Protein AF-A0AAD9Z4R8-F1 (afdb_monomer)

Foldseek 3Di:
DPPWEEEEQDQELQLLVLVVLCVVVVHHYEYEEACQGLNLVPRPDHPHFHDHLQDLVSVVRRLVVGLEYEYPDLPHDLVSVVVSVVVCVVVVHRRHYFQHSQLSVQQQFFVSLVVLCVVLVFFAFDKDWQADLDPVSVVVVCVPQNAFKKKAFRHDDDLCQRIDTRHDSVCSVVNSVSNPPGGIMMGHDDPFPFKKKKKKWFQAQDPDLVVLVVGIDIAWIWTFDHDSSHTFKIWPHHPPDDPVLRVVNRVSVSSSCNSGGGGFMKMWMWGQHPVRDIHTHHMGSGDDPNQPLCVPFFQAGSSNSRVCRSVSHDDDPRRRPGNFIKMKGFQAAAPFQCLSVVLQVVCVVLVWAWAASSPPGHDGGDRGTMTMFTDNDSVRSCVSCLVSVVSSCVRNVHDPPDPPPPVVDPPQAQEEEEEQDPVCVVLQPLLVVLCVLLVHHYDYYYDHCPPHVPVLLVCLQCCVVSNHQEYEYEYEDVQCSQQSSLQNNQRHAYEYAQEQDPPDRSPVNQCNQCVHDPRRHYNYDDYSPSNVSNLVSLVSVVVPDVSSVVVSVVVVVVVVVVVVVVVVVVVVVVVD

pLDDT: mean 91.55, std 10.11, range [28.44, 98.81]

Secondary structure (DSSP, 8-state):
---PEEEEE--SHHHHHHHHHHHTTT-EEEEEE-TT-TTGGG--S---EES-TT-HHHHHHHHTT-SEEEESSS-S-HHHHHHHHHHHHHTT---EESS-HHHHHHHHSHHHHHHHHHHTT--B--EEEESS-SHHHHHHHHHHH-SSEEEEESSS-BTTBTEEEE-SGGGHHHHHHHTTTS-EEEEE----SEEEEEEEEE-S--SSGGGHHHHEEEPPPEEEEEETTEEEEEEESPSS--HHHHHHHHHHHHHHHHTS-S-EEEEEEEEE-TTS-EEEEEEESS--GGGTTHHHHBSS-HHHHHHHHHTT----TTTT-BSSEEEEEEEE--SSTTTHHHHHHHHHHTT-EEEE----S--TT-EEEEEEEEESSHHHHHHHHHHHHHHHHHHTT----------------SEEEEESSGGGGGGGHHHHHHHHHHT--EEEEE--TTT-HHHHHHHHHHTGGGT--EEEEEE-SS--HHHHHHHH-TTS-EEEEE---SSGGGHHHHHHHHSPPTT--EEE--TT-HHHHHHHHHHHHTTT-HHHHHHHHHHHHHHHHHHHHHHHHHHHHTT-

Organism: NCBI:txid209136

Sequence (576 aa):
MDPRTIGILGGGQLGRMLLEAANNRNINVAILDKKASPAKQINGTNPGVDGSFADAQAIRKLASQCDVLTVEIEHVDTHVLEELENESLSQGKNLEIQPSWQAIRTIQDKYLQKMLLLEGGIDVAQSMAVPTASEKELRVVESNLKYPFMLKARTGAYDGRGNYAVKSEKDVQPALDALKNRPLYAEVWVNFTMELAVMVIKTKDEADTSSWASSTISYPTVETVHEDSICKLVYAPARGISNETNQRAQQLARKAIASFKGKGIFGVEMFLLEDNSILVNEIAPRPHNSGHYTIESCRLSQYDTHLSAILDRPIPAKATELLTSAIMLNILGGEDPKSFLRLANAADTAGAKVHLYGKGDATKGRKMGHLTVLGNTMEEAEQDIEPLIRLADEIRGKQSTRGIRAPKRKTQPFVGVVTGSISDQPNLEACYKIFNDFGIPFEKGIKSAHRTPDAMAEYAKTSGHRGIKVIIAAAGGAAHLPGMVAAFSKSVPVIGLPIKPTIGDGWDSLVSMTNMPRGCPVLTVGVNNAVNAALGAARILAGWDEGVKAKLEGYVDNAAAESLENDRKLQQENQT

InterPro domains:
  IPR000031 PurE domain [PF00731] (415-559)
  IPR000031 PurE domain [SM01001] (413-563)
  IPR000031 PurE domain [TIGR01162] (415-570)
  IPR003135 ATP-grasp fold, ATP-dependent carboxylate-amine ligase-type [PF02222] (119-303)
  IPR005875 Phosphoribosylaminoimidazole carboxylase, ATPase subunit [MF_01928] (5-378)
  IPR005875 Phosphoribosylaminoimidazole carboxylase, ATPase subunit [TIGR01161] (5-383)
  IPR011054 Rudiment single hybrid motif [SSF51246] (324-392)
  IPR011761 ATP-grasp fold [PS50975] (114-311)
  IPR013815 ATP-grasp fold, subdomain 1 [G3DSA:3.30.1490.20] (119-188)
  IPR016185 Pre-ATP-grasp domain superfamily [SSF52440] (4-105)
  IPR016301 Phosphoribosylaminoimidazole carboxylase, fungi/plant [PIRSF001340] (1-573)
  IPR033747 Class I PurE [MF_01929] (415-567)
  IPR040686 Phosphoribosylaminoimidazole carboxylase, C-terminal domain [PF17769] (326-383)
  IPR054350 PurT/PurK-like, preATP-grasp domain [PF22660] (5-106)

Mean predicted aligned error: 12.66 Å

Solvent-accessible surface area (backbone atoms only — not comparable to full-atom values): 29763 Å² total; per-residue (Å²): 115,63,91,57,25,35,22,30,38,31,19,47,58,61,29,23,51,36,45,55,46,29,56,79,59,59,40,48,53,30,30,28,22,54,76,80,26,36,22,40,75,75,38,90,85,41,57,58,31,73,38,50,48,73,36,64,68,45,47,52,58,38,55,77,69,29,36,34,38,33,49,50,53,73,85,51,55,41,65,55,46,49,51,50,45,56,50,23,60,77,69,75,44,76,55,44,58,32,41,21,44,65,34,46,52,37,46,39,28,54,56,56,34,50,52,55,34,47,76,69,74,38,58,51,68,62,64,46,82,32,92,54,88,45,71,69,48,52,49,54,46,41,76,74,55,36,73,43,25,37,40,31,36,27,53,91,54,56,66,47,46,51,54,38,79,30,65,48,82,86,32,50,64,60,41,41,67,76,49,57,98,48,61,34,28,35,29,40,60,77,79,52,77,44,38,34,36,31,43,30,37,26,54,48,76,68,99,52,58,89,58,22,75,83,31,37,48,61,37,68,41,21,29,45,42,65,54,89,53,30,78,39,37,29,33,37,61,41,75,97,63,54,72,66,53,43,51,50,52,45,50,52,43,36,47,56,52,42,76,41,54,43,20,20,26,28,26,31,36,30,34,31,33,86,87,67,51,68,29,45,72,52,64,40,80,19,81,43,81,86,40,55,47,23,65,81,27,21,77,41,23,54,42,47,49,23,55,24,20,62,65,72,43,89,76,60,96,63,30,44,44,70,77,43,21,33,36,29,38,54,34,43,17,12,83,50,41,63,49,40,53,59,52,48,54,51,36,49,75,70,70,30,52,68,45,74,38,68,72,74,73,36,49,69,72,38,79,45,30,37,34,35,29,69,18,92,39,60,68,53,21,51,63,68,41,47,66,55,52,52,50,51,39,50,49,62,71,41,72,90,73,72,62,79,71,64,68,85,66,73,71,65,24,38,32,39,39,34,19,56,44,79,86,56,51,76,63,39,51,60,23,52,48,50,30,59,76,56,67,51,44,60,46,82,48,75,36,19,61,84,85,36,42,65,68,29,41,53,50,24,55,45,31,55,83,57,55,23,62,31,32,40,24,36,29,44,55,87,26,51,39,33,51,53,37,18,63,36,17,86,88,30,53,27,34,21,35,14,28,61,34,99,65,69,77,12,52,60,9,42,52,53,34,64,69,54,62,92,90,20,70,41,54,57,46,57,65,63,35,25,53,58,48,37,52,50,47,45,57,62,49,32,77,80,31,66,69,44,31,54,50,51,52,51,51,54,54,49,54,53,52,51,53,54,50,52,51,51,51,52,56,54,58,76,73,109

Nearest PDB structures (foldseek):
  3k5h-assembly1_A  TM=9.817E-01  e=5.343E-59  Aspergillus clavatus
  3k5i-assembly1_B  TM=9.855E-01  e=6.666E-55  Aspergillus clavatus
  3k5i-assembly2_D  TM=9.837E-01  e=1.593E-52  Aspergillus clavatus
  4e4t-assembly1_A  TM=8.636E-01  e=1.214E-36  Burkholderia ambifaria MC40-6
  4izo-assembly1_A  TM=8.907E-01  e=5.066E-33  Burkholderia thailandensis E264

Structure (mmCIF, N/CA/C/O backbone):
data_AF-A0AAD9Z4R8-F1
#
_entry.id   AF-A0AAD9Z4R8-F1
#
loop_
_atom_site.group_PDB
_atom_site.id
_atom_site.type_symbol
_atom_site.label_atom_id
_atom_site.label_alt_id
_atom_site.label_comp_id
_atom_site.label_asym_id
_atom_site.label_entity_id
_atom_site.label_seq_id
_atom_site.pdbx_PDB_ins_code
_atom_site.Cartn_x
_atom_site.Cartn_y
_atom_site.Cartn_z
_atom_site.occupancy
_atom_site.B_iso_or_equiv
_atom_site.auth_seq_id
_atom_site.auth_comp_id
_atom_site.auth_asym_id
_atom_site.auth_atom_id
_atom_site.pdbx_PDB_model_num
ATOM 1 N N . MET A 1 1 ? 0.539 -28.075 -13.699 1.00 64.31 1 MET A N 1
ATOM 2 C CA . MET A 1 1 ? 1.568 -27.024 -13.538 1.00 64.31 1 MET A CA 1
ATOM 3 C C . MET A 1 1 ? 1.411 -26.056 -14.697 1.00 64.31 1 MET A C 1
ATOM 5 O O . MET A 1 1 ? 1.036 -26.522 -15.767 1.00 64.31 1 MET A O 1
ATOM 9 N N . ASP A 1 2 ? 1.593 -24.747 -14.488 1.00 76.31 2 ASP A N 1
ATOM 10 C CA . ASP A 1 2 ? 1.684 -23.826 -15.636 1.00 76.31 2 ASP A CA 1
ATOM 11 C C . ASP A 1 2 ? 2.921 -24.233 -16.438 1.00 76.31 2 ASP A C 1
ATOM 13 O O . ASP A 1 2 ? 3.973 -24.396 -15.818 1.00 76.31 2 ASP A O 1
ATOM 17 N N . PRO A 1 3 ? 2.832 -24.447 -17.756 1.00 86.19 3 PRO A N 1
ATOM 18 C CA . PRO A 1 3 ? 4.020 -24.748 -18.543 1.00 86.19 3 PRO A CA 1
ATOM 19 C C . PRO A 1 3 ? 4.915 -23.515 -18.721 1.00 86.19 3 PRO A C 1
ATOM 21 O O . PRO A 1 3 ? 6.086 -23.676 -19.053 1.00 86.19 3 PRO A O 1
ATOM 24 N N . ARG A 1 4 ? 4.379 -22.304 -18.501 1.00 92.38 4 ARG A N 1
ATOM 25 C CA . ARG A 1 4 ? 5.110 -21.056 -18.719 1.00 92.38 4 ARG A CA 1
ATOM 26 C C . ARG A 1 4 ? 6.141 -20.790 -17.630 1.00 92.38 4 ARG A C 1
ATOM 28 O O . ARG A 1 4 ? 5.909 -21.044 -16.446 1.00 92.38 4 ARG A O 1
ATOM 35 N N . THR A 1 5 ? 7.251 -20.196 -18.043 1.00 95.38 5 THR A N 1
ATOM 36 C CA . THR A 1 5 ? 8.290 -19.654 -17.171 1.00 95.38 5 THR A CA 1
ATOM 37 C C . THR A 1 5 ? 8.182 -18.135 -17.122 1.00 95.38 5 THR A C 1
ATOM 39 O O . THR A 1 5 ? 8.086 -17.478 -18.157 1.00 95.38 5 THR A O 1
ATOM 42 N N . ILE A 1 6 ? 8.220 -17.567 -15.917 1.00 97.25 6 ILE A N 1
ATOM 43 C CA . ILE A 1 6 ? 8.223 -16.117 -15.702 1.00 97.25 6 ILE A CA 1
ATOM 44 C C . ILE A 1 6 ? 9.665 -15.629 -15.571 1.00 97.25 6 ILE A C 1
ATOM 46 O O . ILE A 1 6 ? 10.415 -16.126 -14.736 1.00 97.25 6 ILE A O 1
ATOM 50 N N . GLY A 1 7 ? 10.057 -14.631 -16.352 1.00 97.56 7 GLY A N 1
ATOM 51 C CA . GLY A 1 7 ? 11.294 -13.884 -16.160 1.00 97.56 7 GLY A CA 1
ATOM 52 C C . GLY A 1 7 ? 11.043 -12.650 -15.296 1.00 97.56 7 GLY A C 1
ATOM 53 O O . GLY A 1 7 ? 10.147 -11.868 -15.596 1.00 97.56 7 GLY A O 1
ATOM 54 N N . ILE A 1 8 ? 11.832 -12.441 -14.242 1.00 97.81 8 ILE A N 1
ATOM 55 C CA . ILE A 1 8 ? 11.756 -11.241 -13.397 1.00 97.81 8 ILE A CA 1
ATOM 56 C C . ILE A 1 8 ? 13.020 -10.398 -13.586 1.00 97.81 8 ILE A C 1
ATOM 58 O O . ILE A 1 8 ? 14.137 -10.859 -13.328 1.00 97.81 8 ILE A O 1
ATOM 62 N N . LEU A 1 9 ? 12.838 -9.142 -13.996 1.00 97.44 9 LEU A N 1
ATOM 63 C CA . LEU A 1 9 ? 13.890 -8.127 -14.013 1.00 97.44 9 LEU A CA 1
ATOM 64 C C . LEU A 1 9 ? 14.025 -7.489 -12.626 1.00 97.44 9 LEU A C 1
ATOM 66 O O . LEU A 1 9 ? 13.205 -6.656 -12.239 1.00 97.44 9 LEU A O 1
ATOM 70 N N . GLY A 1 10 ? 15.071 -7.886 -11.900 1.00 95.69 10 GLY A N 1
ATOM 71 C CA . GLY A 1 10 ? 15.324 -7.501 -10.514 1.00 95.69 10 GLY A CA 1
ATOM 72 C C . GLY A 1 10 ? 15.048 -8.640 -9.528 1.00 95.69 10 GLY A C 1
ATOM 73 O O . GLY A 1 10 ? 14.040 -9.339 -9.584 1.00 95.69 10 GLY A O 1
ATOM 74 N N . GLY A 1 11 ? 15.984 -8.842 -8.611 1.00 95.56 11 GLY A N 1
ATOM 75 C CA . GLY A 1 11 ? 16.001 -9.906 -7.610 1.00 95.56 11 GLY A CA 1
ATOM 76 C C . GLY A 1 11 ? 15.932 -9.367 -6.185 1.00 95.56 11 GLY A C 1
ATOM 77 O O . GLY A 1 11 ? 16.401 -10.031 -5.258 1.00 95.56 11 GLY A O 1
ATOM 78 N N . GLY A 1 12 ? 15.398 -8.155 -6.005 1.00 96.06 12 GLY A N 1
ATOM 79 C CA . GLY A 1 12 ? 15.173 -7.529 -4.708 1.00 96.06 12 GLY A CA 1
ATOM 80 C C . GLY A 1 12 ? 14.099 -8.226 -3.867 1.00 96.06 12 GLY A C 1
ATOM 81 O O . GLY A 1 12 ? 13.694 -9.362 -4.119 1.00 96.06 12 GLY A O 1
ATOM 82 N N . GLN A 1 13 ? 13.642 -7.549 -2.812 1.00 97.06 13 GLN A N 1
ATOM 83 C CA . GLN A 1 13 ? 12.647 -8.123 -1.902 1.00 97.06 13 GLN A CA 1
ATOM 84 C C . GLN A 1 13 ? 11.289 -8.363 -2.566 1.00 97.06 13 GLN A C 1
ATOM 86 O O . GLN A 1 13 ? 10.595 -9.300 -2.184 1.00 97.06 13 GLN A O 1
ATOM 91 N N . LEU A 1 14 ? 10.904 -7.545 -3.552 1.00 98.19 14 LEU A N 1
ATOM 92 C CA . LEU A 1 14 ? 9.606 -7.699 -4.206 1.00 98.19 14 LEU A CA 1
ATOM 93 C C . LEU A 1 14 ? 9.637 -8.921 -5.126 1.00 98.19 14 LEU A C 1
ATOM 95 O O . LEU A 1 14 ? 8.694 -9.703 -5.140 1.00 98.19 14 LEU A O 1
ATOM 99 N N . GLY A 1 15 ? 10.762 -9.141 -5.810 1.00 97.62 15 GLY A N 1
ATOM 100 C CA . GLY A 1 15 ? 11.000 -10.324 -6.637 1.00 97.62 15 GLY A CA 1
ATOM 101 C C . GLY A 1 15 ? 11.085 -11.590 -5.792 1.00 97.62 15 GLY A C 1
ATOM 102 O O . GLY A 1 15 ? 10.595 -12.637 -6.204 1.00 97.62 15 GLY A O 1
ATOM 103 N N . ARG A 1 16 ? 11.635 -11.487 -4.574 1.00 98.00 16 ARG A N 1
ATOM 104 C CA . ARG A 1 16 ? 11.642 -12.579 -3.596 1.00 98.00 16 ARG A CA 1
ATOM 105 C C . ARG A 1 16 ? 10.222 -12.974 -3.196 1.00 98.00 16 ARG A C 1
ATOM 107 O O . ARG A 1 16 ? 9.873 -14.136 -3.336 1.00 98.00 16 ARG A O 1
ATOM 114 N N . MET A 1 17 ? 9.398 -12.025 -2.756 1.00 98.56 17 MET A N 1
ATOM 115 C CA . MET A 1 17 ? 8.013 -12.318 -2.362 1.00 98.56 17 MET A CA 1
ATOM 116 C C . MET A 1 17 ? 7.149 -12.763 -3.555 1.00 98.56 17 MET A C 1
ATOM 118 O O . MET A 1 17 ? 6.266 -13.608 -3.412 1.00 98.56 17 MET A O 1
ATOM 122 N N . LEU A 1 18 ? 7.443 -12.268 -4.764 1.00 98.38 18 LEU A N 1
ATOM 123 C CA . LEU A 1 18 ? 6.823 -12.768 -5.990 1.00 98.38 18 LEU A CA 1
ATOM 124 C C . LEU A 1 18 ? 7.183 -14.237 -6.255 1.00 98.38 18 LEU A C 1
ATOM 126 O O . LEU A 1 18 ? 6.310 -15.033 -6.602 1.00 98.38 18 LEU A O 1
ATOM 130 N N . LEU A 1 19 ? 8.447 -14.607 -6.046 1.00 97.56 19 LEU A N 1
ATOM 131 C CA . LEU A 1 19 ? 8.907 -15.988 -6.138 1.00 97.56 19 LEU A CA 1
ATOM 132 C C . LEU A 1 19 ? 8.311 -16.878 -5.036 1.00 97.56 19 LEU A C 1
ATOM 134 O O . LEU A 1 19 ? 7.956 -18.016 -5.318 1.00 97.56 19 LEU A O 1
ATOM 138 N N . GLU A 1 20 ? 8.135 -16.381 -3.810 1.00 97.69 20 GLU A N 1
ATOM 139 C CA . GLU A 1 20 ? 7.449 -17.117 -2.733 1.00 97.69 20 GLU A CA 1
ATOM 140 C C . GLU A 1 20 ? 6.015 -17.492 -3.154 1.00 97.69 20 GLU A C 1
ATOM 142 O O . GLU A 1 20 ? 5.623 -18.659 -3.071 1.00 97.69 20 GLU A O 1
ATOM 147 N N . ALA A 1 21 ? 5.262 -16.542 -3.721 1.00 97.50 21 ALA A N 1
ATOM 148 C CA . ALA A 1 21 ? 3.927 -16.805 -4.263 1.00 97.50 21 ALA A CA 1
ATOM 149 C C . ALA A 1 21 ? 3.947 -17.756 -5.481 1.00 97.50 21 ALA A C 1
ATOM 151 O O . ALA A 1 21 ? 3.045 -18.584 -5.647 1.00 97.50 21 ALA A O 1
ATOM 152 N N . ALA A 1 22 ? 4.976 -17.677 -6.331 1.00 96.56 22 ALA A N 1
ATOM 153 C CA . ALA A 1 22 ? 5.139 -18.561 -7.486 1.00 96.56 22 ALA A CA 1
ATOM 154 C C . ALA A 1 22 ? 5.451 -20.007 -7.065 1.00 96.56 22 ALA A C 1
ATOM 156 O O . ALA A 1 22 ? 4.852 -20.949 -7.596 1.00 96.56 22 ALA A O 1
ATOM 157 N N . ASN A 1 23 ? 6.317 -20.180 -6.063 1.00 95.38 23 ASN A N 1
ATOM 158 C CA . ASN A 1 23 ? 6.700 -21.472 -5.496 1.00 95.38 23 ASN A CA 1
ATOM 159 C C . ASN A 1 23 ? 5.491 -22.204 -4.903 1.00 95.38 23 ASN A C 1
ATOM 161 O O . ASN A 1 23 ? 5.312 -23.390 -5.172 1.00 95.38 23 ASN A O 1
ATOM 165 N N . ASN A 1 24 ? 4.589 -21.492 -4.215 1.00 93.69 24 ASN A N 1
ATOM 166 C CA . ASN A 1 24 ? 3.330 -22.060 -3.709 1.00 93.69 24 ASN A CA 1
ATOM 167 C C . ASN A 1 24 ? 2.449 -22.681 -4.811 1.00 93.69 24 ASN A C 1
ATOM 169 O O . ASN A 1 24 ? 1.553 -23.476 -4.525 1.00 93.69 24 ASN A O 1
ATOM 173 N N . ARG A 1 25 ? 2.681 -22.320 -6.080 1.00 92.06 25 ARG A N 1
ATOM 174 C CA . ARG A 1 25 ? 1.924 -22.795 -7.247 1.00 92.06 25 ARG A CA 1
ATOM 175 C C . ARG A 1 25 ? 2.754 -23.619 -8.230 1.00 92.06 25 ARG A C 1
ATOM 177 O O . ARG A 1 25 ? 2.227 -23.963 -9.291 1.00 92.06 25 ARG A O 1
ATOM 184 N N . ASN A 1 26 ? 4.005 -23.943 -7.893 1.00 93.38 26 ASN A N 1
ATOM 185 C CA . ASN A 1 26 ? 4.958 -24.607 -8.787 1.00 93.38 26 ASN A CA 1
ATOM 186 C C . ASN A 1 26 ? 5.053 -23.909 -10.158 1.00 93.38 26 ASN A C 1
ATOM 188 O O . ASN A 1 26 ? 4.961 -24.556 -11.202 1.00 93.38 26 ASN A O 1
ATOM 192 N N . ILE A 1 27 ? 5.145 -22.576 -10.155 1.00 94.25 27 ILE A N 1
ATOM 193 C CA . ILE A 1 27 ? 5.384 -21.778 -11.363 1.00 94.25 27 ILE A CA 1
ATOM 194 C C . ILE A 1 27 ? 6.892 -21.576 -11.504 1.00 94.25 27 ILE A C 1
ATOM 196 O O . ILE A 1 27 ? 7.549 -21.148 -10.556 1.00 94.25 27 ILE A O 1
ATOM 200 N N . ASN A 1 28 ? 7.435 -21.869 -12.685 1.00 95.19 28 ASN A N 1
ATOM 201 C CA . ASN A 1 28 ? 8.855 -21.679 -12.957 1.00 95.19 28 ASN A CA 1
ATOM 202 C C . ASN A 1 28 ? 9.181 -20.190 -13.071 1.00 95.19 28 ASN A C 1
ATOM 204 O O . ASN A 1 28 ? 8.489 -19.444 -13.764 1.00 95.19 28 ASN A O 1
ATOM 208 N N . VAL A 1 29 ? 10.263 -19.768 -12.419 1.00 96.62 29 VAL A N 1
ATOM 209 C CA . VAL A 1 29 ? 10.707 -18.374 -12.413 1.00 96.62 29 VAL A CA 1
ATOM 210 C C . VAL A 1 29 ? 12.204 -18.310 -12.680 1.00 96.62 29 VAL A C 1
ATOM 212 O O . VAL A 1 29 ? 12.978 -18.978 -12.000 1.00 96.62 29 VAL A O 1
ATOM 215 N N . ALA A 1 30 ? 12.609 -17.470 -13.626 1.00 97.06 30 ALA A N 1
ATOM 216 C CA . ALA A 1 30 ? 13.991 -17.089 -13.885 1.00 97.06 30 ALA A CA 1
ATOM 217 C C . ALA A 1 30 ? 14.203 -15.626 -13.463 1.00 97.06 30 ALA A C 1
ATOM 219 O O . ALA A 1 30 ? 13.357 -14.772 -13.715 1.00 97.06 30 ALA A O 1
ATOM 220 N N . ILE A 1 31 ? 15.328 -15.310 -12.818 1.00 97.38 31 ILE A N 1
ATOM 221 C CA . ILE A 1 31 ? 15.590 -13.967 -12.267 1.00 97.38 31 ILE A CA 1
ATOM 222 C C . ILE A 1 31 ? 16.849 -13.369 -12.895 1.00 97.38 31 ILE A C 1
ATOM 224 O O . ILE A 1 31 ? 17.890 -14.029 -12.938 1.00 97.38 31 ILE A O 1
ATOM 228 N N . LEU A 1 32 ? 16.784 -12.102 -13.313 1.00 97.44 32 LEU A N 1
ATOM 229 C CA . LEU A 1 32 ? 17.958 -11.300 -13.666 1.00 97.44 32 LEU A CA 1
ATOM 230 C C . LEU A 1 32 ? 18.333 -10.358 -12.519 1.00 97.44 32 LEU A C 1
ATOM 232 O O . LEU A 1 32 ? 17.680 -9.339 -12.301 1.00 97.44 32 LEU A O 1
ATOM 236 N N . ASP A 1 33 ? 19.406 -10.700 -11.810 1.00 96.00 33 ASP A N 1
ATOM 237 C CA . ASP A 1 33 ? 20.083 -9.852 -10.819 1.00 96.00 33 ASP A CA 1
ATOM 238 C C . ASP A 1 33 ? 21.436 -10.497 -10.460 1.00 96.00 33 ASP A C 1
ATOM 240 O O . ASP A 1 33 ? 21.795 -11.566 -10.956 1.00 96.00 33 ASP A O 1
ATOM 244 N N . LYS A 1 34 ? 22.179 -9.889 -9.540 1.00 93.19 34 LYS A N 1
ATOM 245 C CA . LYS A 1 34 ? 23.369 -10.437 -8.894 1.00 93.19 34 LYS A CA 1
ATOM 246 C C . LYS A 1 34 ? 23.078 -11.802 -8.266 1.00 93.19 34 LYS A C 1
ATOM 248 O O . LYS A 1 34 ? 22.017 -12.028 -7.679 1.00 93.19 34 LYS A O 1
ATOM 253 N N . LYS A 1 35 ? 24.091 -12.671 -8.286 1.00 89.12 35 LYS A N 1
ATOM 254 C CA . LYS A 1 35 ? 24.034 -14.059 -7.799 1.00 89.12 35 LYS A CA 1
ATOM 255 C C . LYS A 1 35 ? 23.453 -14.224 -6.390 1.00 89.12 35 LYS A C 1
ATOM 257 O O . LYS A 1 35 ? 22.670 -15.132 -6.155 1.00 89.12 35 LYS A O 1
ATOM 262 N N . ALA A 1 36 ? 23.813 -13.339 -5.460 1.00 89.31 36 ALA A N 1
ATOM 263 C CA . ALA A 1 36 ? 23.385 -13.395 -4.056 1.00 89.31 36 ALA A CA 1
ATOM 264 C C . ALA A 1 36 ? 22.176 -12.489 -3.730 1.00 89.31 36 ALA A C 1
ATOM 266 O O . ALA A 1 36 ? 21.972 -12.120 -2.572 1.00 89.31 36 ALA A O 1
ATOM 267 N N . SER A 1 37 ? 21.403 -12.076 -4.738 1.00 94.88 37 SER A N 1
ATOM 268 C CA . SER A 1 37 ? 20.216 -11.230 -4.556 1.00 94.88 37 SER A CA 1
ATOM 269 C C . SER A 1 37 ? 19.110 -11.937 -3.745 1.00 94.88 37 SER A C 1
ATOM 271 O O . SER A 1 37 ? 18.999 -13.164 -3.813 1.00 94.88 37 SER A O 1
ATOM 273 N N . PRO A 1 38 ? 18.284 -11.189 -2.981 1.00 96.50 38 PRO A N 1
ATOM 274 C CA . PRO A 1 38 ? 17.216 -11.737 -2.138 1.00 96.50 38 PRO A CA 1
ATOM 275 C C . PRO A 1 38 ? 16.344 -12.822 -2.774 1.00 96.50 38 PRO A C 1
ATOM 277 O O . PRO A 1 38 ? 16.053 -13.822 -2.121 1.00 96.50 38 PRO A O 1
ATOM 280 N N . ALA A 1 39 ? 15.928 -12.629 -4.026 1.00 96.69 39 ALA A N 1
ATOM 281 C CA . ALA A 1 39 ? 15.060 -13.562 -4.731 1.00 96.69 39 ALA A CA 1
ATOM 282 C C . ALA A 1 39 ? 15.804 -14.845 -5.138 1.00 96.69 39 ALA A C 1
ATOM 284 O O . ALA A 1 39 ? 15.291 -15.945 -4.951 1.00 96.69 39 ALA A O 1
ATOM 285 N N . LYS A 1 40 ? 17.052 -14.739 -5.616 1.00 96.00 40 LYS A N 1
ATOM 286 C CA . LYS A 1 40 ? 17.850 -15.916 -6.003 1.00 96.00 40 LYS A CA 1
ATOM 287 C C . LYS A 1 40 ? 18.204 -16.820 -4.825 1.00 96.00 40 LYS A C 1
ATOM 289 O O . LYS A 1 40 ? 18.353 -18.020 -5.018 1.00 96.00 40 LYS A O 1
ATOM 294 N N . GLN A 1 41 ? 18.281 -16.277 -3.608 1.00 95.50 41 GLN A N 1
ATOM 295 C CA . GLN A 1 41 ? 18.548 -17.061 -2.392 1.00 95.50 41 GLN A CA 1
ATOM 296 C C . GLN A 1 41 ? 17.504 -18.154 -2.127 1.00 95.50 41 GLN A C 1
ATOM 298 O O . GLN A 1 41 ? 17.819 -19.133 -1.457 1.00 95.50 41 GLN A O 1
ATOM 303 N N . ILE A 1 42 ? 16.278 -17.990 -2.635 1.00 94.88 42 ILE A N 1
ATOM 304 C CA . ILE A 1 42 ? 15.177 -18.947 -2.461 1.00 94.88 42 ILE A CA 1
ATOM 305 C C . ILE A 1 42 ? 14.760 -19.614 -3.785 1.00 94.88 42 ILE A C 1
ATOM 307 O O . ILE A 1 42 ? 13.752 -20.318 -3.828 1.00 94.88 42 ILE A O 1
ATOM 311 N N . ASN A 1 43 ? 15.515 -19.398 -4.871 1.00 93.69 43 ASN A N 1
ATOM 312 C CA . ASN A 1 43 ? 15.255 -20.009 -6.174 1.00 93.69 43 ASN A CA 1
ATOM 313 C C . ASN A 1 43 ? 16.157 -21.231 -6.386 1.00 93.69 43 ASN A C 1
ATOM 315 O O . ASN A 1 43 ? 17.274 -21.117 -6.892 1.00 93.69 43 ASN A O 1
ATOM 319 N N . GLY A 1 44 ? 15.673 -22.405 -5.979 1.00 83.81 44 GLY A N 1
ATOM 320 C CA . GLY A 1 44 ? 16.414 -23.662 -6.114 1.00 83.81 44 GLY A CA 1
ATOM 321 C C . GLY A 1 44 ? 16.297 -24.344 -7.482 1.00 83.81 44 GLY A C 1
ATOM 322 O O . GLY A 1 44 ? 17.041 -25.286 -7.738 1.00 83.81 44 GLY A O 1
ATOM 323 N N . THR A 1 45 ? 15.373 -23.914 -8.349 1.00 77.25 45 THR A N 1
ATOM 324 C CA . THR A 1 45 ? 15.019 -24.642 -9.582 1.00 77.25 45 THR A CA 1
ATOM 325 C C . THR A 1 45 ? 15.602 -24.004 -10.839 1.00 77.25 45 THR A C 1
ATOM 327 O O . THR A 1 45 ? 16.152 -24.716 -11.677 1.00 77.25 45 THR A O 1
ATOM 330 N N . ASN A 1 46 ? 15.526 -22.676 -10.974 1.00 81.81 46 ASN A N 1
ATOM 331 C CA . ASN A 1 46 ? 16.067 -21.943 -12.118 1.00 81.81 46 ASN A CA 1
ATOM 332 C C . ASN A 1 46 ? 16.562 -20.548 -11.687 1.00 81.81 46 ASN A C 1
ATOM 334 O O . ASN A 1 46 ? 15.805 -19.581 -11.730 1.00 81.81 46 ASN A O 1
ATOM 338 N N . PRO A 1 47 ? 17.843 -20.384 -11.308 1.00 78.12 47 PRO A N 1
ATOM 339 C CA . PRO A 1 47 ? 18.343 -19.113 -10.779 1.00 78.12 47 PRO A CA 1
ATOM 340 C C . PRO A 1 47 ? 18.382 -17.974 -11.818 1.00 78.12 47 PRO A C 1
ATOM 342 O O . PRO A 1 47 ? 18.670 -16.831 -11.453 1.00 78.12 47 PRO A O 1
ATOM 345 N N . GLY A 1 48 ? 18.112 -18.256 -13.099 1.00 92.06 48 GLY A N 1
ATOM 346 C CA . GLY A 1 48 ? 18.104 -17.279 -14.185 1.00 92.06 48 GLY A CA 1
ATOM 347 C C . GLY A 1 48 ? 19.496 -16.773 -14.566 1.00 92.06 48 GLY A C 1
ATOM 348 O O . GLY A 1 48 ? 20.437 -17.545 -14.750 1.00 92.06 48 GLY A O 1
ATOM 349 N N . VAL A 1 49 ? 19.636 -15.455 -14.711 1.00 96.12 49 VAL A N 1
ATOM 350 C CA . VAL A 1 49 ? 20.819 -14.803 -15.290 1.00 96.12 49 VAL A CA 1
ATOM 351 C C . VAL A 1 49 ? 21.510 -13.929 -14.255 1.00 96.12 49 VAL A C 1
ATOM 353 O O . VAL A 1 49 ? 20.881 -13.083 -13.624 1.00 96.12 49 VAL A O 1
ATOM 356 N N . ASP A 1 50 ? 22.808 -14.134 -14.047 1.00 96.12 50 ASP A N 1
ATOM 357 C CA . ASP A 1 50 ? 23.625 -13.223 -13.244 1.00 96.12 50 ASP A CA 1
ATOM 358 C C . ASP A 1 50 ? 23.989 -11.994 -14.080 1.00 96.12 50 ASP A C 1
ATOM 360 O O . ASP A 1 50 ? 24.639 -12.122 -15.117 1.00 96.12 50 ASP A O 1
ATOM 364 N N . GLY A 1 51 ? 23.560 -10.808 -13.649 1.00 93.94 51 GLY A N 1
ATOM 365 C CA . GLY A 1 51 ? 23.792 -9.577 -14.400 1.00 93.94 51 GLY A CA 1
ATOM 366 C C . GLY A 1 51 ? 23.040 -8.375 -13.844 1.00 93.94 51 GLY A C 1
ATOM 367 O O . GLY A 1 51 ? 22.450 -8.429 -12.765 1.00 93.94 51 GLY A O 1
ATOM 368 N N . SER A 1 52 ? 23.088 -7.277 -14.594 1.00 91.31 52 SER A N 1
ATOM 369 C CA . SER A 1 52 ? 22.321 -6.064 -14.316 1.00 91.31 52 SER A CA 1
ATOM 370 C C . SER A 1 52 ? 21.067 -6.035 -15.185 1.00 91.31 52 SER A C 1
ATOM 372 O O . SER A 1 52 ? 21.138 -6.316 -16.375 1.00 91.31 52 SER A O 1
ATOM 374 N N . PHE A 1 53 ? 19.936 -5.608 -14.630 1.00 87.62 53 PHE A N 1
ATOM 375 C CA . PHE A 1 53 ? 18.717 -5.301 -15.395 1.00 87.62 53 PHE A CA 1
ATOM 376 C C . PHE A 1 53 ? 18.811 -3.978 -16.189 1.00 87.62 53 PHE A C 1
ATOM 378 O O . PHE A 1 53 ? 17.829 -3.544 -16.785 1.00 87.62 53 PHE A O 1
ATOM 385 N N . ALA A 1 54 ? 19.991 -3.348 -16.207 1.00 85.75 54 ALA A N 1
ATOM 386 C CA . ALA A 1 54 ? 20.363 -2.274 -17.130 1.00 85.75 54 ALA A CA 1
ATOM 387 C C . ALA A 1 54 ? 21.311 -2.750 -18.254 1.00 85.75 54 ALA A C 1
ATOM 389 O O . ALA A 1 54 ? 21.767 -1.938 -19.049 1.00 85.75 54 ALA A O 1
ATOM 390 N N . ASP A 1 55 ? 21.660 -4.042 -18.299 1.00 91.56 55 ASP A N 1
ATOM 391 C CA . ASP A 1 55 ? 22.486 -4.628 -19.359 1.00 91.56 55 ASP A CA 1
ATOM 392 C C . ASP A 1 55 ? 21.599 -5.325 -20.398 1.00 91.56 55 ASP A C 1
ATOM 394 O O . ASP A 1 55 ? 20.977 -6.356 -20.122 1.00 91.56 55 ASP A O 1
ATOM 398 N N . ALA A 1 56 ? 21.582 -4.778 -21.614 1.00 93.75 56 ALA A N 1
ATOM 399 C CA . ALA A 1 56 ? 20.804 -5.289 -22.735 1.00 93.75 56 ALA A CA 1
ATOM 400 C C . ALA A 1 56 ? 21.060 -6.776 -23.029 1.00 93.75 56 ALA A C 1
ATOM 402 O O . ALA A 1 56 ? 20.119 -7.524 -23.302 1.00 93.75 56 ALA A O 1
ATOM 403 N N . GLN A 1 57 ? 22.313 -7.241 -22.946 1.00 95.00 57 GLN A N 1
ATOM 404 C CA . GLN A 1 57 ? 22.639 -8.642 -23.228 1.00 95.00 57 GLN A CA 1
ATOM 405 C C . GLN A 1 57 ? 22.080 -9.570 -22.149 1.00 95.00 57 GLN A C 1
ATOM 407 O O . GLN A 1 57 ? 21.565 -10.649 -22.455 1.00 95.00 57 GLN A O 1
ATOM 412 N N . ALA A 1 58 ? 22.138 -9.143 -20.889 1.00 95.69 58 ALA A N 1
ATOM 413 C CA . ALA A 1 58 ? 21.605 -9.907 -19.773 1.00 95.69 58 ALA A CA 1
ATOM 414 C C . ALA A 1 58 ? 20.069 -9.997 -19.824 1.00 95.69 58 ALA A C 1
ATOM 416 O O . ALA A 1 58 ? 19.519 -11.080 -19.608 1.00 95.69 58 ALA A O 1
ATOM 417 N N . ILE A 1 59 ? 19.385 -8.902 -20.188 1.00 96.06 59 ILE A N 1
ATOM 418 C CA . ILE A 1 59 ? 17.927 -8.879 -20.406 1.00 96.06 59 ILE A CA 1
ATOM 419 C C . ILE A 1 59 ? 17.547 -9.847 -21.532 1.00 96.06 59 ILE A C 1
ATOM 421 O O . ILE A 1 59 ? 16.685 -10.703 -21.339 1.00 96.06 59 ILE A O 1
ATOM 425 N N . ARG A 1 60 ? 18.235 -9.786 -22.681 1.00 95.62 60 ARG A N 1
ATOM 426 C CA . ARG A 1 60 ? 18.001 -10.691 -23.822 1.00 95.62 60 ARG A CA 1
ATOM 427 C C . ARG A 1 60 ? 18.230 -12.159 -23.456 1.00 95.62 60 ARG A C 1
ATOM 429 O O . ARG A 1 60 ? 17.454 -13.029 -23.851 1.00 95.62 60 ARG A O 1
ATOM 436 N N . LYS A 1 61 ? 19.255 -12.446 -22.648 1.00 95.69 61 LYS A N 1
ATOM 437 C CA . LYS A 1 61 ? 19.511 -13.798 -22.137 1.00 95.69 61 LYS A CA 1
ATOM 438 C C . LYS A 1 61 ? 18.375 -14.290 -21.239 1.00 95.69 61 LYS A C 1
ATOM 440 O O . LYS A 1 61 ? 17.960 -15.434 -21.399 1.00 95.69 61 LYS A O 1
ATOM 445 N N . LEU A 1 62 ? 17.851 -13.454 -20.341 1.00 96.56 62 LEU A N 1
ATOM 446 C CA . LEU A 1 62 ? 16.699 -13.822 -19.511 1.00 96.56 62 LEU A CA 1
ATOM 447 C C . LEU A 1 62 ? 15.447 -14.050 -20.370 1.00 96.56 62 LEU A C 1
ATOM 449 O O . LEU A 1 62 ? 14.763 -15.054 -20.196 1.00 96.56 62 LEU A O 1
ATOM 453 N N . ALA A 1 63 ? 15.182 -13.156 -21.324 1.00 95.50 63 ALA A N 1
ATOM 454 C CA . ALA A 1 63 ? 14.041 -13.250 -22.232 1.00 95.50 63 ALA A CA 1
ATOM 455 C C . ALA A 1 63 ? 14.030 -14.569 -23.025 1.00 95.50 63 ALA A C 1
ATOM 457 O O . ALA A 1 63 ? 12.976 -15.146 -23.249 1.00 95.50 63 ALA A O 1
ATOM 458 N N . SER A 1 64 ? 15.203 -15.113 -23.373 1.00 93.44 64 SER A N 1
ATOM 459 C CA . SER A 1 64 ? 15.306 -16.423 -24.038 1.00 93.44 64 SER A CA 1
ATOM 460 C C . SER A 1 64 ? 14.903 -17.630 -23.172 1.00 93.44 64 SER A C 1
ATOM 462 O O . SER A 1 64 ? 14.792 -18.736 -23.694 1.00 93.44 64 SER A O 1
ATOM 464 N N . GLN A 1 65 ? 14.712 -17.436 -21.862 1.00 93.00 65 GLN A N 1
ATOM 465 C CA . GLN A 1 65 ? 14.419 -18.484 -20.875 1.00 93.00 65 GLN A CA 1
ATOM 466 C C . GLN A 1 65 ? 12.997 -18.398 -20.303 1.00 93.00 65 GLN A C 1
ATOM 468 O O . GLN A 1 65 ? 12.677 -19.144 -19.378 1.00 93.00 65 GLN A O 1
ATOM 473 N N . CYS A 1 66 ? 12.164 -17.472 -20.784 1.00 94.75 66 CYS A N 1
ATOM 474 C CA . CYS A 1 66 ? 10.832 -17.239 -20.238 1.00 94.75 66 CYS A CA 1
ATOM 475 C C . CYS A 1 66 ? 9.791 -16.960 -21.324 1.00 94.75 66 CYS A C 1
ATOM 477 O O . CYS A 1 66 ? 10.125 -16.611 -22.452 1.00 94.75 66 CYS A O 1
ATOM 479 N N . ASP A 1 67 ? 8.527 -17.127 -20.949 1.00 95.25 67 ASP A N 1
ATOM 480 C CA . ASP A 1 67 ? 7.357 -16.863 -21.788 1.00 95.25 67 ASP A CA 1
ATOM 481 C C . ASP A 1 67 ? 6.693 -15.533 -21.407 1.00 95.25 67 ASP A C 1
ATOM 483 O O . ASP A 1 67 ? 6.071 -14.880 -22.236 1.00 95.25 67 ASP A O 1
ATOM 487 N N . VAL A 1 68 ? 6.835 -15.118 -20.143 1.00 97.06 68 VAL A N 1
ATOM 488 C CA . VAL A 1 68 ? 6.317 -13.846 -19.625 1.00 97.06 68 VAL A CA 1
ATOM 489 C C . VAL A 1 68 ? 7.427 -13.134 -18.867 1.00 97.06 68 VAL A C 1
ATOM 491 O O . VAL A 1 68 ? 7.955 -13.674 -17.897 1.00 97.06 68 VAL A O 1
ATOM 494 N N . LEU A 1 69 ? 7.765 -11.917 -19.270 1.00 97.69 69 LEU A N 1
ATOM 495 C CA . LEU A 1 69 ? 8.727 -11.056 -18.597 1.00 97.69 69 LEU A CA 1
ATOM 496 C C . LEU A 1 69 ? 7.989 -10.001 -17.763 1.00 97.69 69 LEU A C 1
ATOM 498 O O . LEU A 1 69 ? 7.115 -9.304 -18.271 1.00 97.69 69 LEU A O 1
ATOM 502 N N . THR A 1 70 ? 8.360 -9.862 -16.494 1.00 98.19 70 THR A N 1
ATOM 503 C CA . THR A 1 70 ? 7.843 -8.838 -15.573 1.00 98.19 70 THR A CA 1
ATOM 504 C C . THR A 1 70 ? 8.982 -8.106 -14.864 1.00 98.19 70 THR A C 1
ATOM 506 O O . THR A 1 70 ? 10.150 -8.507 -14.931 1.00 98.19 70 THR A O 1
ATOM 509 N N . VAL A 1 71 ? 8.654 -7.009 -14.184 1.00 97.12 71 VAL A N 1
ATOM 510 C CA . VAL A 1 71 ? 9.612 -6.133 -13.507 1.00 97.12 71 VAL A CA 1
ATOM 511 C C . VAL A 1 71 ? 9.395 -6.095 -11.997 1.00 97.12 71 VAL A C 1
ATOM 513 O O . VAL A 1 71 ? 8.287 -5.943 -11.490 1.00 97.12 71 VAL A O 1
ATOM 516 N N . GLU A 1 72 ? 10.497 -6.194 -11.260 1.00 95.00 72 GLU A N 1
ATOM 517 C CA . GLU A 1 72 ? 10.559 -5.981 -9.810 1.00 95.00 72 GLU A CA 1
ATOM 518 C C . GLU A 1 72 ? 10.840 -4.520 -9.459 1.00 95.00 72 GLU A C 1
ATOM 520 O O . GLU A 1 72 ? 10.491 -4.048 -8.379 1.00 95.00 72 GLU A O 1
ATOM 525 N N . ILE A 1 73 ? 11.472 -3.805 -10.388 1.00 90.12 73 ILE A N 1
ATOM 526 C CA . ILE A 1 73 ? 11.971 -2.447 -10.231 1.00 90.12 73 ILE A CA 1
ATOM 527 C C . ILE A 1 73 ? 11.560 -1.600 -11.431 1.00 90.12 73 ILE A C 1
ATOM 529 O O . ILE A 1 73 ? 11.469 -2.081 -12.555 1.00 90.12 73 ILE A O 1
ATOM 533 N N . GLU A 1 74 ? 11.341 -0.308 -11.199 1.00 86.38 74 GLU A N 1
ATOM 534 C CA . GLU A 1 74 ? 11.003 0.621 -12.277 1.00 86.38 74 GLU A CA 1
ATOM 535 C C . GLU A 1 74 ? 12.176 0.875 -13.215 1.00 86.38 74 GLU A C 1
ATOM 537 O O . GLU A 1 74 ? 11.944 1.085 -14.389 1.00 86.38 74 GLU A O 1
ATOM 542 N N . HIS A 1 75 ? 13.424 0.866 -12.746 1.00 85.44 75 HIS A N 1
ATOM 543 C CA . HIS A 1 75 ? 14.589 1.334 -13.508 1.00 85.44 75 HIS A CA 1
ATOM 544 C C . HIS A 1 75 ? 15.222 0.242 -14.386 1.00 85.44 75 HIS A C 1
ATOM 546 O O . HIS A 1 75 ? 16.363 -0.161 -14.163 1.00 85.44 75 HIS A O 1
ATOM 552 N N . VAL A 1 76 ? 14.470 -0.227 -15.378 1.00 90.19 76 VAL A N 1
ATOM 553 C CA . VAL A 1 76 ? 14.919 -1.177 -16.409 1.00 90.19 76 VAL A CA 1
ATOM 554 C C . VAL A 1 76 ? 15.087 -0.486 -17.765 1.00 90.19 76 VAL A C 1
ATOM 556 O O . VAL A 1 76 ? 14.458 0.541 -18.025 1.00 90.19 76 VAL A O 1
ATOM 559 N N . ASP A 1 77 ? 15.906 -1.043 -18.653 1.00 91.69 77 ASP A N 1
ATOM 560 C CA . ASP A 1 77 ? 16.038 -0.510 -20.013 1.00 91.69 77 ASP A CA 1
ATOM 561 C C . ASP A 1 77 ? 14.814 -0.879 -20.868 1.00 91.69 77 ASP A C 1
ATOM 563 O O . ASP A 1 77 ? 14.692 -1.993 -21.375 1.00 91.69 77 ASP A O 1
ATOM 567 N N . THR A 1 78 ? 13.890 0.070 -21.031 1.00 94.69 78 THR A N 1
ATOM 568 C CA . THR A 1 78 ? 12.649 -0.147 -21.791 1.00 94.69 78 THR A CA 1
ATOM 569 C C . THR A 1 78 ? 12.847 -0.160 -23.302 1.00 94.69 78 THR A C 1
ATOM 571 O O . THR A 1 78 ? 11.911 -0.529 -24.006 1.00 94.69 78 THR A O 1
ATOM 574 N N . HIS A 1 79 ? 14.006 0.251 -23.823 1.00 95.69 79 HIS A N 1
ATOM 575 C CA . HIS A 1 79 ? 14.284 0.191 -25.264 1.00 95.69 79 HIS A CA 1
ATOM 576 C C . HIS A 1 79 ? 14.583 -1.254 -25.660 1.00 95.69 79 HIS A C 1
ATOM 578 O O . HIS A 1 79 ? 14.030 -1.762 -26.629 1.00 95.69 79 HIS A O 1
ATOM 584 N N . VAL A 1 80 ? 15.333 -1.968 -24.818 1.00 96.06 80 VAL A N 1
ATOM 585 C CA . VAL A 1 80 ? 15.570 -3.408 -24.988 1.00 96.06 80 VAL A CA 1
ATOM 586 C C . VAL A 1 80 ? 14.267 -4.207 -24.890 1.00 96.06 80 VAL A C 1
ATOM 588 O O . VAL A 1 80 ? 14.089 -5.181 -25.616 1.00 96.06 80 VAL A O 1
ATOM 591 N N . LEU A 1 81 ? 13.336 -3.800 -24.018 1.00 96.19 81 LEU A N 1
ATOM 592 C CA . LEU A 1 81 ? 12.015 -4.437 -23.922 1.00 96.19 81 LEU A CA 1
ATOM 593 C C . LEU A 1 81 ? 11.182 -4.243 -25.194 1.00 96.19 81 LEU A C 1
ATOM 595 O O . LEU A 1 81 ? 10.567 -5.193 -25.669 1.00 96.19 81 LEU A O 1
ATOM 599 N N . GLU A 1 82 ? 11.196 -3.036 -25.760 1.00 96.31 82 GLU A N 1
ATOM 600 C CA . GLU A 1 82 ? 10.539 -2.736 -27.036 1.00 96.31 82 GLU A CA 1
ATOM 601 C C . GLU A 1 82 ? 11.130 -3.571 -28.184 1.00 96.31 82 GLU A C 1
ATOM 603 O O . GLU A 1 82 ? 10.389 -4.172 -28.962 1.00 96.31 82 GLU A O 1
ATOM 608 N N . GLU A 1 83 ? 12.459 -3.666 -28.269 1.00 95.81 83 GLU A N 1
ATOM 609 C CA . GLU A 1 83 ? 13.142 -4.508 -29.259 1.00 95.81 83 GLU A CA 1
ATOM 610 C C . GLU A 1 83 ? 12.754 -5.987 -29.113 1.00 95.81 83 GLU A C 1
ATOM 612 O O . GLU A 1 83 ? 12.418 -6.633 -30.103 1.00 95.81 83 GLU A O 1
ATOM 617 N N . LEU A 1 84 ? 12.750 -6.515 -27.885 1.00 95.25 84 LEU A N 1
ATOM 618 C CA . LEU A 1 84 ? 12.404 -7.909 -27.597 1.00 95.25 84 LEU A CA 1
ATOM 619 C C . LEU A 1 84 ? 10.964 -8.262 -27.976 1.00 95.25 84 LEU A C 1
ATOM 621 O O . LEU A 1 84 ? 10.732 -9.331 -28.542 1.00 95.25 84 LEU A O 1
ATOM 625 N N . GLU A 1 85 ? 10.005 -7.385 -27.677 1.00 93.06 85 GLU A N 1
ATOM 626 C CA . GLU A 1 85 ? 8.602 -7.592 -28.046 1.00 93.06 85 GLU A CA 1
ATOM 627 C C . GLU A 1 85 ? 8.442 -7.628 -29.576 1.00 93.06 85 GLU A C 1
ATOM 629 O O . GLU A 1 85 ? 7.870 -8.575 -30.122 1.00 93.06 85 GLU A O 1
ATOM 634 N N . ASN A 1 86 ? 9.037 -6.661 -30.283 1.00 92.31 86 ASN A N 1
ATOM 635 C CA . ASN A 1 86 ? 9.008 -6.597 -31.747 1.00 92.31 86 ASN A CA 1
ATOM 636 C C . ASN A 1 86 ? 9.688 -7.814 -32.404 1.00 92.31 86 ASN A C 1
ATOM 638 O O . ASN A 1 86 ? 9.155 -8.405 -33.348 1.00 92.31 86 ASN A O 1
ATOM 642 N N . GLU A 1 87 ? 10.853 -8.222 -31.895 1.00 92.38 87 GLU A N 1
ATOM 643 C CA . GLU A 1 87 ? 11.575 -9.407 -32.361 1.00 92.38 87 GLU A CA 1
ATOM 644 C C . GLU A 1 87 ? 10.756 -10.684 -32.135 1.00 92.38 87 GLU A C 1
ATOM 646 O O . GLU A 1 87 ? 10.644 -11.503 -33.050 1.00 92.38 87 GLU A O 1
ATOM 651 N N . SER A 1 88 ? 10.145 -10.845 -30.956 1.00 89.75 88 SER A N 1
ATOM 652 C CA . SER A 1 88 ? 9.298 -11.998 -30.637 1.00 89.75 88 SER A CA 1
ATOM 653 C C . SER A 1 88 ? 8.139 -12.127 -31.624 1.00 89.75 88 SER A C 1
ATOM 655 O O . SER A 1 88 ? 7.944 -13.205 -32.192 1.00 89.75 88 SER A O 1
ATOM 657 N N . LEU A 1 89 ? 7.435 -11.021 -31.893 1.00 86.44 89 LEU A N 1
ATOM 658 C CA . LEU A 1 89 ? 6.339 -10.967 -32.864 1.00 86.44 89 LEU A CA 1
ATOM 659 C C . LEU A 1 89 ? 6.807 -11.365 -34.271 1.00 86.44 89 LEU A C 1
ATOM 661 O O . LEU A 1 89 ? 6.155 -12.168 -34.936 1.00 86.44 89 LEU A O 1
ATOM 665 N N . SER A 1 90 ? 7.967 -10.864 -34.709 1.00 86.12 90 SER A N 1
ATOM 666 C CA . SER A 1 90 ? 8.529 -11.188 -36.029 1.00 86.12 90 SER A CA 1
ATOM 667 C C . SER A 1 90 ? 8.962 -12.655 -36.173 1.00 86.12 90 SER A C 1
ATOM 669 O O . SER A 1 90 ? 8.896 -13.218 -37.264 1.00 86.12 90 SER A O 1
ATOM 671 N N . GLN A 1 91 ? 9.384 -13.287 -35.074 1.00 87.50 91 GLN A N 1
ATOM 672 C CA . GLN A 1 91 ? 9.864 -14.673 -35.037 1.00 87.50 91 GLN A CA 1
ATOM 673 C C . GLN A 1 91 ? 8.747 -15.691 -34.757 1.00 87.50 91 GLN A C 1
ATOM 675 O O . GLN A 1 91 ? 9.033 -16.883 -34.646 1.00 87.50 91 GLN A O 1
ATOM 680 N N . GLY A 1 92 ? 7.495 -15.245 -34.599 1.00 80.25 92 GLY A N 1
ATOM 681 C CA . GLY A 1 92 ? 6.381 -16.108 -34.197 1.00 80.25 92 GLY A CA 1
ATOM 682 C C . GLY A 1 92 ? 6.538 -16.694 -32.788 1.00 80.25 92 GLY A C 1
ATOM 683 O O . GLY A 1 92 ? 5.921 -17.711 -32.474 1.00 80.25 92 GLY A O 1
ATOM 684 N N . LYS A 1 93 ? 7.380 -16.084 -31.944 1.00 80.88 93 LYS A N 1
ATOM 685 C CA . LYS A 1 93 ? 7.492 -16.411 -30.518 1.00 80.88 93 LYS A CA 1
ATOM 686 C C . LYS A 1 93 ? 6.432 -15.636 -29.741 1.00 80.88 93 LYS A C 1
ATOM 688 O O . LYS A 1 93 ? 6.062 -14.527 -30.122 1.00 80.88 93 LYS A O 1
ATOM 693 N N . ASN A 1 94 ? 5.993 -16.194 -28.617 1.00 85.19 94 ASN A N 1
ATOM 694 C CA . ASN A 1 94 ? 4.991 -15.575 -27.753 1.00 85.19 94 ASN A CA 1
ATOM 695 C C . ASN A 1 94 ? 5.595 -15.126 -26.412 1.00 85.19 94 ASN A C 1
ATOM 697 O O . ASN A 1 94 ? 5.134 -15.564 -25.362 1.00 85.19 94 ASN A O 1
ATOM 701 N N . LEU A 1 95 ? 6.659 -14.314 -26.450 1.00 94.56 95 LEU A N 1
ATOM 702 C CA . LEU A 1 95 ? 7.150 -13.621 -25.258 1.00 94.56 95 LEU A CA 1
ATOM 703 C C . LEU A 1 95 ? 6.210 -12.454 -24.944 1.00 94.56 95 LEU A C 1
ATOM 705 O O . LEU A 1 95 ? 6.099 -11.518 -25.733 1.00 94.56 95 LEU A O 1
ATOM 709 N N . GLU A 1 96 ? 5.573 -12.487 -23.780 1.00 95.38 96 GLU A N 1
ATOM 710 C CA . GLU A 1 96 ? 4.779 -11.370 -23.267 1.00 95.38 96 GLU A CA 1
ATOM 711 C C . GLU A 1 96 ? 5.609 -10.508 -22.311 1.00 95.38 96 GLU A C 1
ATOM 713 O O . GLU A 1 96 ? 6.337 -11.033 -21.471 1.00 95.38 96 GLU A O 1
ATOM 718 N N . ILE A 1 97 ? 5.461 -9.184 -22.378 1.00 97.00 97 ILE A N 1
ATOM 719 C CA . ILE A 1 97 ? 6.062 -8.252 -21.414 1.00 97.00 97 ILE A CA 1
ATOM 720 C C . ILE A 1 97 ? 4.933 -7.600 -20.614 1.00 97.00 97 ILE A C 1
ATOM 722 O O . ILE A 1 97 ? 4.103 -6.882 -21.172 1.00 97.00 97 ILE A O 1
ATOM 726 N N . GLN A 1 98 ? 4.869 -7.889 -19.313 1.00 97.69 98 GLN A N 1
ATOM 727 C CA . GLN A 1 98 ? 3.776 -7.469 -18.436 1.00 97.69 98 GLN A CA 1
ATOM 728 C C . GLN A 1 98 ? 4.304 -6.820 -17.141 1.00 97.69 98 GLN A C 1
ATOM 730 O O . GLN A 1 98 ? 5.010 -7.487 -16.387 1.00 97.69 98 GLN A O 1
ATOM 735 N N . PRO A 1 99 ? 3.934 -5.563 -16.824 1.00 97.62 99 PRO A N 1
ATOM 736 C CA . PRO A 1 99 ? 3.155 -4.654 -17.667 1.00 97.62 99 PRO A CA 1
ATOM 737 C C . PRO A 1 99 ? 3.928 -4.238 -18.927 1.00 97.62 99 PRO A C 1
ATOM 739 O O . PRO A 1 99 ? 5.122 -4.501 -19.048 1.00 97.62 99 PRO A O 1
ATOM 742 N N . SER A 1 100 ? 3.239 -3.584 -19.867 1.00 97.19 100 SER A N 1
ATOM 743 C CA . SER A 1 100 ? 3.825 -3.221 -21.162 1.00 97.19 100 SER A CA 1
ATOM 744 C C . SER A 1 100 ? 5.059 -2.326 -21.003 1.00 97.19 100 SER A C 1
ATOM 746 O O . SER A 1 100 ? 5.131 -1.494 -20.088 1.00 97.19 100 SER A O 1
ATOM 748 N N . TRP A 1 101 ? 6.019 -2.433 -21.923 1.00 96.62 101 TRP A N 1
ATOM 749 C CA . TRP A 1 101 ? 7.208 -1.578 -21.896 1.00 96.62 101 TRP A CA 1
ATOM 750 C C . TRP A 1 101 ? 6.852 -0.091 -22.023 1.00 96.62 101 TRP A C 1
ATOM 752 O O . TRP A 1 101 ? 7.547 0.744 -21.443 1.00 96.62 101 TRP A O 1
ATOM 762 N N . GLN A 1 102 ? 5.753 0.251 -22.711 1.00 96.62 102 GLN A N 1
ATOM 763 C CA . GLN A 1 102 ? 5.230 1.615 -22.810 1.00 96.62 102 GLN A CA 1
ATOM 764 C C . GLN A 1 102 ? 4.814 2.127 -21.430 1.00 96.62 102 GLN A C 1
ATOM 766 O O . GLN A 1 102 ? 5.204 3.225 -21.040 1.00 96.62 102 GLN A O 1
ATOM 771 N N . ALA A 1 103 ? 4.059 1.322 -20.673 1.00 96.56 103 ALA A N 1
ATOM 772 C CA . ALA A 1 103 ? 3.638 1.691 -19.326 1.00 96.56 103 ALA A CA 1
ATOM 773 C C . ALA A 1 103 ? 4.843 1.893 -18.405 1.00 96.56 103 ALA A C 1
ATOM 775 O O . ALA A 1 103 ? 4.919 2.909 -17.716 1.00 96.56 103 ALA A O 1
ATOM 776 N N . ILE A 1 104 ? 5.815 0.974 -18.443 1.00 96.81 104 ILE A N 1
ATOM 777 C CA . ILE A 1 104 ? 7.049 1.093 -17.659 1.00 96.81 104 ILE A CA 1
ATOM 778 C C . ILE A 1 104 ? 7.796 2.379 -18.044 1.00 96.81 104 ILE A C 1
ATOM 780 O O . ILE A 1 104 ? 8.140 3.163 -17.164 1.00 96.81 104 ILE A O 1
ATOM 784 N N . ARG A 1 105 ? 7.988 2.645 -19.344 1.00 96.25 105 ARG A N 1
ATOM 785 C CA . ARG A 1 105 ? 8.698 3.832 -19.857 1.00 96.25 105 ARG A CA 1
ATOM 786 C C . ARG A 1 105 ? 8.030 5.135 -19.426 1.00 96.25 105 ARG A C 1
ATOM 788 O O . ARG A 1 105 ? 8.718 6.059 -19.002 1.00 96.25 105 ARG A O 1
ATOM 795 N N . THR A 1 106 ? 6.703 5.212 -19.503 1.00 96.75 106 THR A N 1
ATOM 796 C CA . THR A 1 106 ? 5.966 6.405 -19.073 1.00 96.75 106 THR A CA 1
ATOM 797 C C . THR A 1 106 ? 6.033 6.598 -17.561 1.00 96.75 106 THR A C 1
ATOM 799 O O . THR A 1 106 ? 6.224 7.721 -17.109 1.00 96.75 106 THR A O 1
ATOM 802 N N . ILE A 1 107 ? 5.906 5.528 -16.770 1.00 96.12 107 ILE A N 1
ATOM 803 C CA . ILE A 1 107 ? 5.906 5.612 -15.301 1.00 96.12 107 ILE A CA 1
ATOM 804 C C . ILE A 1 107 ? 7.307 5.908 -14.736 1.00 96.12 107 ILE A C 1
ATOM 806 O O . ILE A 1 107 ? 7.435 6.599 -13.724 1.00 96.12 107 ILE A O 1
ATOM 810 N N . GLN A 1 108 ? 8.367 5.451 -15.413 1.00 94.19 108 GLN A N 1
ATOM 811 C CA . GLN A 1 108 ? 9.759 5.783 -15.083 1.00 94.19 108 GLN A CA 1
ATOM 812 C C . GLN A 1 108 ? 10.028 7.293 -15.063 1.00 94.19 108 GLN A C 1
ATOM 814 O O . GLN A 1 108 ? 10.870 7.742 -14.280 1.00 94.19 108 GLN A O 1
ATOM 819 N N . ASP A 1 109 ? 9.345 8.058 -15.921 1.00 95.69 109 ASP A N 1
ATOM 820 C CA . ASP A 1 109 ? 9.407 9.516 -15.950 1.00 95.69 109 ASP A CA 1
ATOM 821 C C . ASP A 1 109 ? 8.208 10.111 -15.203 1.00 95.69 109 ASP A C 1
ATOM 823 O O . ASP A 1 109 ? 7.101 10.238 -15.728 1.00 95.69 109 ASP A O 1
ATOM 827 N N . LYS A 1 110 ? 8.442 10.526 -13.958 1.00 94.81 110 LYS A N 1
ATOM 828 C CA . LYS A 1 110 ? 7.400 10.999 -13.038 1.00 94.81 110 LYS A CA 1
ATOM 829 C C . LYS A 1 110 ? 6.652 12.236 -13.549 1.00 94.81 110 LYS A C 1
ATOM 831 O O . LYS A 1 110 ? 5.502 12.441 -13.160 1.00 94.81 110 LYS A O 1
ATOM 836 N N . TYR A 1 111 ? 7.255 13.032 -14.439 1.00 95.94 111 TYR A N 1
ATOM 837 C CA . TYR A 1 111 ? 6.564 14.149 -15.081 1.00 95.94 111 TYR A CA 1
ATOM 838 C C . TYR A 1 111 ? 5.667 13.674 -16.230 1.00 95.94 111 TYR A C 1
ATOM 840 O O . TYR A 1 111 ? 4.499 14.055 -16.272 1.00 95.94 111 TYR A O 1
ATOM 848 N N . LEU A 1 112 ? 6.158 12.795 -17.115 1.00 96.12 112 LEU A N 1
ATOM 849 C CA . LEU A 1 112 ? 5.333 12.230 -18.197 1.00 96.12 112 LEU A CA 1
ATOM 850 C C . LEU A 1 112 ? 4.161 11.411 -17.654 1.00 96.12 112 LEU A C 1
ATOM 852 O O . LEU A 1 112 ? 3.049 11.528 -18.162 1.00 96.12 112 LEU A O 1
ATOM 856 N N . GLN A 1 113 ? 4.386 10.650 -16.581 1.00 96.88 113 GLN A N 1
ATOM 857 C CA . GLN A 1 113 ? 3.330 9.979 -15.832 1.00 96.88 113 GLN A CA 1
ATOM 858 C C . GLN A 1 113 ? 2.216 10.961 -15.438 1.00 96.88 113 GLN A C 1
ATOM 860 O O . GLN A 1 113 ? 1.046 10.683 -15.679 1.00 96.88 113 GLN A O 1
ATOM 865 N N . LYS A 1 114 ? 2.557 12.120 -14.854 1.00 96.06 114 LYS A N 1
ATOM 866 C CA . LYS A 1 114 ? 1.565 13.130 -14.447 1.00 96.06 114 LYS A CA 1
ATOM 867 C C . LYS A 1 114 ? 0.830 13.735 -15.637 1.00 96.06 114 LYS A C 1
ATOM 869 O O . LYS A 1 114 ? -0.377 13.929 -15.545 1.00 96.06 114 LYS A O 1
ATOM 874 N N . MET A 1 115 ? 1.527 14.005 -16.739 1.00 96.19 115 MET A N 1
ATOM 875 C CA . MET A 1 115 ? 0.890 14.539 -17.945 1.00 96.19 115 MET A CA 1
ATOM 876 C C . MET A 1 115 ? -0.120 13.541 -18.525 1.00 96.19 115 MET A C 1
ATOM 878 O O . MET A 1 115 ? -1.263 13.920 -18.762 1.00 96.19 115 MET A O 1
ATOM 882 N N . LEU A 1 116 ? 0.239 12.254 -18.625 1.00 95.81 116 LEU A N 1
ATOM 883 C CA . LEU A 1 116 ? -0.685 11.208 -19.083 1.00 95.81 116 LEU A CA 1
ATOM 884 C C . LEU A 1 116 ? -1.908 11.068 -18.157 1.00 95.81 116 LEU A C 1
ATOM 886 O O . LEU A 1 116 ? -3.031 10.869 -18.617 1.00 95.81 116 LEU A O 1
ATOM 890 N N . LEU A 1 117 ? -1.708 11.179 -16.841 1.00 96.31 117 LEU A N 1
ATOM 891 C CA . LEU A 1 117 ? -2.805 11.147 -15.873 1.00 96.31 117 LEU A CA 1
ATOM 892 C C . LEU A 1 117 ? -3.755 12.343 -16.040 1.00 96.31 117 LEU A C 1
ATOM 894 O O . LEU A 1 117 ? -4.971 12.147 -16.062 1.00 96.31 117 LEU A O 1
ATOM 898 N N . LEU A 1 118 ? -3.220 13.554 -16.227 1.00 95.31 118 LEU A N 1
ATOM 899 C CA . LEU A 1 118 ? -4.021 14.753 -16.499 1.00 95.31 118 LEU A CA 1
ATOM 900 C C . LEU A 1 118 ? -4.821 14.624 -17.798 1.00 95.31 118 LEU A C 1
ATOM 902 O O . LEU A 1 118 ? -6.011 14.936 -17.808 1.00 95.31 118 LEU A O 1
ATOM 906 N N . GLU A 1 119 ? -4.208 14.111 -18.868 1.00 92.75 119 GLU A N 1
ATOM 907 C CA . GLU A 1 119 ? -4.890 13.824 -20.139 1.00 92.75 119 GLU A CA 1
ATOM 908 C C . GLU A 1 119 ? -6.045 12.821 -19.960 1.00 92.75 119 GLU A C 1
ATOM 910 O O . GLU A 1 119 ? -7.087 12.943 -20.603 1.00 92.75 119 GLU A O 1
ATOM 915 N N . GLY A 1 120 ? -5.905 11.869 -19.029 1.00 90.12 120 GLY A N 1
ATOM 916 C CA . GLY A 1 120 ? -6.954 10.923 -18.632 1.00 90.12 120 GLY A CA 1
ATOM 917 C C . GLY A 1 120 ? -8.018 11.482 -17.670 1.00 90.12 120 GLY A C 1
ATOM 918 O O . GLY A 1 120 ? -8.890 10.731 -17.210 1.00 90.12 120 GLY A O 1
ATOM 919 N N . GLY A 1 121 ? -7.959 12.774 -17.327 1.00 92.56 121 GLY A N 1
ATOM 920 C CA . GLY A 1 121 ? -8.846 13.403 -16.347 1.00 92.56 121 GLY A CA 1
ATOM 921 C C . GLY A 1 121 ? -8.695 12.795 -14.951 1.00 92.56 121 GLY A C 1
ATOM 922 O O . GLY A 1 121 ? -9.699 12.449 -14.315 1.00 92.56 121 GLY A O 1
ATOM 923 N N . ILE A 1 122 ? -7.449 12.562 -14.535 1.00 95.75 122 ILE A N 1
ATOM 924 C CA . ILE A 1 122 ? -7.058 12.149 -13.186 1.00 95.75 122 ILE A CA 1
ATOM 925 C C . ILE A 1 122 ? -6.385 13.339 -12.511 1.00 95.75 122 ILE A C 1
ATOM 927 O O . ILE A 1 122 ? -5.402 13.878 -13.021 1.00 95.75 122 ILE A O 1
ATOM 931 N N . ASP A 1 123 ? -6.898 13.721 -11.346 1.00 95.44 123 ASP A N 1
ATOM 932 C CA . ASP A 1 123 ? -6.359 14.847 -10.595 1.00 95.44 123 ASP A CA 1
ATOM 933 C C . ASP A 1 123 ? -4.981 14.497 -10.011 1.00 95.44 123 ASP A C 1
ATOM 935 O O . ASP A 1 123 ? -4.809 13.498 -9.307 1.00 95.44 123 ASP A O 1
ATOM 939 N N . VAL A 1 124 ? -3.991 15.343 -10.290 1.00 97.31 124 VAL A N 1
ATOM 940 C CA . VAL A 1 124 ? -2.625 15.278 -9.750 1.00 97.31 124 VAL A CA 1
ATOM 941 C C . VAL A 1 124 ? -2.207 16.670 -9.280 1.00 97.31 124 VAL A C 1
ATOM 943 O O . VAL A 1 124 ? -2.803 17.675 -9.667 1.00 97.31 124 VAL A O 1
ATOM 946 N N . ALA A 1 125 ? -1.147 16.752 -8.475 1.00 96.38 125 ALA A N 1
ATOM 947 C CA . ALA A 1 125 ? -0.557 18.041 -8.117 1.00 96.38 125 ALA A CA 1
ATOM 948 C C . ALA A 1 125 ? -0.132 18.831 -9.369 1.00 96.38 125 ALA A C 1
ATOM 950 O O . ALA A 1 125 ? 0.526 18.280 -10.262 1.00 96.38 125 ALA A O 1
ATOM 951 N N . GLN A 1 126 ? -0.463 20.127 -9.405 1.00 96.38 126 GLN A N 1
ATOM 952 C CA . GLN A 1 126 ? -0.007 21.028 -10.461 1.00 96.38 126 GLN A CA 1
ATOM 953 C C . GLN A 1 126 ? 1.518 20.967 -10.557 1.00 96.38 126 GLN A C 1
ATOM 955 O O . GLN A 1 126 ? 2.220 21.113 -9.554 1.00 96.38 126 GLN A O 1
ATOM 960 N N . SER A 1 127 ? 2.022 20.727 -11.764 1.00 96.62 127 SER A N 1
ATOM 961 C CA . SER A 1 127 ? 3.443 20.502 -11.997 1.00 96.62 127 SER A CA 1
ATOM 962 C C . SER A 1 127 ? 3.910 21.081 -13.324 1.00 96.62 127 SER A C 1
ATOM 964 O O . SER A 1 127 ? 3.127 21.279 -14.251 1.00 96.62 127 SER A O 1
ATOM 966 N N . MET A 1 128 ? 5.206 21.361 -13.406 1.00 96.19 128 MET A N 1
ATOM 967 C CA . MET A 1 128 ? 5.847 21.939 -14.581 1.00 96.19 128 MET A CA 1
ATOM 968 C C . MET A 1 128 ? 7.260 21.392 -14.757 1.00 96.19 128 MET A C 1
ATOM 970 O O . MET A 1 128 ? 7.989 21.179 -13.786 1.00 96.19 128 MET A O 1
ATOM 974 N N . ALA A 1 129 ? 7.638 21.143 -16.010 1.00 96.12 129 ALA A N 1
ATOM 975 C CA . ALA A 1 129 ? 8.985 20.711 -16.351 1.00 96.12 129 ALA A CA 1
ATOM 976 C C . ALA A 1 129 ? 10.009 21.798 -16.000 1.00 96.12 129 ALA A C 1
ATOM 978 O O . ALA A 1 129 ? 9.740 22.987 -16.150 1.00 96.12 129 ALA A O 1
ATOM 979 N N . VAL A 1 130 ? 11.202 21.370 -15.589 1.00 95.00 130 VAL A N 1
ATOM 980 C CA . VAL A 1 130 ? 12.370 22.232 -15.382 1.00 95.00 130 VAL A CA 1
ATOM 981 C C . VAL A 1 130 ? 13.447 21.742 -16.357 1.00 95.00 130 VAL A C 1
ATOM 983 O O . VAL A 1 130 ? 14.192 20.814 -16.031 1.00 95.00 130 VAL A O 1
ATOM 986 N N . PRO A 1 131 ? 13.496 22.289 -17.589 1.00 84.69 131 PRO A N 1
ATOM 987 C CA . PRO A 1 131 ? 14.346 21.763 -18.661 1.00 84.69 131 PRO A CA 1
ATOM 988 C C . PRO A 1 131 ? 15.838 21.853 -18.341 1.00 84.69 131 PRO A C 1
ATOM 990 O O . PRO A 1 131 ? 16.607 20.971 -18.716 1.00 84.69 131 PRO A O 1
ATOM 993 N N . THR A 1 132 ? 16.233 22.909 -17.625 1.00 86.44 132 THR A N 1
ATOM 994 C CA . THR A 1 132 ? 17.616 23.158 -17.219 1.00 86.44 132 THR A CA 1
ATOM 995 C C . THR A 1 132 ? 17.669 23.426 -15.720 1.00 86.44 132 THR A C 1
ATOM 997 O O . THR A 1 132 ? 16.943 24.283 -15.218 1.00 86.44 132 THR A O 1
ATOM 1000 N N . ALA A 1 133 ? 18.563 22.744 -15.002 1.00 88.31 133 ALA A N 1
ATOM 1001 C CA . ALA A 1 133 ? 18.826 23.006 -13.588 1.00 88.31 133 ALA A CA 1
ATOM 1002 C C . ALA A 1 133 ? 19.538 24.365 -13.422 1.00 88.31 133 ALA A C 1
ATOM 1004 O O . ALA A 1 133 ? 20.763 24.434 -13.355 1.00 88.31 133 ALA A O 1
ATOM 1005 N N . SER A 1 134 ? 18.768 25.454 -13.402 1.00 91.62 134 SER A N 1
ATOM 1006 C CA . SER A 1 134 ? 19.272 26.823 -13.263 1.00 91.62 134 SER A CA 1
ATOM 1007 C C . SER A 1 134 ? 18.357 27.675 -12.385 1.00 91.62 134 SER A C 1
ATOM 1009 O O . SER A 1 134 ? 17.147 27.449 -12.331 1.00 91.62 134 SER A O 1
ATOM 1011 N N . GLU A 1 135 ? 18.918 28.704 -11.745 1.00 91.75 135 GLU A N 1
ATOM 1012 C CA . GLU A 1 135 ? 18.131 29.648 -10.940 1.00 91.75 135 GLU A CA 1
ATOM 1013 C C . GLU A 1 135 ? 17.037 30.339 -11.761 1.00 91.75 135 GLU A C 1
ATOM 1015 O O . GLU A 1 135 ? 15.941 30.573 -11.260 1.00 91.75 135 GLU A O 1
ATOM 1020 N N . LYS A 1 136 ? 17.310 30.645 -13.037 1.00 92.81 136 LYS A N 1
ATOM 1021 C CA . LYS A 1 136 ? 16.342 31.289 -13.933 1.00 92.81 136 LYS A CA 1
ATOM 1022 C C . LYS A 1 136 ? 15.085 30.436 -14.101 1.00 92.81 136 LYS A C 1
ATOM 1024 O O . LYS A 1 136 ? 13.984 30.964 -13.981 1.00 92.81 136 LYS A O 1
ATOM 1029 N N . GLU A 1 137 ? 15.246 29.136 -14.344 1.00 93.12 137 GLU A N 1
ATOM 1030 C CA . GLU A 1 137 ? 14.113 28.210 -14.455 1.00 93.12 137 GLU A CA 1
ATOM 1031 C C . GLU A 1 137 ? 13.365 28.090 -13.120 1.00 93.12 137 GLU A C 1
ATOM 1033 O O . GLU A 1 137 ? 12.138 28.128 -13.100 1.00 93.12 137 GLU A O 1
ATOM 1038 N N . LEU A 1 138 ? 14.070 28.053 -11.983 1.00 93.62 138 LEU A N 1
ATOM 1039 C CA . LEU A 1 138 ? 13.409 28.014 -10.672 1.00 93.62 138 LEU A CA 1
ATOM 1040 C C . LEU A 1 138 ? 12.665 29.313 -10.317 1.00 93.62 138 LEU A C 1
ATOM 1042 O O . LEU A 1 138 ? 11.664 29.253 -9.606 1.00 93.62 138 LEU A O 1
ATOM 1046 N N . ARG A 1 139 ? 13.065 30.472 -10.857 1.00 92.50 139 ARG A N 1
ATOM 1047 C CA . ARG A 1 139 ? 12.264 31.709 -10.770 1.00 92.50 139 ARG A CA 1
ATOM 1048 C C . ARG A 1 139 ? 10.981 31.625 -11.597 1.00 92.50 139 ARG A C 1
ATOM 1050 O O . ARG A 1 139 ? 9.940 32.097 -11.151 1.00 92.50 139 ARG A O 1
ATOM 1057 N N . VAL A 1 140 ? 11.022 30.994 -12.775 1.00 94.81 140 VAL A N 1
ATOM 1058 C CA . VAL A 1 140 ? 9.806 30.722 -13.567 1.00 94.81 140 VAL A CA 1
ATOM 1059 C C . VAL A 1 140 ? 8.874 29.785 -12.797 1.00 94.81 140 VAL A C 1
ATOM 1061 O O . VAL A 1 140 ? 7.669 30.037 -12.741 1.00 94.81 140 VAL A O 1
ATOM 1064 N N . VAL A 1 141 ? 9.423 28.750 -12.155 1.00 95.75 141 VAL A N 1
ATOM 1065 C CA . VAL A 1 141 ? 8.660 27.856 -11.274 1.00 95.75 141 VAL A CA 1
ATOM 1066 C C . VAL A 1 141 ? 8.004 28.632 -10.134 1.00 95.75 141 VAL A C 1
ATOM 1068 O O . VAL A 1 141 ? 6.796 28.525 -9.950 1.00 95.75 141 VAL A O 1
ATOM 1071 N N . GLU A 1 142 ? 8.762 29.456 -9.407 1.00 94.88 142 GLU A N 1
ATOM 1072 C CA . GLU A 1 142 ? 8.243 30.295 -8.317 1.00 94.88 142 GLU A CA 1
ATOM 1073 C C . GLU A 1 142 ? 7.108 31.212 -8.791 1.00 94.88 142 GLU A C 1
ATOM 1075 O O . GLU A 1 142 ? 6.071 31.322 -8.132 1.00 94.88 142 GLU A O 1
ATOM 1080 N N . SER A 1 143 ? 7.247 31.814 -9.971 1.00 94.88 143 SER A N 1
ATOM 1081 C CA . SER A 1 143 ? 6.226 32.703 -10.520 1.00 94.88 143 SER A CA 1
ATOM 1082 C C . SER A 1 143 ? 4.892 31.989 -10.778 1.00 94.88 143 SER A C 1
ATOM 1084 O O . SER A 1 143 ? 3.847 32.622 -10.616 1.00 94.88 143 SER A O 1
ATOM 1086 N N . ASN A 1 144 ? 4.920 30.690 -11.104 1.00 96.12 144 ASN A N 1
ATOM 1087 C CA . ASN A 1 144 ? 3.739 29.884 -11.435 1.00 96.12 144 ASN A CA 1
ATOM 1088 C C . ASN A 1 144 ? 3.176 29.072 -10.255 1.00 96.12 144 ASN A C 1
ATOM 1090 O O . ASN A 1 144 ? 1.962 29.025 -10.088 1.00 96.12 144 ASN A O 1
ATOM 1094 N N . LEU A 1 145 ? 4.029 28.428 -9.452 1.00 95.88 145 LEU A N 1
ATOM 1095 C CA . LEU A 1 145 ? 3.610 27.522 -8.369 1.00 95.88 145 LEU A CA 1
ATOM 1096 C C . LEU A 1 145 ? 3.637 28.166 -6.982 1.00 95.88 145 LEU A C 1
ATOM 1098 O O . LEU A 1 145 ? 2.955 27.682 -6.083 1.00 95.88 145 LEU A O 1
ATOM 1102 N N . LYS A 1 146 ? 4.402 29.255 -6.820 1.00 96.25 146 LYS A N 1
ATOM 1103 C CA . LYS A 1 146 ? 4.725 29.890 -5.532 1.00 96.25 146 LYS A CA 1
ATOM 1104 C C . LYS A 1 146 ? 5.477 28.963 -4.571 1.00 96.25 146 LYS A C 1
ATOM 1106 O O . LYS A 1 146 ? 5.593 27.757 -4.771 1.00 96.25 146 LYS A O 1
ATOM 1111 N N . TYR A 1 147 ? 6.057 29.558 -3.533 1.00 96.19 147 TYR A N 1
ATOM 1112 C CA . TYR A 1 147 ? 6.638 28.798 -2.430 1.00 96.19 147 TYR A CA 1
ATOM 1113 C C . TYR A 1 147 ? 5.554 28.367 -1.424 1.00 96.19 147 TYR A C 1
ATOM 1115 O O . TYR A 1 147 ? 4.613 29.130 -1.192 1.00 96.19 147 TYR A O 1
ATOM 1123 N N . PRO A 1 148 ? 5.730 27.225 -0.734 1.00 97.44 148 PRO A N 1
ATOM 1124 C CA . PRO A 1 148 ? 6.721 26.190 -1.025 1.00 97.44 148 PRO A CA 1
ATOM 1125 C C . PRO A 1 148 ? 6.351 25.373 -2.276 1.00 97.44 148 PRO A C 1
ATOM 1127 O O . PRO A 1 148 ? 5.175 25.180 -2.578 1.00 97.44 148 PRO A O 1
ATOM 1130 N N . PHE A 1 149 ? 7.360 24.832 -2.959 1.00 97.38 149 PHE A N 1
ATOM 1131 C CA . PHE A 1 149 ? 7.187 23.819 -4.006 1.00 97.38 149 PHE A CA 1
ATOM 1132 C C . PHE A 1 149 ? 8.190 22.675 -3.818 1.00 97.38 149 PHE A C 1
ATOM 1134 O O . PHE A 1 149 ? 9.202 22.813 -3.124 1.00 97.38 149 PHE A O 1
ATOM 1141 N N . MET A 1 150 ? 7.912 21.523 -4.424 1.00 96.94 150 MET A N 1
ATOM 1142 C CA . MET A 1 150 ? 8.804 20.367 -4.402 1.00 96.94 150 MET A CA 1
ATOM 1143 C C . MET A 1 150 ? 9.519 20.244 -5.747 1.00 96.94 150 MET A C 1
ATOM 1145 O O . MET A 1 150 ? 8.876 20.053 -6.778 1.00 96.94 150 MET A O 1
ATOM 1149 N N . LEU A 1 151 ? 10.849 20.343 -5.742 1.00 97.06 151 LEU A N 1
ATOM 1150 C CA . LEU A 1 151 ? 11.688 20.074 -6.909 1.00 97.06 151 LEU A CA 1
ATOM 1151 C C . LEU A 1 151 ? 12.041 18.586 -6.931 1.00 97.06 151 LEU A C 1
ATOM 1153 O O . LEU A 1 151 ? 12.516 18.048 -5.932 1.00 97.06 151 LEU A O 1
ATOM 1157 N N . LYS A 1 152 ? 11.808 17.913 -8.055 1.00 95.81 152 LYS A N 1
ATOM 1158 C CA . LYS A 1 152 ? 11.955 16.462 -8.177 1.00 95.81 152 LYS A CA 1
ATOM 1159 C C . LYS A 1 152 ? 12.716 16.079 -9.440 1.00 95.81 152 LYS A C 1
ATOM 1161 O O . LYS A 1 152 ? 12.539 16.671 -10.504 1.00 95.81 152 LYS A O 1
ATOM 1166 N N . ALA A 1 153 ? 13.543 15.047 -9.337 1.00 94.94 153 ALA A N 1
ATOM 1167 C CA . ALA A 1 153 ? 14.108 14.358 -10.484 1.00 94.94 153 ALA A CA 1
ATOM 1168 C C . ALA A 1 153 ? 12.999 13.597 -11.218 1.00 94.94 153 ALA A C 1
ATOM 1170 O O . ALA A 1 153 ? 12.187 12.912 -10.599 1.00 94.94 153 ALA A O 1
ATOM 1171 N N . ARG A 1 154 ? 12.979 13.699 -12.547 1.00 94.44 154 ARG A N 1
ATOM 1172 C CA . ARG A 1 154 ? 11.994 13.007 -13.389 1.00 94.44 154 ARG A CA 1
ATOM 1173 C C . ARG A 1 154 ? 12.184 11.496 -13.367 1.00 94.44 154 ARG A C 1
ATOM 1175 O O . ARG A 1 154 ? 11.204 10.769 -13.389 1.00 94.44 154 ARG A O 1
ATOM 1182 N N . THR A 1 155 ? 13.429 11.035 -13.292 1.00 91.88 155 THR A N 1
ATOM 1183 C CA . THR A 1 155 ? 13.800 9.616 -13.352 1.00 91.88 155 THR A CA 1
ATOM 1184 C C . THR A 1 155 ? 14.737 9.243 -12.206 1.00 91.88 155 THR A C 1
ATOM 1186 O O . THR A 1 155 ? 15.499 10.079 -11.713 1.00 91.88 155 THR A O 1
ATOM 1189 N N . GLY A 1 156 ? 14.751 7.965 -11.815 1.00 84.31 156 GLY A N 1
ATOM 1190 C CA . GLY A 1 156 ? 15.706 7.448 -10.823 1.00 84.31 156 GLY A CA 1
ATOM 1191 C C . GLY A 1 156 ? 15.445 7.906 -9.382 1.00 84.31 156 GLY A C 1
ATOM 1192 O O . GLY A 1 156 ? 16.353 7.833 -8.549 1.00 84.31 156 GLY A O 1
ATOM 1193 N N . ALA A 1 157 ? 14.248 8.429 -9.102 1.00 82.25 157 ALA A N 1
ATOM 1194 C CA . ALA A 1 157 ? 13.834 8.846 -7.769 1.00 82.25 157 ALA A CA 1
ATOM 1195 C C . ALA A 1 157 ? 13.232 7.666 -6.990 1.00 82.25 157 ALA A C 1
ATOM 1197 O O . ALA A 1 157 ? 12.450 6.895 -7.540 1.00 82.25 157 ALA A O 1
ATOM 1198 N N . TYR A 1 158 ? 13.608 7.524 -5.718 1.00 83.31 158 TYR A N 1
ATOM 1199 C CA . TYR A 1 158 ? 13.054 6.529 -4.790 1.00 83.31 158 TYR A CA 1
ATOM 1200 C C . TYR A 1 158 ? 13.348 6.939 -3.345 1.00 83.31 158 TYR A C 1
ATOM 1202 O O . TYR A 1 158 ? 14.398 7.528 -3.083 1.00 83.31 158 TYR A O 1
ATOM 1210 N N . ASP A 1 159 ? 12.462 6.600 -2.399 1.00 81.12 159 ASP A N 1
ATOM 1211 C CA . ASP A 1 159 ? 12.669 6.827 -0.955 1.00 81.12 159 ASP A CA 1
ATOM 1212 C C . ASP A 1 159 ? 13.144 8.274 -0.646 1.00 81.12 159 ASP A C 1
ATOM 1214 O O . ASP A 1 159 ? 14.108 8.499 0.087 1.00 81.12 159 ASP A O 1
ATOM 1218 N N . GLY A 1 160 ? 12.541 9.267 -1.318 1.00 80.00 160 GLY A N 1
ATOM 1219 C CA . GLY A 1 160 ? 12.890 10.695 -1.230 1.00 80.00 160 GLY A CA 1
ATOM 1220 C C . GLY A 1 160 ? 14.173 11.134 -1.939 1.00 80.00 160 GLY A C 1
ATOM 1221 O O . GLY A 1 160 ? 14.398 12.333 -2.118 1.00 80.00 160 GLY A O 1
ATOM 1222 N N . ARG A 1 161 ? 15.024 10.203 -2.379 1.00 85.00 161 ARG A N 1
ATOM 1223 C CA . ARG A 1 161 ? 16.219 10.532 -3.163 1.00 85.00 161 ARG A CA 1
ATOM 1224 C C . ARG A 1 161 ? 15.785 11.072 -4.513 1.00 85.00 161 ARG A C 1
ATOM 1226 O O . ARG A 1 161 ? 15.052 10.412 -5.238 1.00 85.00 161 ARG A O 1
ATOM 1233 N N . GLY A 1 162 ? 16.293 12.247 -4.865 1.00 90.06 162 GLY A N 1
ATOM 1234 C CA . GLY A 1 162 ? 15.862 12.955 -6.066 1.00 90.06 162 GLY A CA 1
ATOM 1235 C C . GLY A 1 162 ? 14.803 14.024 -5.805 1.00 90.06 162 GLY A C 1
ATOM 1236 O O . GLY A 1 162 ? 14.423 14.685 -6.760 1.00 90.06 162 GLY A O 1
ATOM 1237 N N . ASN A 1 163 ? 14.379 14.237 -4.555 1.00 93.88 163 ASN A N 1
ATOM 1238 C CA . ASN A 1 163 ? 13.425 15.281 -4.185 1.00 93.88 163 ASN A CA 1
ATOM 1239 C C . ASN A 1 163 ? 14.106 16.340 -3.306 1.00 93.88 163 ASN A C 1
ATOM 1241 O O . ASN A 1 163 ? 14.958 16.014 -2.478 1.00 93.88 163 ASN A O 1
ATOM 1245 N N . TYR A 1 164 ? 13.712 17.602 -3.460 1.00 95.50 164 TYR A N 1
ATOM 1246 C CA . TYR A 1 164 ? 14.164 18.713 -2.630 1.00 95.50 164 TYR A CA 1
ATOM 1247 C C . TYR A 1 164 ? 13.015 19.696 -2.384 1.00 95.50 164 TYR A C 1
ATOM 1249 O O . TYR A 1 164 ? 12.413 20.217 -3.323 1.00 95.50 164 TYR A O 1
ATOM 1257 N N . ALA A 1 165 ? 12.714 19.965 -1.114 1.00 96.25 165 ALA A N 1
ATOM 1258 C CA . ALA A 1 165 ? 11.683 20.922 -0.727 1.00 96.25 165 ALA A CA 1
ATOM 1259 C C . ALA A 1 165 ? 12.235 22.351 -0.798 1.00 96.25 165 ALA A C 1
ATOM 1261 O O . ALA A 1 165 ? 13.102 22.715 -0.004 1.00 96.25 165 ALA A O 1
ATOM 1262 N N . VAL A 1 166 ? 11.714 23.165 -1.716 1.00 97.31 166 VAL A N 1
ATOM 1263 C CA . VAL A 1 166 ? 12.106 24.569 -1.877 1.00 97.31 166 VAL A CA 1
ATOM 1264 C C . VAL A 1 166 ? 11.079 25.431 -1.145 1.00 97.31 166 VAL A C 1
ATOM 1266 O O . VAL A 1 166 ? 9.970 25.654 -1.635 1.00 97.31 166 VAL A O 1
ATOM 1269 N N . LYS A 1 167 ? 11.411 25.869 0.075 1.00 97.12 167 LYS A N 1
ATOM 1270 C CA . LYS A 1 167 ? 10.479 26.602 0.952 1.00 97.12 167 LYS A CA 1
ATOM 1271 C C . LYS A 1 167 ? 10.544 28.108 0.751 1.00 97.12 167 LYS A C 1
ATOM 1273 O O . LYS A 1 167 ? 9.603 28.813 1.099 1.00 97.12 167 LYS A O 1
ATOM 1278 N N . SER A 1 168 ? 11.665 28.595 0.241 1.00 96.50 168 SER A N 1
ATOM 1279 C CA . SER A 1 168 ? 11.931 30.004 -0.006 1.00 96.50 168 SER A CA 1
ATOM 1280 C C . SER A 1 168 ? 13.047 30.167 -1.036 1.00 96.50 168 SER A C 1
ATOM 1282 O O . SER A 1 168 ? 13.724 29.204 -1.394 1.00 96.50 168 SER A O 1
ATOM 1284 N N . GLU A 1 169 ? 13.310 31.408 -1.444 1.00 95.56 169 GLU A N 1
ATOM 1285 C CA . GLU A 1 169 ? 14.415 31.751 -2.348 1.00 95.56 169 GLU A CA 1
ATOM 1286 C C . GLU A 1 169 ? 15.784 31.247 -1.854 1.00 95.56 169 GLU A C 1
ATOM 1288 O O . GLU A 1 169 ? 16.630 30.855 -2.653 1.00 95.56 169 GLU A O 1
ATOM 1293 N N . LYS A 1 170 ? 15.988 31.164 -0.533 1.00 96.44 170 LYS A N 1
ATOM 1294 C CA . LYS A 1 170 ? 17.243 30.673 0.064 1.00 96.44 170 LYS A CA 1
ATOM 1295 C C . LYS A 1 170 ? 17.520 29.196 -0.231 1.00 96.44 170 LYS A C 1
ATOM 1297 O O . LYS A 1 170 ? 18.668 28.772 -0.145 1.00 96.44 170 LYS A O 1
ATOM 1302 N N . ASP A 1 171 ? 16.487 28.429 -0.571 1.00 96.50 171 ASP A N 1
ATOM 1303 C CA . ASP A 1 171 ? 16.590 26.995 -0.840 1.00 96.50 171 ASP A CA 1
ATOM 1304 C C . ASP A 1 171 ? 16.887 26.695 -2.320 1.00 96.50 171 ASP A C 1
ATOM 1306 O O . ASP A 1 171 ? 17.191 25.554 -2.657 1.00 96.50 171 ASP A O 1
ATOM 1310 N N . VAL A 1 172 ? 16.834 27.701 -3.204 1.00 95.44 172 VAL A N 1
ATOM 1311 C CA . VAL A 1 172 ? 16.989 27.542 -4.663 1.00 95.44 172 VAL A CA 1
ATOM 1312 C C . VAL A 1 172 ? 18.353 26.955 -5.025 1.00 95.44 172 VAL A C 1
ATOM 1314 O O . VAL A 1 172 ? 18.419 25.905 -5.663 1.00 95.44 172 VAL A O 1
ATOM 1317 N N . GLN A 1 173 ? 19.444 27.595 -4.596 1.00 95.56 173 GLN A N 1
ATOM 1318 C CA . GLN A 1 173 ? 20.795 27.123 -4.909 1.00 95.56 173 GLN A CA 1
ATOM 1319 C C . GLN A 1 173 ? 21.095 25.749 -4.269 1.00 95.56 173 GLN A C 1
ATOM 1321 O O . GLN A 1 173 ? 21.511 24.844 -4.996 1.00 95.56 173 GLN A O 1
ATOM 1326 N N . PRO A 1 174 ? 20.789 25.511 -2.974 1.00 96.50 174 PRO A N 1
ATOM 1327 C CA . PRO A 1 174 ? 20.893 24.177 -2.381 1.00 96.50 174 PRO A CA 1
ATOM 1328 C C . PRO A 1 174 ? 20.115 23.081 -3.126 1.00 96.50 174 PRO A C 1
ATOM 1330 O O . PRO A 1 174 ? 20.613 21.961 -3.258 1.00 96.50 174 PRO A O 1
ATOM 1333 N N . ALA A 1 175 ? 18.914 23.385 -3.630 1.00 95.06 175 ALA A N 1
ATOM 1334 C CA . ALA A 1 175 ? 18.104 22.433 -4.387 1.00 95.06 175 ALA A CA 1
ATOM 1335 C C . ALA A 1 175 ? 18.751 22.055 -5.727 1.00 95.06 175 ALA A C 1
ATOM 1337 O O . ALA A 1 175 ? 18.773 20.878 -6.097 1.00 95.06 175 ALA A O 1
ATOM 1338 N N . LEU A 1 176 ? 19.314 23.041 -6.433 1.00 94.19 176 LEU A N 1
ATOM 1339 C CA . LEU A 1 176 ? 20.045 22.827 -7.684 1.00 94.19 176 LEU A CA 1
ATOM 1340 C C . LEU A 1 176 ? 21.301 21.985 -7.468 1.00 94.19 176 LEU A C 1
ATOM 1342 O O . LEU A 1 176 ? 21.543 21.046 -8.225 1.00 94.19 176 LEU A O 1
ATOM 1346 N N . ASP A 1 177 ? 22.063 22.268 -6.413 1.00 93.88 177 ASP A N 1
ATOM 1347 C CA . ASP A 1 177 ? 23.276 21.516 -6.091 1.00 93.88 177 ASP A CA 1
ATOM 1348 C C . ASP A 1 177 ? 22.961 20.059 -5.727 1.00 93.88 177 ASP A C 1
ATOM 1350 O O . ASP A 1 177 ? 23.659 19.137 -6.166 1.00 93.88 177 ASP A O 1
ATOM 1354 N N . ALA A 1 178 ? 21.884 19.841 -4.966 1.00 92.56 178 ALA A N 1
ATOM 1355 C CA . ALA A 1 178 ? 21.433 18.514 -4.560 1.00 92.56 178 ALA A CA 1
ATOM 1356 C C . ALA A 1 178 ? 20.946 17.660 -5.743 1.00 92.56 178 ALA A C 1
ATOM 1358 O O . ALA A 1 178 ? 21.153 16.444 -5.751 1.00 92.56 178 ALA A O 1
ATOM 1359 N N . LEU A 1 179 ? 20.309 18.282 -6.741 1.00 92.56 179 LEU A N 1
ATOM 1360 C CA . LEU A 1 179 ? 19.683 17.597 -7.877 1.00 92.56 179 LEU A CA 1
ATOM 1361 C C . LEU A 1 179 ? 20.394 17.841 -9.219 1.00 92.56 179 LEU A C 1
ATOM 1363 O O . LEU A 1 179 ? 19.823 17.586 -10.281 1.00 92.56 179 LEU A O 1
ATOM 1367 N N . LYS A 1 180 ? 21.651 18.297 -9.184 1.00 87.62 180 LYS A N 1
ATOM 1368 C CA . LYS A 1 180 ? 22.454 18.608 -10.374 1.00 87.62 180 LYS A CA 1
ATOM 1369 C C . LYS A 1 180 ? 22.538 17.441 -11.362 1.00 87.62 180 LYS A C 1
ATOM 1371 O O . LYS A 1 180 ? 22.577 16.273 -10.970 1.00 87.62 180 LYS A O 1
ATOM 1376 N N . ASN A 1 181 ? 22.657 17.773 -12.649 1.00 85.06 181 ASN A N 1
ATOM 1377 C CA . ASN A 1 181 ? 22.821 16.821 -13.757 1.00 85.06 181 ASN A CA 1
ATOM 1378 C C . ASN A 1 181 ? 21.685 15.791 -13.885 1.00 85.06 181 ASN A C 1
ATOM 1380 O O . ASN A 1 181 ? 21.909 14.673 -14.349 1.00 85.06 181 ASN A O 1
ATOM 1384 N N . ARG A 1 182 ? 20.469 16.146 -13.462 1.00 88.12 182 ARG A N 1
ATOM 1385 C CA . ARG A 1 182 ? 19.277 15.308 -13.618 1.00 88.12 182 ARG A CA 1
ATOM 1386 C C . ARG A 1 182 ? 18.197 16.073 -14.379 1.00 88.12 182 ARG A C 1
ATOM 1388 O O . ARG A 1 182 ? 18.122 17.290 -14.237 1.00 88.12 182 ARG A O 1
ATOM 1395 N N . PRO A 1 183 ? 17.346 15.388 -15.157 1.00 92.12 183 PRO A N 1
ATOM 1396 C CA . PRO A 1 183 ? 16.123 15.991 -15.668 1.00 92.12 183 PRO A CA 1
ATOM 1397 C C . PRO A 1 183 ? 15.177 16.268 -14.492 1.00 92.12 183 PRO A C 1
ATOM 1399 O O . PRO A 1 183 ? 14.950 15.380 -13.666 1.00 92.12 183 PRO A O 1
ATOM 1402 N N . LEU A 1 184 ? 14.639 17.486 -14.403 1.00 96.19 184 LEU A N 1
ATOM 1403 C CA . LEU A 1 184 ? 13.857 17.941 -13.252 1.00 96.19 184 LEU A CA 1
ATOM 1404 C C . LEU A 1 184 ? 12.432 18.337 -13.644 1.00 96.19 184 LEU A C 1
ATOM 1406 O O . LEU A 1 184 ? 12.132 18.677 -14.792 1.00 96.19 184 LEU A O 1
ATOM 1410 N N . TYR A 1 185 ? 11.551 18.310 -12.657 1.00 97.31 185 TYR A N 1
ATOM 1411 C CA . TYR A 1 185 ? 10.253 18.963 -12.690 1.00 97.31 185 TYR A CA 1
ATOM 1412 C C . TYR A 1 185 ? 9.935 19.505 -11.294 1.00 97.31 185 TYR A C 1
ATOM 1414 O O . TYR A 1 185 ? 10.511 19.058 -10.301 1.00 97.31 185 TYR A O 1
ATOM 1422 N N . ALA A 1 186 ? 9.043 20.481 -11.217 1.00 97.69 186 ALA A N 1
ATOM 1423 C CA . ALA A 1 186 ? 8.566 21.030 -9.959 1.00 97.69 186 ALA A CA 1
ATOM 1424 C C . ALA A 1 186 ? 7.062 20.818 -9.828 1.00 97.69 186 ALA A C 1
ATOM 1426 O O . ALA A 1 186 ? 6.336 20.826 -10.823 1.00 97.69 186 ALA A O 1
ATOM 1427 N N . GLU A 1 187 ? 6.596 20.644 -8.600 1.00 96.94 187 GLU A N 1
ATOM 1428 C CA . GLU A 1 187 ? 5.178 20.530 -8.276 1.00 96.94 187 GLU A CA 1
ATOM 1429 C C . GLU A 1 187 ? 4.819 21.394 -7.072 1.00 96.94 187 GLU A C 1
ATOM 1431 O O . GLU A 1 187 ? 5.649 21.635 -6.190 1.00 96.94 187 GLU A O 1
ATOM 1436 N N . VAL A 1 188 ? 3.572 21.864 -7.051 1.00 97.38 188 VAL A N 1
ATOM 1437 C CA . VAL A 1 188 ? 3.043 22.629 -5.922 1.00 97.38 188 VAL A CA 1
ATOM 1438 C C . VAL A 1 188 ? 3.149 21.799 -4.647 1.00 97.38 188 VAL A C 1
ATOM 1440 O O . VAL A 1 188 ? 2.960 20.579 -4.660 1.00 97.38 188 VAL A O 1
ATOM 1443 N N . TRP A 1 189 ? 3.449 22.455 -3.530 1.00 97.25 189 TRP A N 1
ATOM 1444 C CA . TRP A 1 189 ? 3.400 21.787 -2.241 1.00 97.25 189 TRP A CA 1
ATOM 1445 C C . TRP A 1 189 ? 1.954 21.443 -1.874 1.00 97.25 189 TRP A C 1
ATOM 1447 O O . TRP A 1 189 ? 1.131 22.324 -1.619 1.00 97.25 189 TRP A O 1
ATOM 1457 N N . VAL A 1 190 ? 1.647 20.149 -1.834 1.00 96.62 190 VAL A N 1
ATOM 1458 C CA . VAL A 1 190 ? 0.317 19.656 -1.476 1.00 96.62 190 VAL A CA 1
ATOM 1459 C C . VAL A 1 190 ? 0.187 19.588 0.045 1.00 96.62 190 VAL A C 1
ATOM 1461 O O . VAL A 1 190 ? 0.885 18.821 0.704 1.00 96.62 190 VAL A O 1
ATOM 1464 N N . ASN A 1 191 ? -0.735 20.370 0.609 1.00 95.88 191 ASN A N 1
ATOM 1465 C CA . ASN A 1 191 ? -1.076 20.320 2.033 1.00 95.88 191 ASN A CA 1
ATOM 1466 C C . ASN A 1 191 ? -2.106 19.215 2.294 1.00 95.88 191 ASN A C 1
ATOM 1468 O O . ASN A 1 191 ? -3.294 19.478 2.467 1.00 95.88 191 ASN A O 1
ATOM 1472 N N . PHE A 1 192 ? -1.648 17.968 2.269 1.00 97.00 192 PHE A N 1
ATOM 1473 C CA . PHE A 1 192 ? -2.489 16.807 2.543 1.00 97.00 192 PHE A CA 1
ATOM 1474 C C . PHE A 1 192 ? -2.723 16.607 4.046 1.00 97.00 192 PHE A C 1
ATOM 1476 O O . PHE A 1 192 ? -1.878 16.940 4.879 1.00 97.00 192 PHE A O 1
ATOM 1483 N N . THR A 1 193 ? -3.870 16.030 4.395 1.00 95.75 193 THR A N 1
ATOM 1484 C CA . THR A 1 193 ? -4.209 15.585 5.755 1.00 95.75 193 THR A CA 1
ATOM 1485 C C . THR A 1 193 ? -3.799 14.134 5.996 1.00 95.75 193 THR A C 1
ATOM 1487 O O . THR A 1 193 ? -3.523 13.758 7.135 1.00 95.75 193 THR A O 1
ATOM 1490 N N . MET A 1 194 ? -3.730 13.330 4.930 1.00 96.38 194 MET A N 1
ATOM 1491 C CA . MET A 1 194 ? -3.341 11.922 4.964 1.00 96.38 194 MET A CA 1
ATOM 1492 C C . MET A 1 194 ? -2.756 11.487 3.614 1.00 96.38 194 MET A C 1
ATOM 1494 O O . MET A 1 194 ? -3.209 11.941 2.562 1.00 96.38 194 MET A O 1
ATOM 1498 N N . GLU A 1 195 ? -1.778 10.584 3.636 1.00 98.50 195 GLU A N 1
ATOM 1499 C CA . GLU A 1 195 ? -1.338 9.872 2.433 1.00 98.50 195 GLU A CA 1
ATOM 1500 C C . GLU A 1 195 ? -2.074 8.534 2.355 1.00 98.50 195 GLU A C 1
ATOM 1502 O O . GLU A 1 195 ? -2.173 7.799 3.342 1.00 98.50 195 GLU A O 1
ATOM 1507 N N . LEU A 1 196 ? -2.602 8.226 1.177 1.00 98.75 196 LEU A N 1
ATOM 1508 C CA . LEU A 1 196 ? -3.337 7.002 0.900 1.00 98.75 196 LEU A CA 1
ATOM 1509 C C . LEU A 1 196 ? -2.611 6.199 -0.175 1.00 98.75 196 LEU A C 1
ATOM 1511 O O . LEU A 1 196 ? -1.952 6.759 -1.048 1.00 98.75 196 LEU A O 1
ATOM 1515 N N . ALA A 1 197 ? -2.807 4.886 -0.177 1.00 98.75 197 ALA A N 1
ATOM 1516 C CA . ALA A 1 197 ? -2.428 4.058 -1.309 1.00 98.75 197 ALA A CA 1
ATOM 1517 C C . ALA A 1 197 ? -3.508 3.031 -1.644 1.00 98.75 197 ALA A C 1
ATOM 1519 O O . ALA A 1 197 ? -4.209 2.523 -0.768 1.00 98.75 197 ALA A O 1
ATOM 1520 N N . VAL A 1 198 ? -3.620 2.702 -2.928 1.00 98.81 198 VAL A N 1
ATOM 1521 C CA . VAL A 1 198 ? -4.462 1.608 -3.421 1.00 98.81 198 VAL A CA 1
ATOM 1522 C C . VAL A 1 198 ? -3.620 0.725 -4.326 1.00 98.81 198 VAL A C 1
ATOM 1524 O O . VAL A 1 198 ? -2.988 1.200 -5.269 1.00 98.81 198 VAL A O 1
ATOM 1527 N N . MET A 1 199 ? -3.644 -0.577 -4.052 1.00 98.75 199 MET A N 1
ATOM 1528 C CA . MET A 1 199 ? -3.094 -1.572 -4.965 1.00 98.75 199 MET A CA 1
ATOM 1529 C C . MET A 1 199 ? -4.157 -1.955 -5.987 1.00 98.75 199 MET A C 1
ATOM 1531 O O . MET A 1 199 ? -5.249 -2.391 -5.614 1.00 98.75 199 MET A O 1
ATOM 1535 N N . VAL A 1 200 ? -3.839 -1.804 -7.268 1.00 98.56 200 VAL A N 1
ATOM 1536 C CA . VAL A 1 200 ? -4.744 -2.100 -8.379 1.00 98.56 200 VAL A CA 1
ATOM 1537 C C . VAL A 1 200 ? -4.171 -3.231 -9.214 1.00 98.56 200 VAL A C 1
ATOM 1539 O O . VAL A 1 200 ? -3.028 -3.183 -9.651 1.00 98.56 200 VAL A O 1
ATOM 1542 N N . ILE A 1 201 ? -4.988 -4.241 -9.464 1.00 98.19 201 ILE A N 1
ATOM 1543 C CA . ILE A 1 201 ? -4.696 -5.356 -10.350 1.00 98.19 201 ILE A CA 1
ATOM 1544 C C . ILE A 1 201 ? -5.358 -5.062 -11.690 1.00 98.19 201 ILE A C 1
ATOM 1546 O O . ILE A 1 201 ? -6.572 -4.872 -11.738 1.00 98.19 201 ILE A O 1
ATOM 1550 N N . LYS A 1 202 ? -4.592 -5.061 -12.776 1.00 97.25 202 LYS A N 1
ATOM 1551 C CA . LYS A 1 202 ? -5.105 -4.985 -14.143 1.00 97.25 202 LYS A CA 1
ATOM 1552 C C . LYS A 1 202 ? -4.962 -6.345 -14.817 1.00 97.25 202 LYS A C 1
ATOM 1554 O O . LYS A 1 202 ? -3.880 -6.922 -14.826 1.00 97.25 202 LYS A O 1
ATOM 1559 N N . THR A 1 203 ? -6.063 -6.864 -15.349 1.00 94.81 203 THR A N 1
ATOM 1560 C CA . THR A 1 203 ? -6.156 -8.239 -15.881 1.00 94.81 203 THR A CA 1
ATOM 1561 C C . THR A 1 203 ? -6.187 -8.301 -17.402 1.00 94.81 203 THR A C 1
ATOM 1563 O O . THR A 1 203 ? -5.821 -9.316 -17.977 1.00 94.81 203 THR A O 1
ATOM 1566 N N . LYS A 1 204 ? -6.593 -7.217 -18.064 1.00 89.94 204 LYS A N 1
ATOM 1567 C CA . LYS A 1 204 ? -6.609 -7.093 -19.522 1.00 89.94 204 LYS A CA 1
ATOM 1568 C C . LYS A 1 204 ? -6.518 -5.631 -19.934 1.00 89.94 204 LYS A C 1
ATOM 1570 O O . LYS A 1 204 ? -6.877 -4.745 -19.156 1.00 89.94 204 LYS A O 1
ATOM 1575 N N . ASP A 1 205 ? -6.072 -5.394 -21.159 1.00 86.12 205 ASP A N 1
ATOM 1576 C CA . ASP A 1 205 ? -6.225 -4.098 -21.811 1.00 86.12 205 ASP A CA 1
ATOM 1577 C C . ASP A 1 205 ? -7.634 -3.963 -22.395 1.00 86.12 205 ASP A C 1
ATOM 1579 O O . ASP A 1 205 ? -8.196 -4.924 -22.918 1.00 86.12 205 ASP A O 1
ATOM 1583 N N . GLU A 1 206 ? -8.213 -2.771 -22.272 1.00 77.69 206 GLU A N 1
ATOM 1584 C CA . GLU A 1 206 ? -9.518 -2.432 -22.846 1.00 77.69 206 GLU A CA 1
ATOM 1585 C C . GLU A 1 206 ? -9.319 -1.506 -24.055 1.00 77.69 206 GLU A C 1
ATOM 1587 O O . GLU A 1 206 ? -8.278 -0.859 -24.191 1.00 77.69 206 GLU A O 1
ATOM 1592 N N . ALA A 1 207 ? -10.331 -1.425 -24.923 1.00 67.00 207 ALA A N 1
ATOM 1593 C CA . ALA A 1 207 ? -10.319 -0.526 -26.080 1.00 67.00 207 ALA A CA 1
ATOM 1594 C C . ALA A 1 207 ? -10.388 0.962 -25.683 1.00 67.00 207 ALA A C 1
ATOM 1596 O O . ALA A 1 207 ? -9.863 1.812 -26.400 1.00 67.00 207 ALA A O 1
ATOM 1597 N N . ASP A 1 208 ? -11.008 1.270 -24.539 1.00 71.19 208 ASP A N 1
ATOM 1598 C CA . ASP A 1 208 ? -11.089 2.613 -23.969 1.00 71.19 208 ASP A CA 1
ATOM 1599 C C . ASP A 1 208 ? -10.989 2.596 -22.434 1.00 71.19 208 ASP A C 1
ATOM 1601 O O . ASP A 1 208 ? -11.160 1.566 -21.775 1.00 71.19 208 ASP A O 1
ATOM 1605 N N . THR A 1 209 ? -10.718 3.764 -21.849 1.00 71.00 209 THR A N 1
ATOM 1606 C CA . THR A 1 209 ? -10.582 3.933 -20.396 1.00 71.00 209 THR A CA 1
ATOM 1607 C C . THR A 1 209 ? -11.919 4.018 -19.663 1.00 71.00 209 THR A C 1
ATOM 1609 O O . THR A 1 209 ? -11.923 3.997 -18.435 1.00 71.00 209 THR A O 1
ATOM 1612 N N . SER A 1 210 ? -13.060 4.085 -20.360 1.00 73.56 210 SER A N 1
ATOM 1613 C CA . SER A 1 210 ? -14.393 4.149 -19.740 1.00 73.56 210 SER A CA 1
ATOM 1614 C C . SER A 1 210 ? -14.833 2.799 -19.158 1.00 73.56 210 SER A C 1
ATOM 1616 O O . SER A 1 210 ? -15.589 2.759 -18.188 1.00 73.56 210 SER A O 1
ATOM 1618 N N . SER A 1 211 ? -14.258 1.703 -19.663 1.00 77.62 211 SER A N 1
ATOM 1619 C CA . SER A 1 211 ? -14.487 0.324 -19.204 1.00 77.62 211 SER A CA 1
ATOM 1620 C C . SER A 1 211 ? -13.503 -0.142 -18.117 1.00 77.62 211 SER A C 1
ATOM 1622 O O . SER A 1 211 ? -13.301 -1.339 -17.907 1.00 77.62 211 SER A O 1
ATOM 1624 N N . TRP A 1 212 ? -12.883 0.786 -17.379 1.00 84.31 212 TRP A N 1
ATOM 1625 C CA . TRP A 1 212 ? -11.904 0.473 -16.325 1.00 84.31 212 TRP A CA 1
ATOM 1626 C C . TRP A 1 212 ? -12.429 -0.529 -15.283 1.00 84.31 212 TRP A C 1
ATOM 1628 O O . TRP A 1 212 ? -11.658 -1.304 -14.714 1.00 84.31 212 TRP A O 1
ATOM 1638 N N . ALA A 1 213 ? -13.742 -0.547 -15.033 1.00 84.50 213 ALA A N 1
ATOM 1639 C CA . ALA A 1 213 ? -14.357 -1.391 -14.016 1.00 84.50 213 ALA A CA 1
ATOM 1640 C C . ALA A 1 213 ? -14.272 -2.899 -14.323 1.00 84.50 213 ALA A C 1
ATOM 1642 O O . ALA A 1 213 ? -14.229 -3.692 -13.383 1.00 84.50 213 ALA A O 1
ATOM 1643 N N . SER A 1 214 ? -14.231 -3.303 -15.600 1.00 84.56 214 SER A N 1
ATOM 1644 C CA . SER A 1 214 ? -14.165 -4.718 -16.001 1.00 84.56 214 SER A CA 1
ATOM 1645 C C . SER A 1 214 ? -12.748 -5.270 -16.105 1.00 84.56 214 SER A C 1
ATOM 1647 O O . SER A 1 214 ? -12.562 -6.480 -16.002 1.00 84.56 214 SER A O 1
ATOM 1649 N N . SER A 1 215 ? -11.752 -4.411 -16.314 1.00 87.06 215 SER A N 1
ATOM 1650 C CA . SER A 1 215 ? -10.347 -4.814 -16.468 1.00 87.06 215 SER A CA 1
ATOM 1651 C C . SER A 1 215 ? -9.533 -4.710 -15.189 1.00 87.06 215 SER A C 1
ATOM 1653 O O . SER A 1 215 ? -8.468 -5.328 -15.096 1.00 87.06 215 SER A O 1
ATOM 1655 N N . THR A 1 216 ? -10.008 -3.940 -14.209 1.00 94.88 216 THR A N 1
ATOM 1656 C CA . THR A 1 216 ? -9.268 -3.664 -12.975 1.00 94.88 216 THR A CA 1
ATOM 1657 C C . THR A 1 216 ? -9.978 -4.192 -11.736 1.00 94.88 216 THR A C 1
ATOM 1659 O O . THR A 1 216 ? -11.203 -4.183 -11.653 1.00 94.88 216 THR A O 1
ATOM 1662 N N . ILE A 1 217 ? -9.204 -4.592 -10.734 1.00 95.88 217 ILE A N 1
ATOM 1663 C CA . ILE A 1 217 ? -9.651 -4.972 -9.390 1.00 95.88 217 ILE A CA 1
ATOM 1664 C C . ILE A 1 217 ? -8.779 -4.192 -8.403 1.00 95.88 217 ILE A C 1
ATOM 1666 O O . ILE A 1 217 ? -7.607 -3.968 -8.681 1.00 95.88 217 ILE A O 1
ATOM 1670 N N . SER A 1 218 ? -9.308 -3.761 -7.262 1.00 97.25 218 SER A N 1
ATOM 1671 C CA . SER A 1 218 ? -8.515 -3.060 -6.244 1.00 97.25 218 SER A CA 1
ATOM 1672 C C . SER A 1 218 ? -8.512 -3.795 -4.913 1.00 97.25 218 SER A C 1
ATOM 1674 O O . SER A 1 218 ? -9.500 -4.423 -4.524 1.00 97.25 218 SER A O 1
ATOM 1676 N N . TYR A 1 219 ? -7.410 -3.654 -4.188 1.00 98.38 219 TYR A N 1
ATOM 1677 C CA . TYR A 1 219 ? -7.384 -3.872 -2.748 1.00 98.38 219 TYR A CA 1
ATOM 1678 C C . TYR A 1 219 ? -8.029 -2.691 -2.002 1.00 98.38 219 TYR A C 1
ATOM 1680 O O . TYR A 1 219 ? -8.245 -1.621 -2.588 1.00 98.38 219 TYR A O 1
ATOM 1688 N N . PRO A 1 220 ? -8.370 -2.861 -0.714 1.00 95.31 220 PRO A N 1
ATOM 1689 C CA . PRO A 1 220 ? -8.787 -1.772 0.160 1.00 95.31 220 PRO A CA 1
ATOM 1690 C C . PRO A 1 220 ? -7.778 -0.624 0.187 1.00 95.31 220 PRO A C 1
ATOM 1692 O O . PRO A 1 220 ? -6.567 -0.844 0.112 1.00 95.31 220 PRO A O 1
ATOM 1695 N N . THR A 1 221 ? -8.295 0.602 0.284 1.00 98.62 221 THR A N 1
ATOM 1696 C CA . THR A 1 221 ? -7.463 1.791 0.478 1.00 98.62 221 THR A CA 1
ATOM 1697 C C . THR A 1 221 ? -6.775 1.700 1.830 1.00 98.62 221 THR A C 1
ATOM 1699 O O . THR A 1 221 ? -7.418 1.411 2.844 1.00 98.62 221 THR A O 1
ATOM 1702 N N . VAL A 1 222 ? -5.475 1.964 1.840 1.00 98.81 222 VAL A N 1
ATOM 1703 C CA . VAL A 1 222 ? -4.660 1.997 3.054 1.00 98.81 222 VAL A CA 1
ATOM 1704 C C . VAL A 1 222 ? -4.155 3.400 3.320 1.00 98.81 222 VAL A C 1
ATOM 1706 O O . VAL A 1 222 ? -3.953 4.176 2.390 1.00 98.81 222 VAL A O 1
ATOM 1709 N N . GLU A 1 223 ? -3.945 3.714 4.591 1.00 98.75 223 GLU A N 1
ATOM 1710 C CA . GLU A 1 223 ? -3.196 4.899 4.998 1.00 98.75 223 GLU A CA 1
ATOM 1711 C C . GLU A 1 223 ? -1.713 4.546 4.991 1.00 98.75 223 GLU A C 1
ATOM 1713 O O . GLU A 1 223 ? -1.312 3.518 5.540 1.00 98.75 223 GLU A O 1
ATOM 1718 N N . THR A 1 224 ? -0.892 5.404 4.401 1.00 98.62 224 THR A N 1
ATOM 1719 C CA . THR A 1 224 ? 0.565 5.279 4.431 1.00 98.62 224 THR A CA 1
ATOM 1720 C C . THR A 1 224 ? 1.159 6.409 5.252 1.00 98.62 224 THR A C 1
ATOM 1722 O O . THR A 1 224 ? 0.747 7.555 5.121 1.00 98.62 224 THR A O 1
ATOM 1725 N N . VAL A 1 225 ? 2.157 6.103 6.077 1.00 98.00 225 VAL A N 1
ATOM 1726 C CA . VAL A 1 225 ? 2.894 7.114 6.842 1.00 98.00 225 VAL A CA 1
ATOM 1727 C C . VAL A 1 225 ? 4.353 7.064 6.433 1.00 98.00 225 VAL A C 1
ATOM 1729 O O . VAL A 1 225 ? 5.029 6.052 6.649 1.00 98.00 225 VAL A O 1
ATOM 1732 N N . HIS A 1 226 ? 4.845 8.161 5.865 1.00 94.44 226 HIS A N 1
ATOM 1733 C CA . HIS A 1 226 ? 6.249 8.320 5.511 1.00 94.44 226 HIS A CA 1
ATOM 1734 C C . HIS A 1 226 ? 7.027 9.052 6.604 1.00 94.44 226 HIS A C 1
ATOM 1736 O O . HIS A 1 226 ? 6.540 9.974 7.255 1.00 94.44 226 HIS A O 1
ATOM 1742 N N . GLU A 1 227 ? 8.283 8.659 6.783 1.00 91.25 227 GLU A N 1
ATOM 1743 C CA . GLU A 1 227 ? 9.232 9.351 7.642 1.00 91.25 227 GLU A CA 1
ATOM 1744 C C . GLU A 1 227 ? 10.562 9.500 6.908 1.00 91.25 227 GLU A C 1
ATOM 1746 O O . GLU A 1 227 ? 11.074 8.540 6.336 1.00 91.25 227 GLU A O 1
ATOM 1751 N N . ASP A 1 228 ? 11.106 10.718 6.879 1.00 89.06 228 ASP A N 1
ATOM 1752 C CA . ASP A 1 228 ? 12.260 11.078 6.042 1.00 89.06 228 ASP A CA 1
ATOM 1753 C C . ASP A 1 228 ? 12.070 10.679 4.562 1.00 89.06 228 ASP A C 1
ATOM 1755 O O . ASP A 1 228 ? 13.019 10.298 3.884 1.00 89.06 228 ASP A O 1
ATOM 1759 N N . SER A 1 229 ? 10.829 10.770 4.061 1.00 88.75 229 SER A N 1
ATOM 1760 C CA . SER A 1 229 ? 10.413 10.338 2.712 1.00 88.75 229 SER A CA 1
ATOM 1761 C C . SER A 1 229 ? 10.538 8.830 2.434 1.00 88.75 229 SER A C 1
ATOM 1763 O O . SER A 1 229 ? 10.532 8.410 1.279 1.00 88.75 229 SER A O 1
ATOM 1765 N N . ILE A 1 230 ? 10.634 8.001 3.478 1.00 90.38 230 ILE A N 1
ATOM 1766 C CA . ILE A 1 230 ? 10.609 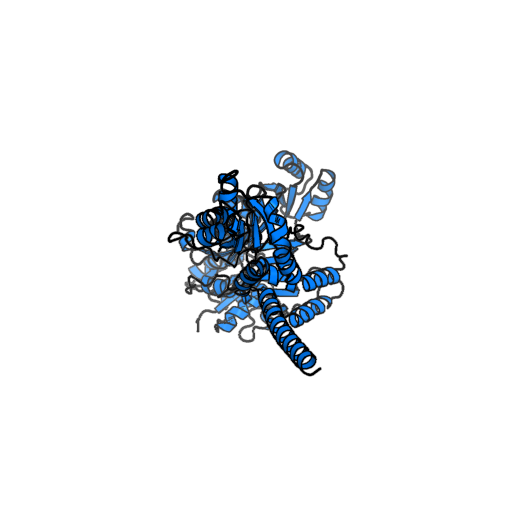6.536 3.390 1.00 90.38 230 ILE A CA 1
ATOM 1767 C C . ILE A 1 230 ? 9.313 6.036 4.020 1.00 90.38 230 ILE A C 1
ATOM 1769 O O . ILE A 1 230 ? 8.966 6.445 5.126 1.00 90.38 230 ILE A O 1
ATOM 1773 N N . CYS A 1 231 ? 8.603 5.129 3.348 1.00 94.56 231 CYS A N 1
ATOM 1774 C CA . CYS A 1 231 ? 7.395 4.525 3.908 1.00 94.56 231 CYS A CA 1
ATOM 1775 C C . CYS A 1 231 ? 7.742 3.786 5.210 1.00 94.56 231 CYS A C 1
ATOM 1777 O O . CYS A 1 231 ? 8.548 2.849 5.195 1.00 94.56 231 CYS A O 1
ATOM 1779 N N . LYS A 1 232 ? 7.154 4.227 6.324 1.00 95.94 232 LYS A N 1
ATOM 1780 C CA . LYS A 1 232 ? 7.362 3.676 7.667 1.00 95.94 232 LYS A CA 1
ATOM 1781 C C . LYS A 1 232 ? 6.240 2.709 8.024 1.00 95.94 232 LYS A C 1
ATOM 1783 O O . LYS A 1 232 ? 6.531 1.559 8.337 1.00 95.94 232 LYS A O 1
ATOM 1788 N N . LEU A 1 233 ? 4.991 3.171 7.956 1.00 98.44 233 LEU A N 1
ATOM 1789 C CA . LEU A 1 233 ? 3.806 2.415 8.369 1.00 98.44 233 LEU A CA 1
ATOM 1790 C C . LEU A 1 233 ? 2.749 2.370 7.269 1.00 98.44 233 LEU A C 1
ATOM 1792 O O . LEU A 1 233 ? 2.638 3.292 6.458 1.00 98.44 233 LEU A O 1
ATOM 1796 N N . VAL A 1 234 ? 1.943 1.315 7.303 1.00 98.81 234 VAL A N 1
ATOM 1797 C CA . VAL A 1 234 ? 0.739 1.156 6.489 1.00 98.81 234 VAL A CA 1
ATOM 1798 C C . VAL A 1 234 ? -0.385 0.654 7.383 1.00 98.81 234 VAL A C 1
ATOM 1800 O O . VAL A 1 234 ? -0.226 -0.394 8.001 1.00 98.81 234 VAL A O 1
ATOM 1803 N N . TYR A 1 235 ? -1.513 1.360 7.423 1.00 98.75 235 TYR A N 1
ATOM 1804 C CA . TYR A 1 235 ? -2.715 0.939 8.146 1.00 98.75 235 TYR A CA 1
ATOM 1805 C C . TYR A 1 235 ? -3.766 0.465 7.140 1.00 98.75 235 TYR A C 1
ATOM 1807 O O . TYR A 1 235 ? -4.159 1.217 6.243 1.00 98.75 235 TYR A O 1
ATOM 1815 N N . ALA A 1 236 ? -4.204 -0.785 7.280 1.00 98.38 236 ALA A N 1
ATOM 1816 C CA . ALA A 1 236 ? -5.179 -1.428 6.412 1.00 98.38 236 ALA A CA 1
ATOM 1817 C C . ALA A 1 236 ? -6.399 -1.901 7.231 1.00 98.38 236 ALA A C 1
ATOM 1819 O O . ALA A 1 236 ? -6.254 -2.813 8.048 1.00 98.38 236 ALA A O 1
ATOM 1820 N N . PRO A 1 237 ? -7.600 -1.321 7.033 1.00 97.88 237 PRO A N 1
ATOM 1821 C CA . PRO A 1 237 ? -7.925 -0.228 6.105 1.00 97.88 237 PRO A CA 1
ATOM 1822 C C . PRO A 1 237 ? -7.398 1.143 6.579 1.00 97.88 237 PRO A C 1
ATOM 1824 O O . PRO A 1 237 ? -6.992 1.295 7.730 1.00 97.88 237 PRO A O 1
ATOM 1827 N N . ALA A 1 238 ? -7.439 2.153 5.703 1.00 97.62 238 ALA A N 1
ATOM 1828 C CA . ALA A 1 238 ? -7.128 3.538 6.067 1.00 97.62 238 ALA A CA 1
ATOM 1829 C C . ALA A 1 238 ? -8.026 4.045 7.212 1.00 97.62 238 ALA A C 1
ATOM 1831 O O . ALA A 1 238 ? -9.241 3.820 7.215 1.00 97.62 238 ALA A O 1
ATOM 1832 N N . ARG A 1 239 ? -7.439 4.748 8.185 1.00 93.94 239 ARG A N 1
ATOM 1833 C CA . ARG A 1 239 ? -8.146 5.193 9.394 1.00 93.94 239 ARG A CA 1
ATOM 1834 C C . ARG A 1 239 ? -8.851 6.522 9.169 1.00 93.94 239 ARG A C 1
ATOM 1836 O O . ARG A 1 239 ? -8.370 7.378 8.442 1.00 93.94 239 ARG A O 1
ATOM 1843 N N . GLY A 1 240 ? -9.970 6.736 9.860 1.00 87.38 240 GLY A N 1
ATOM 1844 C CA . GLY A 1 240 ? -10.591 8.062 9.960 1.00 87.38 240 GLY A CA 1
ATOM 1845 C C . GLY A 1 240 ? -11.131 8.652 8.650 1.00 87.38 240 GLY A C 1
ATOM 1846 O O . GLY A 1 240 ? -11.460 9.834 8.633 1.00 87.38 240 GLY A O 1
ATOM 1847 N N . ILE A 1 241 ? -11.250 7.855 7.583 1.00 89.69 241 ILE A N 1
ATOM 1848 C CA . ILE A 1 241 ? -11.882 8.255 6.320 1.00 89.69 241 ILE A CA 1
ATOM 1849 C C . ILE A 1 241 ? -13.291 7.663 6.208 1.00 89.69 241 ILE A C 1
ATOM 1851 O O . ILE A 1 241 ? -13.576 6.603 6.768 1.00 89.69 241 ILE A O 1
ATOM 1855 N N . SER A 1 242 ? -14.184 8.338 5.482 1.00 87.12 242 SER A N 1
ATOM 1856 C CA . SER A 1 242 ? -15.529 7.815 5.228 1.00 87.12 242 SER A CA 1
ATOM 1857 C C . SER A 1 242 ? -15.525 6.715 4.159 1.00 87.12 242 SER A C 1
ATOM 1859 O O . SER A 1 242 ? -14.574 6.569 3.382 1.00 87.12 242 SER A O 1
ATOM 1861 N N . ASN A 1 243 ? -16.619 5.954 4.081 1.00 86.19 243 ASN A N 1
ATOM 1862 C CA . ASN A 1 243 ? -16.796 4.940 3.039 1.00 86.19 243 ASN A CA 1
ATOM 1863 C C . ASN A 1 243 ? -16.799 5.561 1.636 1.00 86.19 243 ASN A C 1
ATOM 1865 O O . ASN A 1 243 ? -16.266 4.964 0.704 1.00 86.19 243 ASN A O 1
ATOM 1869 N N . GLU A 1 244 ? -17.358 6.762 1.491 1.00 90.69 244 GLU A N 1
ATOM 1870 C CA . GLU A 1 244 ? -17.387 7.512 0.236 1.00 90.69 244 GLU A CA 1
ATOM 1871 C C . GLU A 1 244 ? -15.970 7.900 -0.201 1.00 90.69 244 GLU A C 1
ATOM 1873 O O . GLU A 1 244 ? -15.600 7.671 -1.353 1.00 90.69 244 GLU A O 1
ATOM 1878 N N . THR A 1 245 ? -15.144 8.413 0.719 1.00 92.44 245 THR A N 1
ATOM 1879 C CA . THR A 1 245 ? -13.735 8.741 0.443 1.00 92.44 245 THR A CA 1
ATOM 1880 C C . THR A 1 245 ? -12.945 7.493 0.054 1.00 92.44 245 THR A C 1
ATOM 1882 O O . THR A 1 245 ? -12.208 7.516 -0.932 1.00 92.44 245 THR A O 1
ATOM 1885 N N . ASN A 1 246 ? -13.142 6.377 0.763 1.00 92.69 246 ASN A N 1
ATOM 1886 C CA . ASN A 1 246 ? -12.518 5.098 0.420 1.00 92.69 246 ASN A CA 1
ATOM 1887 C C . ASN A 1 246 ? -12.914 4.620 -0.992 1.00 92.69 246 ASN A C 1
ATOM 1889 O O . ASN A 1 246 ? -12.053 4.241 -1.785 1.00 92.69 246 ASN A O 1
ATOM 1893 N N . GLN A 1 247 ? -14.204 4.670 -1.338 1.00 94.88 247 GLN A N 1
ATOM 1894 C CA . GLN A 1 247 ? -14.679 4.295 -2.673 1.00 94.88 247 GLN A CA 1
ATOM 1895 C C . GLN A 1 247 ? -14.115 5.220 -3.756 1.00 94.88 247 GLN A C 1
ATOM 1897 O O . GLN A 1 247 ? -13.668 4.736 -4.796 1.00 94.88 247 GLN A O 1
ATOM 1902 N N . ARG A 1 248 ? -14.072 6.536 -3.509 1.00 96.81 248 ARG A N 1
ATOM 1903 C CA . ARG A 1 248 ? -13.483 7.513 -4.434 1.00 96.81 248 ARG A CA 1
ATOM 1904 C C . ARG A 1 248 ? -11.998 7.238 -4.669 1.00 96.81 248 ARG A C 1
ATOM 1906 O O . ARG A 1 248 ? -11.568 7.265 -5.818 1.00 96.81 248 ARG A O 1
ATOM 1913 N N . ALA A 1 249 ? -11.240 6.917 -3.619 1.00 98.19 249 ALA A N 1
ATOM 1914 C CA . ALA A 1 249 ? -9.827 6.550 -3.718 1.00 98.19 249 ALA A CA 1
ATOM 1915 C C . ALA A 1 249 ? -9.625 5.309 -4.607 1.00 98.19 249 ALA A C 1
ATOM 1917 O O . ALA A 1 249 ? -8.816 5.326 -5.535 1.00 98.19 249 ALA A O 1
ATOM 1918 N N . GLN A 1 250 ? -10.415 4.252 -4.386 1.00 97.44 250 GLN A N 1
ATOM 1919 C CA . GLN A 1 250 ? -10.356 3.035 -5.201 1.00 97.44 250 GLN A CA 1
ATOM 1920 C C . GLN A 1 250 ? -10.734 3.283 -6.664 1.00 97.44 250 GLN A C 1
ATOM 1922 O O . GLN A 1 250 ? -10.065 2.781 -7.566 1.00 97.44 250 GLN A O 1
ATOM 1927 N N . GLN A 1 251 ? -11.796 4.049 -6.917 1.00 96.00 251 GLN A N 1
ATOM 1928 C CA . GLN A 1 251 ? -12.237 4.379 -8.273 1.00 96.00 251 GLN A CA 1
ATOM 1929 C C . GLN A 1 251 ? -11.198 5.226 -9.011 1.00 96.00 251 GLN A C 1
ATOM 1931 O O . GLN A 1 251 ? -10.866 4.914 -10.154 1.00 96.00 251 GLN A O 1
ATOM 1936 N N . LEU A 1 252 ? -10.646 6.251 -8.353 1.00 96.81 252 LEU A N 1
ATOM 1937 C CA . LEU A 1 252 ? -9.598 7.104 -8.911 1.00 96.81 252 LEU A CA 1
ATOM 1938 C C . LEU A 1 252 ? -8.363 6.280 -9.283 1.00 96.81 252 LEU A C 1
ATOM 1940 O O . LEU A 1 252 ? -7.886 6.376 -10.412 1.00 96.81 252 LEU A O 1
ATOM 1944 N N . ALA A 1 253 ? -7.895 5.419 -8.375 1.00 98.12 253 ALA A N 1
ATOM 1945 C CA . ALA A 1 253 ? -6.752 4.549 -8.623 1.00 98.12 253 ALA A CA 1
ATOM 1946 C C . ALA A 1 253 ? -7.006 3.577 -9.785 1.00 98.12 253 ALA A C 1
ATOM 1948 O O . ALA A 1 253 ? -6.171 3.440 -10.677 1.00 98.12 253 ALA A O 1
ATOM 1949 N N . ARG A 1 254 ? -8.180 2.935 -9.832 1.00 96.69 254 ARG A N 1
ATOM 1950 C CA . ARG A 1 254 ? -8.550 2.022 -10.926 1.00 96.69 254 ARG A CA 1
ATOM 1951 C C . ARG A 1 254 ? -8.634 2.734 -12.275 1.00 96.69 254 ARG A C 1
ATOM 1953 O O . ARG A 1 254 ? -8.111 2.221 -13.262 1.00 96.69 254 ARG A O 1
ATOM 1960 N N . LYS A 1 255 ? -9.232 3.928 -12.313 1.00 95.19 255 LYS A N 1
ATOM 1961 C CA . LYS A 1 255 ? -9.299 4.767 -13.516 1.00 95.19 255 LYS A CA 1
ATOM 1962 C C . LYS A 1 255 ? -7.901 5.203 -13.968 1.00 95.19 255 LYS A C 1
ATOM 1964 O O . LYS A 1 255 ? -7.611 5.137 -15.156 1.00 95.19 255 LYS A O 1
ATOM 1969 N N . ALA A 1 256 ? -7.022 5.575 -13.036 1.00 96.12 256 ALA A N 1
ATOM 1970 C CA . ALA A 1 256 ? -5.640 5.942 -13.338 1.00 96.12 256 ALA A CA 1
ATOM 1971 C C . ALA A 1 256 ? -4.862 4.784 -13.984 1.00 96.12 256 ALA A C 1
ATOM 1973 O O . ALA A 1 256 ? -4.182 4.985 -14.987 1.00 96.12 256 ALA A O 1
ATOM 1974 N N . ILE A 1 257 ? -5.006 3.560 -13.465 1.00 96.62 257 ILE A N 1
ATOM 1975 C CA . ILE A 1 257 ? -4.338 2.374 -14.026 1.00 96.62 257 ILE A CA 1
ATOM 1976 C C . ILE A 1 257 ? -4.911 1.951 -15.379 1.00 96.62 257 ILE A C 1
ATOM 1978 O O . ILE A 1 257 ? -4.176 1.422 -16.213 1.00 96.62 257 ILE A O 1
ATOM 1982 N N . ALA A 1 258 ? -6.186 2.227 -15.653 1.00 92.62 258 ALA A N 1
ATOM 1983 C CA . ALA A 1 258 ? -6.770 1.946 -16.962 1.00 92.62 258 ALA A CA 1
ATOM 1984 C C . ALA A 1 258 ? -6.068 2.699 -18.110 1.00 92.62 258 ALA A C 1
ATOM 1986 O O . ALA A 1 258 ? -6.033 2.176 -19.223 1.00 92.62 258 ALA A O 1
ATOM 1987 N N . SER A 1 259 ? -5.456 3.858 -17.834 1.00 91.06 259 SER A N 1
ATOM 1988 C CA . SER A 1 259 ? -4.691 4.653 -18.808 1.00 91.06 259 SER A CA 1
ATOM 1989 C C . SER A 1 259 ? -3.355 4.028 -19.239 1.00 91.06 259 SER A C 1
ATOM 1991 O O . SER A 1 259 ? -2.761 4.482 -20.214 1.00 91.06 259 SER A O 1
ATOM 1993 N N . PHE A 1 260 ? -2.865 2.994 -18.548 1.00 93.69 260 PHE A N 1
ATOM 1994 C CA . PHE A 1 260 ? -1.590 2.334 -18.855 1.00 93.69 260 PHE A CA 1
ATOM 1995 C C . PHE A 1 260 ? -1.819 0.955 -19.452 1.00 93.69 260 PHE A C 1
ATOM 1997 O O . PHE A 1 260 ? -2.646 0.213 -18.941 1.00 93.69 260 PHE A O 1
ATOM 2004 N N . LYS A 1 261 ? -1.071 0.566 -20.489 1.00 93.94 261 LYS A N 1
ATOM 2005 C CA . LYS A 1 261 ? -1.189 -0.769 -21.096 1.00 93.94 261 LYS A CA 1
ATOM 2006 C C . LYS A 1 261 ? -0.484 -1.860 -20.287 1.00 93.94 261 LYS A C 1
ATOM 2008 O O . LYS A 1 261 ? 0.560 -1.621 -19.674 1.00 93.94 261 LYS A O 1
ATOM 2013 N N . GLY A 1 262 ? -0.993 -3.080 -20.379 1.00 95.50 262 GLY A N 1
ATOM 2014 C CA . GLY A 1 262 ? -0.415 -4.269 -19.769 1.00 95.50 262 GLY A CA 1
ATOM 2015 C C . GLY A 1 262 ? -1.091 -4.700 -18.471 1.00 95.50 262 GLY A C 1
ATOM 2016 O O . GLY A 1 262 ? -1.841 -3.964 -17.825 1.00 95.50 262 GLY A O 1
ATOM 2017 N N . LYS A 1 263 ? -0.819 -5.950 -18.112 1.00 97.62 263 LYS A N 1
ATOM 2018 C CA . LYS A 1 263 ? -1.397 -6.669 -16.980 1.00 97.62 263 LYS A CA 1
ATOM 2019 C C . LYS A 1 263 ? -0.458 -6.606 -15.781 1.00 97.62 263 LYS A C 1
ATOM 2021 O O . LYS A 1 263 ? 0.738 -6.353 -15.909 1.00 97.62 263 LYS A O 1
ATOM 2026 N N . GLY A 1 264 ? -0.993 -6.908 -14.607 1.00 98.00 264 GLY A N 1
ATOM 2027 C CA . GLY A 1 264 ? -0.216 -7.020 -13.380 1.00 98.00 264 GLY A CA 1
ATOM 2028 C C . GLY A 1 264 ? -0.769 -6.151 -12.266 1.00 98.00 264 GLY A C 1
ATOM 2029 O O . GLY A 1 264 ? -1.920 -5.724 -12.304 1.00 98.00 264 GLY A O 1
ATOM 2030 N N . ILE A 1 265 ? 0.052 -5.923 -11.246 1.00 98.31 265 ILE A N 1
ATOM 2031 C CA . ILE A 1 265 ? -0.324 -5.115 -10.093 1.00 98.31 265 ILE A CA 1
ATOM 2032 C C . ILE A 1 265 ? 0.412 -3.787 -10.157 1.00 98.31 265 ILE A C 1
ATOM 2034 O O . ILE A 1 265 ? 1.573 -3.739 -10.559 1.00 98.31 265 ILE A O 1
ATOM 2038 N N . PHE A 1 266 ? -0.276 -2.734 -9.747 1.00 98.62 266 PHE A N 1
ATOM 2039 C CA . PHE A 1 266 ? 0.212 -1.372 -9.723 1.00 98.62 266 PHE A CA 1
ATOM 2040 C C . PHE A 1 266 ? -0.067 -0.765 -8.351 1.00 98.62 266 PHE A C 1
ATOM 2042 O O . PHE A 1 266 ? -1.163 -0.927 -7.807 1.00 98.62 266 PHE A O 1
ATOM 2049 N N . GLY A 1 267 ? 0.911 -0.061 -7.788 1.00 98.38 267 GLY A N 1
ATOM 2050 C CA . GLY A 1 267 ? 0.705 0.772 -6.605 1.00 98.38 267 GLY A CA 1
ATOM 2051 C C . GLY A 1 267 ? 0.319 2.180 -7.025 1.00 98.38 267 GLY A C 1
ATOM 2052 O O . GLY A 1 267 ? 1.033 2.773 -7.823 1.00 98.38 267 GLY A O 1
ATOM 2053 N N . VAL A 1 268 ? -0.789 2.709 -6.508 1.00 98.75 268 VAL A N 1
ATOM 2054 C CA . VAL A 1 268 ? -1.197 4.106 -6.716 1.00 98.75 268 VAL A CA 1
ATOM 2055 C C . VAL A 1 268 ? -1.108 4.835 -5.386 1.00 98.75 268 VAL A C 1
ATOM 2057 O O . VAL A 1 268 ? -1.850 4.508 -4.460 1.00 98.75 268 VAL A O 1
ATOM 2060 N N . GLU A 1 269 ? -0.208 5.807 -5.291 1.00 98.62 269 GLU A N 1
ATOM 2061 C CA . GLU A 1 269 ? -0.072 6.685 -4.131 1.00 98.62 269 GLU A CA 1
ATOM 2062 C C . GLU A 1 269 ? -0.900 7.951 -4.318 1.00 98.62 269 GLU A C 1
ATOM 2064 O O . GLU A 1 269 ? -0.987 8.502 -5.418 1.00 98.62 269 GLU A O 1
ATOM 2069 N N . MET A 1 270 ? -1.513 8.426 -3.240 1.00 98.75 270 MET A N 1
ATOM 2070 C CA . MET A 1 270 ? -2.468 9.522 -3.269 1.00 98.75 270 MET A CA 1
ATOM 2071 C C . MET A 1 270 ? -2.334 10.424 -2.044 1.00 98.75 270 MET A C 1
ATOM 2073 O O . MET A 1 270 ? -1.934 9.999 -0.963 1.00 98.75 270 MET A O 1
ATOM 2077 N N . PHE A 1 271 ? -2.760 11.668 -2.211 1.00 98.56 271 PHE A N 1
ATOM 2078 C CA . PHE A 1 271 ? -2.914 12.649 -1.150 1.00 98.56 271 PHE A CA 1
ATOM 2079 C C . PHE A 1 271 ? -4.395 12.912 -0.904 1.00 98.56 271 PHE A C 1
ATOM 2081 O O . PHE A 1 271 ? -5.114 13.256 -1.840 1.00 98.56 271 PHE A O 1
ATOM 2088 N N . LEU A 1 272 ? -4.838 12.781 0.347 1.00 98.12 272 LEU A N 1
ATOM 2089 C CA . LEU A 1 272 ? -6.149 13.237 0.807 1.00 98.12 272 LEU A CA 1
ATOM 2090 C C . LEU A 1 272 ? -6.021 14.664 1.341 1.00 98.12 272 LEU A C 1
ATOM 2092 O O . LEU A 1 272 ? -5.157 14.929 2.179 1.00 98.12 272 LEU A O 1
ATOM 2096 N N . LEU A 1 273 ? -6.865 15.579 0.870 1.00 97.06 273 LEU A N 1
ATOM 2097 C CA . LEU A 1 273 ? -6.868 16.977 1.308 1.00 97.06 273 LEU A CA 1
ATOM 2098 C C . LEU A 1 273 ? -7.943 17.234 2.376 1.00 97.06 273 LEU A C 1
ATOM 2100 O O . LEU A 1 273 ? -8.787 16.384 2.660 1.00 97.06 273 LEU A O 1
ATOM 2104 N N . GLU A 1 274 ? -7.912 18.420 2.988 1.00 93.88 274 GLU A N 1
ATOM 2105 C CA . GLU A 1 274 ? -8.849 18.822 4.051 1.00 93.88 274 GLU A CA 1
ATOM 2106 C C . GLU A 1 274 ? -10.317 18.850 3.587 1.00 93.88 274 GLU A C 1
ATOM 2108 O O . GLU A 1 274 ? -11.223 18.541 4.359 1.00 93.88 274 GLU A O 1
ATOM 2113 N N . ASP A 1 275 ? -10.556 19.135 2.307 1.00 91.12 275 ASP A N 1
ATOM 2114 C CA . ASP A 1 275 ? -11.881 19.131 1.677 1.00 91.12 275 ASP A CA 1
ATOM 2115 C C . ASP A 1 275 ? -12.345 17.734 1.207 1.00 91.12 275 ASP A C 1
ATOM 2117 O O . ASP A 1 275 ? -13.383 17.607 0.557 1.00 91.12 275 ASP A O 1
ATOM 2121 N N . ASN A 1 276 ? -11.601 16.675 1.549 1.00 91.56 276 ASN A N 1
ATOM 2122 C CA . ASN A 1 276 ? -11.782 15.291 1.091 1.00 91.56 276 ASN A CA 1
ATOM 2123 C C . ASN A 1 276 ? -11.576 15.066 -0.419 1.00 91.56 276 ASN A C 1
ATOM 2125 O O . ASN A 1 276 ? -11.942 14.006 -0.943 1.00 91.56 276 ASN A O 1
ATOM 2129 N N . SER A 1 277 ? -10.990 16.023 -1.143 1.00 96.00 277 SER A N 1
ATOM 2130 C CA . SER A 1 277 ? -10.480 15.757 -2.489 1.00 96.00 277 SER A CA 1
ATOM 2131 C C . SER A 1 277 ? -9.230 14.870 -2.431 1.00 96.00 277 SER A C 1
ATOM 2133 O O . SER A 1 277 ? -8.531 14.802 -1.416 1.00 96.00 277 SER A O 1
ATOM 2135 N N . ILE A 1 278 ? -8.988 14.129 -3.515 1.00 98.31 278 ILE A N 1
ATOM 2136 C CA . ILE A 1 278 ? -7.904 13.147 -3.608 1.00 98.31 278 ILE A CA 1
ATOM 2137 C C . ILE A 1 278 ? -7.090 13.450 -4.859 1.00 98.31 278 ILE A C 1
ATOM 2139 O O . ILE A 1 278 ? -7.657 13.523 -5.947 1.00 98.31 278 ILE A O 1
ATOM 2143 N N . LEU A 1 279 ? -5.775 13.584 -4.701 1.00 98.44 279 LEU A N 1
ATOM 2144 C CA . LEU A 1 279 ? -4.826 13.758 -5.800 1.00 98.44 279 LEU A CA 1
ATOM 2145 C C . LEU A 1 279 ? -3.946 12.517 -5.922 1.00 98.44 279 LEU A C 1
ATOM 2147 O O . LEU A 1 279 ? -3.448 12.029 -4.911 1.00 98.44 279 LEU A O 1
ATOM 2151 N N . VAL A 1 280 ? -3.687 12.034 -7.137 1.00 98.44 280 VAL A N 1
ATOM 2152 C CA . VAL A 1 280 ? -2.659 11.007 -7.362 1.00 98.44 280 VAL A CA 1
ATOM 2153 C C . VAL A 1 280 ? -1.273 11.652 -7.235 1.00 98.44 280 VAL A C 1
ATOM 2155 O O . VAL A 1 280 ? -0.967 12.656 -7.885 1.00 98.44 280 VAL A O 1
ATOM 2158 N N . ASN A 1 281 ? -0.431 11.077 -6.375 1.00 96.75 281 ASN A N 1
ATOM 2159 C CA . ASN A 1 281 ? 0.961 11.482 -6.193 1.00 96.75 281 ASN A CA 1
ATOM 2160 C C . ASN A 1 281 ? 1.840 10.840 -7.273 1.00 96.75 281 ASN A C 1
ATOM 2162 O O . ASN A 1 281 ? 2.427 11.544 -8.103 1.00 96.75 281 ASN A O 1
ATOM 2166 N N . GLU A 1 282 ? 1.889 9.506 -7.270 1.00 95.38 282 GLU A N 1
ATOM 2167 C CA . GLU A 1 282 ? 2.646 8.696 -8.219 1.00 95.38 282 GLU A CA 1
ATOM 2168 C C . GLU A 1 282 ? 2.097 7.267 -8.353 1.00 95.38 282 GLU A C 1
ATOM 2170 O O . GLU A 1 282 ? 1.259 6.827 -7.563 1.00 95.38 282 GLU A O 1
ATOM 2175 N N . ILE A 1 283 ? 2.565 6.549 -9.379 1.00 97.50 283 ILE A N 1
ATOM 2176 C CA . ILE A 1 283 ? 2.219 5.157 -9.660 1.00 97.50 283 ILE A CA 1
ATOM 2177 C C . ILE A 1 283 ? 3.505 4.322 -9.741 1.00 97.50 283 ILE A C 1
ATOM 2179 O O . ILE A 1 283 ? 4.541 4.781 -10.222 1.00 97.50 283 ILE A O 1
ATOM 2183 N N . ALA A 1 284 ? 3.427 3.073 -9.287 1.00 97.25 284 ALA A N 1
ATOM 2184 C CA . ALA A 1 284 ? 4.459 2.053 -9.447 1.00 97.25 284 ALA A CA 1
ATOM 2185 C C . ALA A 1 284 ? 3.904 0.886 -10.291 1.00 97.25 284 ALA A C 1
ATOM 2187 O O . ALA A 1 284 ? 2.869 0.332 -9.919 1.00 97.25 284 ALA A O 1
ATOM 2188 N N . PRO A 1 285 ? 4.562 0.456 -11.388 1.00 97.19 285 PRO A N 1
ATOM 2189 C CA . PRO A 1 285 ? 4.066 -0.569 -12.312 1.00 97.19 285 PRO A CA 1
ATOM 2190 C C . PRO A 1 285 ? 4.442 -1.990 -11.878 1.00 97.19 285 PRO A C 1
ATOM 2192 O O . PRO A 1 285 ? 4.968 -2.778 -12.659 1.00 97.19 285 PRO A O 1
ATOM 2195 N N . ARG A 1 286 ? 4.289 -2.280 -10.588 1.00 97.81 286 ARG A N 1
ATOM 2196 C CA . ARG A 1 286 ? 4.807 -3.488 -9.935 1.00 97.81 286 ARG A CA 1
ATOM 2197 C C . ARG A 1 286 ? 4.175 -3.656 -8.550 1.00 97.81 286 ARG A C 1
ATOM 2199 O O . ARG A 1 286 ? 3.537 -2.716 -8.057 1.00 97.81 286 ARG A O 1
ATOM 2206 N N . PRO A 1 287 ? 4.405 -4.795 -7.866 1.00 98.31 287 PRO A N 1
ATOM 2207 C CA . PRO A 1 287 ? 4.136 -4.894 -6.438 1.00 98.31 287 PRO A CA 1
ATOM 2208 C C . PRO A 1 287 ? 4.750 -3.719 -5.663 1.00 98.31 287 PRO A C 1
ATOM 2210 O O . PRO A 1 287 ? 5.837 -3.225 -5.986 1.00 98.31 287 PRO A O 1
ATOM 2213 N N . HIS A 1 288 ? 4.046 -3.260 -4.634 1.00 98.25 288 HIS A N 1
ATOM 2214 C CA . HIS A 1 288 ? 4.387 -2.047 -3.904 1.00 98.25 288 HIS A CA 1
ATOM 2215 C C . HIS A 1 288 ? 4.494 -2.291 -2.400 1.00 98.25 288 HIS A C 1
ATOM 2217 O O . HIS A 1 288 ? 3.842 -3.175 -1.839 1.00 98.25 288 HIS A O 1
ATOM 2223 N N . ASN A 1 289 ? 5.302 -1.466 -1.732 1.00 97.31 289 ASN A N 1
ATOM 2224 C CA . ASN A 1 289 ? 5.525 -1.557 -0.292 1.00 97.31 289 ASN A CA 1
ATOM 2225 C C . ASN A 1 289 ? 4.213 -1.403 0.489 1.00 97.31 289 ASN A C 1
ATOM 2227 O O . ASN A 1 289 ? 3.944 -2.177 1.400 1.00 97.31 289 ASN A O 1
ATOM 2231 N N . SER A 1 290 ? 3.347 -0.476 0.067 1.00 97.88 290 SER A N 1
ATOM 2232 C CA . SER A 1 290 ? 2.032 -0.270 0.690 1.00 97.88 290 SER A CA 1
ATOM 2233 C C . SER A 1 290 ? 1.090 -1.476 0.591 1.00 97.88 290 SER A C 1
ATOM 2235 O O . SER A 1 290 ? 0.087 -1.515 1.289 1.00 97.88 290 SER A O 1
ATOM 2237 N N . GLY A 1 291 ? 1.404 -2.480 -0.233 1.00 98.44 291 GLY A N 1
ATOM 2238 C CA . GLY A 1 291 ? 0.618 -3.703 -0.360 1.00 98.44 291 GLY A CA 1
ATOM 2239 C C . GLY A 1 291 ? 1.131 -4.889 0.459 1.00 98.44 291 GLY A C 1
ATOM 2240 O O . GLY A 1 291 ? 0.589 -5.979 0.304 1.00 98.44 291 GLY A O 1
ATOM 2241 N N . HIS A 1 292 ? 2.209 -4.778 1.248 1.00 98.75 292 HIS A N 1
ATOM 2242 C CA . HIS A 1 292 ? 2.790 -5.962 1.918 1.00 98.75 292 HIS A CA 1
ATOM 2243 C C . HIS A 1 292 ? 1.840 -6.611 2.931 1.00 98.75 292 HIS A C 1
ATOM 2245 O O . HIS A 1 292 ? 1.787 -7.833 2.994 1.00 98.75 292 HIS A O 1
ATOM 2251 N N . TYR A 1 293 ? 0.981 -5.820 3.584 1.00 98.69 293 TYR A N 1
ATOM 2252 C CA . TYR A 1 293 ? -0.065 -6.315 4.491 1.00 98.69 293 TYR A CA 1
ATOM 2253 C C . TYR A 1 293 ? -0.987 -7.376 3.855 1.00 98.69 293 TYR A C 1
ATOM 2255 O O . TYR A 1 293 ? -1.622 -8.156 4.563 1.00 98.69 293 TYR A O 1
ATOM 2263 N N . THR A 1 294 ? -1.097 -7.394 2.519 1.00 98.75 294 THR A N 1
ATOM 2264 C CA . THR A 1 294 ? -1.966 -8.329 1.791 1.00 98.75 294 THR A CA 1
ATOM 2265 C C . THR A 1 294 ? -1.512 -9.781 1.910 1.00 98.75 294 THR A C 1
ATOM 2267 O O . THR A 1 294 ? -2.318 -10.664 1.633 1.00 98.75 294 THR A O 1
ATOM 2270 N N . ILE A 1 295 ? -0.259 -10.042 2.308 1.00 98.75 295 ILE A N 1
ATOM 2271 C CA . ILE A 1 295 ? 0.239 -11.404 2.544 1.00 98.75 295 ILE A CA 1
ATOM 2272 C C . ILE A 1 295 ? -0.531 -12.048 3.701 1.00 98.75 295 ILE A C 1
ATOM 2274 O O . ILE A 1 295 ? -0.991 -13.179 3.579 1.00 98.75 295 ILE A O 1
ATOM 2278 N N . GLU A 1 296 ? -0.715 -11.314 4.800 1.00 98.44 296 GLU A N 1
ATOM 2279 C CA . GLU A 1 296 ? -1.384 -11.828 5.996 1.00 98.44 296 GLU A CA 1
ATOM 2280 C C . GLU A 1 296 ? -2.877 -11.507 6.051 1.00 98.44 296 GLU A C 1
ATOM 2282 O O . GLU A 1 296 ? -3.649 -12.268 6.632 1.00 98.44 296 GLU A O 1
ATOM 2287 N N . SER A 1 297 ? -3.286 -10.362 5.502 1.00 97.88 297 SER A N 1
ATOM 2288 C CA . SER A 1 297 ? -4.612 -9.799 5.768 1.00 97.88 297 SER A CA 1
ATOM 2289 C C . SER A 1 297 ? -5.581 -9.879 4.588 1.00 97.88 297 SER A C 1
ATOM 2291 O O . SER A 1 297 ? -6.713 -9.412 4.672 1.00 97.88 297 SER A O 1
ATOM 2293 N N . CYS A 1 298 ? -5.185 -10.471 3.463 1.00 98.25 298 CYS A N 1
ATOM 2294 C CA . CYS A 1 298 ? -6.071 -10.692 2.318 1.00 98.25 298 CYS A CA 1
ATOM 2295 C C . CYS A 1 298 ? -6.090 -12.167 1.923 1.00 98.25 298 CYS A C 1
ATOM 2297 O O . CYS A 1 298 ? -5.184 -12.928 2.249 1.00 98.25 298 CYS A O 1
ATOM 2299 N N . ARG A 1 299 ? -7.127 -12.585 1.186 1.00 95.88 299 ARG A N 1
ATOM 2300 C CA . ARG A 1 299 ? -7.218 -13.973 0.696 1.00 95.88 299 ARG A CA 1
ATOM 2301 C C . ARG A 1 299 ? -6.107 -14.320 -0.286 1.00 95.88 299 ARG A C 1
ATOM 2303 O O . ARG A 1 299 ? -5.619 -15.443 -0.264 1.00 95.88 299 ARG A O 1
ATOM 2310 N N . LEU A 1 300 ? -5.775 -13.386 -1.174 1.00 98.12 300 LEU A N 1
ATOM 2311 C CA . LEU A 1 300 ? -4.643 -13.475 -2.087 1.00 98.12 300 LEU A CA 1
ATOM 2312 C C . LEU A 1 300 ? -3.760 -12.246 -1.891 1.00 98.12 300 LEU A C 1
ATOM 2314 O O . LEU A 1 300 ? -4.253 -11.113 -1.931 1.00 98.12 300 LEU A O 1
ATOM 2318 N N . SER A 1 301 ? -2.457 -12.463 -1.740 1.00 98.62 301 SER A N 1
ATOM 2319 C CA . SER A 1 301 ? -1.494 -11.368 -1.655 1.00 98.62 301 SER A CA 1
ATOM 2320 C C . SER A 1 301 ? -1.410 -10.597 -2.974 1.00 98.62 301 SER A C 1
ATOM 2322 O O . SER A 1 301 ? -1.786 -11.091 -4.042 1.00 98.62 301 SER A O 1
ATOM 2324 N N . GLN A 1 302 ? -0.853 -9.388 -2.932 1.00 98.75 302 GLN A N 1
ATOM 2325 C CA . GLN A 1 302 ? -0.546 -8.622 -4.143 1.00 98.75 302 GLN A CA 1
ATOM 2326 C C . GLN A 1 302 ? 0.335 -9.416 -5.130 1.00 98.75 302 GLN A C 1
ATOM 2328 O O . GLN A 1 302 ? 0.256 -9.232 -6.341 1.00 98.75 302 GLN A O 1
ATOM 2333 N N . TYR A 1 303 ? 1.161 -10.333 -4.624 1.00 98.75 303 TYR A N 1
ATOM 2334 C CA . TYR A 1 303 ? 2.024 -11.188 -5.433 1.00 98.75 303 TYR A CA 1
ATOM 2335 C C . TYR A 1 303 ? 1.224 -12.308 -6.097 1.00 98.75 303 TYR A C 1
ATOM 2337 O O . TYR A 1 303 ? 1.382 -12.565 -7.289 1.00 98.75 303 TYR A O 1
ATOM 2345 N N . ASP A 1 304 ? 0.291 -12.918 -5.361 1.00 98.44 304 ASP A N 1
ATOM 2346 C CA . ASP A 1 304 ? -0.634 -13.916 -5.895 1.00 98.44 304 ASP A CA 1
ATOM 2347 C C . ASP A 1 304 ? -1.483 -13.368 -7.039 1.00 98.44 304 ASP A C 1
ATOM 2349 O O . ASP A 1 304 ? -1.711 -14.072 -8.032 1.00 98.44 304 ASP A O 1
ATOM 2353 N N . THR A 1 305 ? -1.978 -12.140 -6.883 1.00 98.31 305 THR A N 1
ATOM 2354 C CA . THR A 1 305 ? -2.815 -11.468 -7.878 1.00 98.31 305 THR A CA 1
ATOM 2355 C C . THR A 1 305 ? -1.993 -10.903 -9.028 1.00 98.31 305 THR A C 1
ATOM 2357 O O . THR A 1 305 ? -2.462 -10.975 -10.161 1.00 98.31 305 THR A O 1
ATOM 2360 N N . HIS A 1 306 ? -0.749 -10.466 -8.797 1.00 98.56 306 HIS A N 1
ATOM 2361 C CA . HIS A 1 306 ? 0.184 -10.138 -9.877 1.00 98.56 306 HIS A CA 1
ATOM 2362 C C . HIS A 1 306 ? 0.439 -11.346 -10.781 1.00 98.56 306 HIS A C 1
ATOM 2364 O O . HIS A 1 306 ? 0.222 -11.252 -11.986 1.00 98.56 306 HIS A O 1
ATOM 2370 N N . LEU A 1 307 ? 0.806 -12.496 -10.196 1.00 98.00 307 LEU A N 1
ATOM 2371 C CA . LEU A 1 307 ? 0.999 -13.747 -10.938 1.00 98.00 307 LEU A CA 1
ATOM 2372 C C . LEU A 1 307 ? -0.263 -14.150 -11.691 1.00 98.00 307 LEU A C 1
ATOM 2374 O O . LEU A 1 307 ? -0.184 -14.570 -12.837 1.00 98.00 307 LEU A O 1
ATOM 2378 N N . SER A 1 308 ? -1.430 -14.029 -11.053 1.00 96.88 308 SER A N 1
ATOM 2379 C CA . SER A 1 308 ? -2.690 -14.388 -11.703 1.00 96.88 308 SER A CA 1
ATOM 2380 C C . SER A 1 308 ? -2.977 -13.482 -12.898 1.00 96.88 308 SER A C 1
ATOM 2382 O O . SER A 1 308 ? -3.345 -13.981 -13.952 1.00 96.88 308 SER A O 1
ATOM 2384 N N . ALA A 1 309 ? -2.742 -12.177 -12.766 1.00 97.56 309 ALA A N 1
ATOM 2385 C CA . ALA A 1 309 ? -2.968 -11.211 -13.831 1.00 97.56 309 ALA A CA 1
ATOM 2386 C C . ALA A 1 309 ? -2.033 -11.418 -15.031 1.00 97.56 309 ALA A C 1
ATOM 2388 O O . ALA A 1 309 ? -2.510 -11.489 -16.158 1.00 97.56 309 ALA A O 1
ATOM 2389 N N . ILE A 1 310 ? -0.721 -11.558 -14.813 1.00 97.38 310 ILE A N 1
ATOM 2390 C CA . ILE A 1 310 ? 0.241 -11.717 -15.921 1.00 97.38 310 ILE A CA 1
ATOM 2391 C C . ILE A 1 310 ? 0.173 -13.100 -16.584 1.00 97.38 310 ILE A C 1
ATOM 2393 O O . ILE A 1 310 ? 0.697 -13.283 -17.675 1.00 97.38 310 ILE A O 1
ATOM 2397 N N . LEU A 1 311 ? -0.467 -14.073 -15.927 1.00 96.12 311 LEU A N 1
ATOM 2398 C CA . LEU A 1 311 ? -0.701 -15.418 -16.451 1.00 96.12 311 LEU A CA 1
ATOM 2399 C C . LEU A 1 311 ? -2.148 -15.637 -16.927 1.00 96.12 311 LEU A C 1
ATOM 2401 O O . LEU A 1 311 ? -2.503 -16.781 -17.218 1.00 96.12 311 LEU A O 1
ATOM 2405 N N . ASP A 1 312 ? -2.985 -14.599 -16.978 1.00 95.00 312 ASP A N 1
ATOM 2406 C CA . ASP A 1 312 ? -4.403 -14.682 -17.371 1.00 95.00 312 ASP A CA 1
ATOM 2407 C C . ASP A 1 312 ? -5.210 -15.725 -16.575 1.00 95.00 312 ASP A C 1
ATOM 2409 O O . ASP A 1 312 ? -6.106 -16.403 -17.083 1.00 95.00 312 ASP A O 1
ATOM 2413 N N . ARG A 1 313 ? -4.882 -15.886 -15.292 1.00 93.31 313 ARG A N 1
ATOM 2414 C CA . ARG A 1 313 ? -5.595 -16.783 -14.385 1.00 93.31 313 ARG A CA 1
ATOM 2415 C C . ARG A 1 313 ? -6.777 -16.067 -13.733 1.00 93.31 313 ARG A C 1
ATOM 2417 O O . ARG A 1 313 ? -6.665 -14.888 -13.389 1.00 93.31 313 ARG A O 1
ATOM 2424 N N . PRO A 1 314 ? -7.886 -16.782 -13.468 1.00 91.88 314 PRO A N 1
ATOM 2425 C CA . PRO A 1 314 ? -9.026 -16.209 -12.768 1.00 91.88 314 PRO A CA 1
ATOM 2426 C C . PRO A 1 314 ? -8.641 -15.656 -11.392 1.00 91.88 314 PRO A C 1
ATOM 2428 O O . PRO A 1 314 ? -8.011 -16.347 -10.590 1.00 91.88 314 PRO A O 1
ATOM 2431 N N . ILE A 1 315 ? -9.086 -14.434 -11.100 1.00 94.62 315 ILE A N 1
ATOM 2432 C CA . ILE A 1 315 ? -9.000 -13.827 -9.770 1.00 94.62 315 ILE A CA 1
ATOM 2433 C C . ILE A 1 315 ? -10.401 -13.889 -9.148 1.00 94.62 315 ILE A C 1
ATOM 2435 O O . ILE A 1 315 ? -11.326 -13.275 -9.683 1.00 94.62 315 ILE A O 1
ATOM 2439 N N . PRO A 1 316 ? -10.602 -14.639 -8.048 1.00 93.00 316 PRO A N 1
ATOM 2440 C CA . PRO A 1 316 ? -11.906 -14.730 -7.397 1.00 93.00 316 PRO A CA 1
ATOM 2441 C C . PRO A 1 316 ? -12.428 -13.361 -6.949 1.00 93.00 316 PRO A C 1
ATOM 2443 O O . PRO A 1 316 ? -11.656 -12.525 -6.489 1.00 93.00 316 PRO A O 1
ATOM 2446 N N . ALA A 1 317 ? -13.749 -13.159 -6.974 1.00 86.12 317 ALA A N 1
ATOM 2447 C CA . ALA A 1 317 ? -14.376 -11.879 -6.614 1.00 86.12 317 ALA A CA 1
ATOM 2448 C C . ALA A 1 317 ? -13.987 -11.359 -5.214 1.00 86.12 317 ALA A C 1
ATOM 2450 O O . ALA A 1 317 ? -13.918 -10.156 -4.997 1.00 86.12 317 ALA A O 1
ATOM 2451 N N . LYS A 1 318 ? -13.699 -12.273 -4.278 1.00 92.06 318 LYS A N 1
ATOM 2452 C CA . LYS A 1 318 ? -13.314 -11.965 -2.892 1.00 92.06 318 LYS A CA 1
ATOM 2453 C C . LYS A 1 318 ? -11.802 -11.965 -2.648 1.00 92.06 318 LYS A C 1
ATOM 2455 O O . LYS A 1 318 ? -11.370 -11.912 -1.502 1.00 92.06 318 LYS A O 1
ATOM 2460 N N . ALA A 1 319 ? -10.984 -12.083 -3.695 1.00 93.62 319 ALA A N 1
ATOM 2461 C CA . ALA A 1 319 ? -9.533 -12.254 -3.574 1.00 93.62 319 ALA A CA 1
ATOM 2462 C C . ALA A 1 319 ? -8.845 -11.134 -2.780 1.00 93.62 319 ALA A C 1
ATOM 2464 O O . ALA A 1 319 ? -7.871 -11.395 -2.076 1.00 93.62 319 ALA A O 1
ATOM 2465 N N . THR A 1 320 ? -9.357 -9.908 -2.892 1.00 96.62 320 THR A N 1
ATOM 2466 C CA . THR A 1 320 ? -8.760 -8.707 -2.302 1.00 96.62 320 THR A CA 1
ATOM 2467 C C . THR A 1 320 ? -9.453 -8.245 -1.019 1.00 96.62 320 THR A C 1
ATOM 2469 O O . THR A 1 320 ? -9.068 -7.218 -0.468 1.00 96.62 320 THR A O 1
ATOM 2472 N N . GLU A 1 321 ? -10.468 -8.969 -0.527 1.00 92.62 321 GLU A N 1
ATOM 2473 C CA . GLU A 1 321 ? -11.152 -8.622 0.725 1.00 92.62 321 GLU A CA 1
ATOM 2474 C C . GLU A 1 321 ? -10.184 -8.725 1.915 1.00 92.62 321 GLU A C 1
ATOM 2476 O O . GLU A 1 321 ? -9.469 -9.724 2.054 1.00 92.62 321 GLU A O 1
ATOM 2481 N N . LEU A 1 322 ? -10.199 -7.705 2.781 1.00 94.75 322 LEU A N 1
ATOM 2482 C CA . LEU A 1 322 ? -9.514 -7.747 4.072 1.00 94.75 322 LEU A CA 1
ATOM 2483 C C . LEU A 1 322 ? -10.185 -8.790 4.971 1.00 94.75 322 LEU A C 1
ATOM 2485 O O . LEU A 1 322 ? -11.402 -8.770 5.155 1.00 94.75 322 LEU A O 1
ATOM 2489 N N . LEU A 1 323 ? -9.384 -9.691 5.531 1.00 94.38 323 LEU A N 1
ATOM 2490 C CA . LEU A 1 323 ? -9.828 -10.702 6.490 1.00 94.38 323 LEU A CA 1
ATOM 2491 C C . LEU A 1 323 ? -9.854 -10.153 7.920 1.00 94.38 323 LEU A C 1
ATOM 2493 O O . LEU A 1 323 ? -10.667 -10.597 8.725 1.00 94.38 323 LEU A O 1
ATOM 2497 N N . THR A 1 324 ? -8.975 -9.199 8.225 1.00 94.44 324 THR A N 1
ATOM 2498 C CA . THR A 1 324 ? -8.818 -8.577 9.545 1.00 94.44 324 THR A CA 1
ATOM 2499 C C . THR A 1 324 ? -8.154 -7.202 9.391 1.00 94.44 324 THR A C 1
ATOM 2501 O O . THR A 1 324 ? -7.669 -6.870 8.309 1.00 94.44 324 THR A O 1
ATOM 2504 N N . SER A 1 325 ? -8.115 -6.368 10.430 1.00 95.31 325 SER A N 1
ATOM 2505 C CA . SER A 1 325 ? -7.298 -5.146 10.382 1.00 95.31 325 SER A CA 1
ATOM 2506 C C . SER A 1 325 ? -5.815 -5.498 10.454 1.00 95.31 325 SER A C 1
ATOM 2508 O O . SER A 1 325 ? -5.429 -6.449 11.133 1.00 95.31 325 SER A O 1
ATOM 2510 N N . ALA A 1 326 ? -4.976 -4.732 9.761 1.00 98.44 326 ALA A N 1
ATOM 2511 C CA . ALA A 1 326 ? -3.536 -4.943 9.753 1.00 98.44 326 ALA A CA 1
ATOM 2512 C C . ALA A 1 326 ? -2.758 -3.628 9.788 1.00 98.44 326 ALA A C 1
ATOM 2514 O O . ALA A 1 326 ? -3.152 -2.641 9.161 1.00 98.44 326 ALA A O 1
ATOM 2515 N N . ILE A 1 327 ? -1.613 -3.648 10.467 1.00 98.81 327 ILE A N 1
ATOM 2516 C CA . ILE A 1 327 ? -0.625 -2.574 10.423 1.00 98.81 327 ILE A CA 1
ATOM 2517 C C . ILE A 1 327 ? 0.716 -3.172 10.014 1.00 98.81 327 ILE A C 1
ATOM 2519 O O . ILE A 1 327 ? 1.250 -4.052 10.690 1.00 98.81 327 ILE A O 1
ATOM 2523 N N . MET A 1 328 ? 1.262 -2.696 8.898 1.00 98.69 328 MET A N 1
ATOM 2524 C CA . MET A 1 328 ? 2.603 -3.060 8.450 1.00 98.69 328 MET A CA 1
ATOM 2525 C C . MET A 1 328 ? 3.601 -1.979 8.866 1.00 98.69 328 MET A C 1
ATOM 2527 O O . MET A 1 328 ? 3.350 -0.793 8.657 1.00 98.69 328 MET A O 1
ATOM 2531 N N . LEU A 1 329 ? 4.735 -2.392 9.432 1.00 98.62 329 LEU A N 1
ATOM 2532 C CA . LEU A 1 329 ? 5.872 -1.542 9.784 1.00 98.62 329 LEU A CA 1
ATOM 2533 C C . LEU A 1 329 ? 7.118 -2.018 9.031 1.00 98.62 329 LEU A C 1
ATOM 2535 O O . LEU A 1 329 ? 7.516 -3.182 9.111 1.00 98.62 329 LEU A O 1
ATOM 2539 N N . ASN A 1 330 ? 7.772 -1.102 8.322 1.00 98.00 330 ASN A N 1
ATOM 2540 C CA . ASN A 1 330 ? 9.039 -1.392 7.663 1.00 98.00 330 ASN A CA 1
ATOM 2541 C C . ASN A 1 330 ? 10.175 -1.552 8.681 1.00 98.00 330 ASN A C 1
ATOM 2543 O O . ASN A 1 330 ? 10.397 -0.696 9.537 1.00 98.00 330 ASN A O 1
ATOM 2547 N N . ILE A 1 331 ? 10.969 -2.610 8.517 1.00 96.75 331 ILE A N 1
ATOM 2548 C CA . ILE A 1 331 ? 12.188 -2.844 9.290 1.00 96.75 331 ILE A CA 1
ATOM 2549 C C . ILE A 1 331 ? 13.353 -2.218 8.516 1.00 96.75 331 ILE A C 1
ATOM 2551 O O . ILE A 1 331 ? 13.813 -2.748 7.498 1.00 96.75 331 ILE A O 1
ATOM 2555 N N . LEU A 1 332 ? 13.830 -1.068 8.991 1.00 94.25 332 LEU A N 1
ATOM 2556 C CA . LEU A 1 332 ? 14.939 -0.331 8.382 1.00 94.25 332 LEU A CA 1
ATOM 2557 C C . LEU A 1 332 ? 16.263 -0.601 9.109 1.00 94.25 332 LEU A C 1
ATOM 2559 O O . LEU A 1 332 ? 16.291 -0.841 10.313 1.00 94.25 332 LEU A O 1
ATOM 2563 N N . GLY A 1 333 ? 17.377 -0.513 8.381 1.00 91.25 333 GLY A N 1
ATOM 2564 C CA . GLY A 1 333 ? 18.714 -0.524 8.977 1.00 91.25 333 GLY A CA 1
ATOM 2565 C C . GLY A 1 333 ? 18.970 0.702 9.862 1.00 91.25 333 GLY A C 1
ATOM 2566 O O . GLY A 1 333 ? 18.726 1.834 9.426 1.00 91.25 333 GLY A O 1
ATOM 2567 N N . GLY A 1 334 ? 19.474 0.475 11.078 1.00 86.62 334 GLY A N 1
ATOM 2568 C CA . GLY A 1 334 ? 19.972 1.506 11.994 1.00 86.62 334 GLY A CA 1
ATOM 2569 C C . GLY A 1 334 ? 21.455 1.833 11.780 1.00 86.62 334 GLY A C 1
ATOM 2570 O O . GLY A 1 334 ? 22.007 1.586 10.707 1.00 86.62 334 GLY A O 1
ATOM 2571 N N . GLU A 1 335 ? 22.093 2.415 12.798 1.00 85.69 335 GLU A N 1
ATOM 2572 C CA . GLU A 1 335 ? 23.538 2.712 12.777 1.00 85.69 335 GLU A CA 1
ATOM 2573 C C . GLU A 1 335 ? 24.392 1.454 12.937 1.00 85.69 335 GLU A C 1
ATOM 2575 O O . GLU A 1 335 ? 25.364 1.275 12.208 1.00 85.69 335 GLU A O 1
ATOM 2580 N N . ASP A 1 336 ? 23.990 0.558 13.841 1.00 88.94 336 ASP A N 1
ATOM 2581 C CA . ASP A 1 336 ? 24.561 -0.783 13.930 1.00 88.94 336 ASP A CA 1
ATOM 2582 C C . ASP A 1 336 ? 23.997 -1.670 12.797 1.00 88.94 336 ASP A C 1
ATOM 2584 O O . ASP A 1 336 ? 22.767 -1.810 12.700 1.00 88.94 336 ASP A O 1
ATOM 2588 N N . PRO A 1 337 ? 24.844 -2.302 11.957 1.00 89.62 337 PRO A N 1
ATOM 2589 C CA . PRO A 1 337 ? 24.405 -3.096 10.809 1.00 89.62 337 PRO A CA 1
ATOM 2590 C C . PRO A 1 337 ? 23.463 -4.261 11.129 1.00 89.62 337 PRO A C 1
ATOM 2592 O O . PRO A 1 337 ? 22.771 -4.737 10.229 1.00 89.62 337 PRO A O 1
ATOM 2595 N N . LYS A 1 338 ? 23.410 -4.725 12.384 1.00 92.69 338 LYS A N 1
ATOM 2596 C CA . LYS A 1 338 ? 22.539 -5.829 12.827 1.00 92.69 338 LYS A CA 1
ATOM 2597 C C . LYS A 1 338 ? 21.389 -5.393 13.729 1.00 92.69 338 LYS A C 1
ATOM 2599 O O . LYS A 1 338 ? 20.558 -6.222 14.096 1.00 92.69 338 LYS A O 1
ATOM 2604 N N . SER A 1 339 ? 21.271 -4.099 14.021 1.00 90.19 339 SER A N 1
ATOM 2605 C CA . SER A 1 339 ? 20.221 -3.540 14.883 1.00 90.19 339 SER A CA 1
ATOM 2606 C C . SER A 1 339 ? 18.802 -3.908 14.445 1.00 90.19 339 SER A C 1
ATOM 2608 O O . SER A 1 339 ? 17.936 -4.118 15.292 1.00 90.19 339 SER A O 1
ATOM 2610 N N . PHE A 1 340 ? 18.574 -4.071 13.139 1.00 93.12 340 PHE A N 1
ATOM 2611 C CA . PHE A 1 340 ? 17.285 -4.475 12.576 1.00 93.12 340 PHE A CA 1
ATOM 2612 C C . PHE A 1 340 ? 16.790 -5.841 13.093 1.00 93.12 340 PHE A C 1
ATOM 2614 O O . PHE A 1 340 ? 15.583 -6.056 13.187 1.00 93.12 340 PHE A O 1
ATOM 2621 N N . LEU A 1 341 ? 17.702 -6.745 13.480 1.00 95.44 341 LEU A N 1
ATOM 2622 C CA . LEU A 1 341 ? 17.354 -8.050 14.051 1.00 95.44 341 LEU A CA 1
ATOM 2623 C C . LEU A 1 341 ? 16.716 -7.923 15.435 1.00 95.44 341 LEU A C 1
ATOM 2625 O O . LEU A 1 341 ? 15.903 -8.760 15.809 1.00 95.44 341 LEU A O 1
ATOM 2629 N N . ARG A 1 342 ? 17.036 -6.866 16.193 1.00 95.25 342 ARG A N 1
ATOM 2630 C CA . ARG A 1 342 ? 16.401 -6.618 17.496 1.00 95.25 342 ARG A CA 1
ATOM 2631 C C . ARG A 1 342 ? 14.904 -6.374 17.333 1.00 95.25 342 ARG A C 1
ATOM 2633 O O . ARG A 1 342 ? 14.121 -6.941 18.086 1.00 95.25 342 ARG A O 1
ATOM 2640 N N . LEU A 1 343 ? 14.522 -5.565 16.341 1.00 96.19 343 LEU A N 1
ATOM 2641 C CA . LEU A 1 343 ? 13.117 -5.309 16.026 1.00 96.19 343 LEU A CA 1
ATOM 2642 C C . LEU A 1 343 ? 12.423 -6.568 15.507 1.00 96.19 343 LEU A C 1
ATOM 2644 O O . LEU A 1 343 ? 11.336 -6.883 15.973 1.00 96.19 343 LEU A O 1
ATOM 2648 N N . ALA A 1 344 ? 13.067 -7.298 14.592 1.00 96.56 344 ALA A N 1
ATOM 2649 C CA . ALA A 1 344 ? 12.539 -8.555 14.065 1.00 96.56 344 ALA A CA 1
ATOM 2650 C C . ALA A 1 344 ? 12.233 -9.562 15.192 1.00 96.56 344 ALA A C 1
ATOM 2652 O O . ALA A 1 344 ? 11.102 -10.014 15.319 1.00 96.56 344 ALA A O 1
ATOM 2653 N N . ASN A 1 345 ? 13.194 -9.816 16.084 1.00 96.75 345 ASN A N 1
ATOM 2654 C CA . ASN A 1 345 ? 13.022 -10.761 17.192 1.00 96.75 345 ASN A CA 1
ATOM 2655 C C . ASN A 1 345 ? 11.951 -10.310 18.203 1.00 96.75 345 ASN A C 1
ATOM 2657 O O . ASN A 1 345 ? 11.209 -11.135 18.741 1.00 96.75 345 ASN A O 1
ATOM 2661 N N . ALA A 1 346 ? 11.870 -9.004 18.487 1.00 96.38 346 ALA A N 1
ATOM 2662 C CA . ALA A 1 346 ? 10.833 -8.457 19.361 1.00 96.38 346 ALA A CA 1
ATOM 2663 C C . ALA A 1 346 ? 9.437 -8.632 18.746 1.00 96.38 346 ALA A C 1
ATOM 2665 O O . ALA A 1 346 ? 8.497 -8.999 19.446 1.00 96.38 346 ALA A O 1
ATOM 2666 N N . ALA A 1 347 ? 9.320 -8.419 17.437 1.00 96.50 347 ALA A N 1
ATOM 2667 C CA . ALA A 1 347 ? 8.079 -8.586 16.698 1.00 96.50 347 ALA A CA 1
ATOM 2668 C C . ALA A 1 347 ? 7.626 -10.053 16.637 1.00 96.50 347 ALA A C 1
ATOM 2670 O O . ALA A 1 347 ? 6.453 -10.319 16.882 1.00 96.50 347 ALA A O 1
ATOM 2671 N N . ASP A 1 348 ? 8.550 -10.997 16.422 1.00 93.44 348 ASP A N 1
ATOM 2672 C CA . ASP A 1 348 ? 8.257 -12.436 16.507 1.00 93.44 348 ASP A CA 1
ATOM 2673 C C . ASP A 1 348 ? 7.723 -12.817 17.896 1.00 93.44 348 ASP A C 1
ATOM 2675 O O . ASP A 1 348 ? 6.733 -13.536 18.020 1.00 93.44 348 ASP A O 1
ATOM 2679 N N . THR A 1 349 ? 8.343 -12.285 18.956 1.00 93.19 349 THR A N 1
ATOM 2680 C CA . THR A 1 349 ? 7.912 -12.529 20.345 1.00 93.19 349 THR A CA 1
ATOM 2681 C C . THR A 1 349 ? 6.521 -11.951 20.621 1.00 93.19 349 THR A C 1
ATOM 2683 O O . THR A 1 349 ? 5.747 -12.539 21.372 1.00 93.19 349 THR A O 1
ATOM 2686 N N . ALA A 1 350 ? 6.189 -10.821 19.993 1.00 89.88 350 ALA A N 1
ATOM 2687 C CA . ALA A 1 350 ? 4.884 -10.172 20.086 1.00 89.88 350 ALA A CA 1
ATOM 2688 C C . ALA A 1 350 ? 3.804 -10.818 19.192 1.00 89.88 350 ALA A C 1
ATOM 2690 O O . ALA A 1 350 ? 2.670 -10.354 19.181 1.00 89.88 350 ALA A O 1
ATOM 2691 N N . GLY A 1 351 ? 4.130 -11.871 18.431 1.00 90.81 351 GLY A N 1
ATOM 2692 C CA . GLY A 1 351 ? 3.180 -12.556 17.549 1.00 90.81 351 GLY A CA 1
ATOM 2693 C C . GLY A 1 351 ? 2.942 -11.870 16.197 1.00 90.81 351 GLY A C 1
ATOM 2694 O O . GLY A 1 351 ? 2.074 -12.308 15.438 1.00 90.81 351 GLY A O 1
ATOM 2695 N N . ALA A 1 352 ? 3.718 -10.837 15.858 1.00 97.19 352 ALA A N 1
ATOM 2696 C CA . ALA A 1 352 ? 3.682 -10.219 14.536 1.00 97.19 352 ALA A CA 1
ATOM 2697 C C . ALA A 1 352 ? 4.267 -11.162 13.471 1.00 97.19 352 ALA A C 1
ATOM 2699 O O . ALA A 1 352 ? 5.119 -12.005 13.752 1.00 97.19 352 ALA A O 1
ATOM 2700 N N . LYS A 1 353 ? 3.846 -11.006 12.213 1.00 98.25 353 LYS A N 1
ATOM 2701 C CA . LYS A 1 353 ? 4.435 -11.742 11.087 1.00 98.25 353 LYS A CA 1
ATOM 2702 C C . LYS A 1 353 ? 5.631 -10.986 10.538 1.00 98.25 353 LYS A C 1
ATOM 2704 O O . LYS A 1 353 ? 5.470 -9.904 9.983 1.00 98.25 353 LYS A O 1
ATOM 2709 N N . VAL A 1 354 ? 6.823 -11.551 10.704 1.00 98.44 354 VAL A N 1
ATOM 2710 C CA . VAL A 1 354 ? 8.089 -10.935 10.296 1.00 98.44 354 VAL A CA 1
ATOM 2711 C C . VAL A 1 354 ? 8.557 -11.472 8.945 1.00 98.44 354 VAL A C 1
ATOM 2713 O O . VAL A 1 354 ? 8.642 -12.678 8.725 1.00 98.44 354 VAL A O 1
ATOM 2716 N N . HIS A 1 355 ? 8.947 -10.555 8.060 1.00 98.44 355 HIS A N 1
ATOM 2717 C CA . HIS A 1 355 ? 9.477 -10.830 6.726 1.00 98.44 355 HIS A CA 1
ATOM 2718 C C . HIS A 1 355 ? 10.857 -10.198 6.563 1.00 98.44 355 HIS A C 1
ATOM 2720 O O . HIS A 1 355 ? 10.973 -8.995 6.324 1.00 98.44 355 HIS A O 1
ATOM 2726 N N . LEU A 1 356 ? 11.924 -10.992 6.668 1.00 98.12 356 LEU A N 1
ATOM 2727 C CA . LEU A 1 356 ? 13.299 -10.532 6.435 1.00 98.12 356 LEU A CA 1
ATOM 2728 C C . LEU A 1 356 ? 13.769 -10.851 5.014 1.00 98.12 356 LEU A C 1
ATOM 2730 O O . LEU A 1 356 ? 13.645 -11.971 4.526 1.00 98.12 356 LEU A O 1
ATOM 2734 N N . TYR A 1 357 ? 14.396 -9.874 4.358 1.00 97.25 357 TYR A N 1
ATOM 2735 C CA . TYR A 1 357 ? 14.704 -9.953 2.926 1.00 97.25 357 TYR A CA 1
ATOM 2736 C C . TYR A 1 357 ? 16.061 -10.585 2.587 1.00 97.25 357 TYR A C 1
ATOM 2738 O O . TYR A 1 357 ? 16.482 -10.525 1.436 1.00 97.25 357 TYR A O 1
ATOM 2746 N N . GLY A 1 358 ? 16.801 -11.122 3.561 1.00 94.88 358 GLY A N 1
ATOM 2747 C CA . GLY A 1 358 ? 18.088 -11.783 3.295 1.00 94.88 358 GLY A CA 1
ATOM 2748 C C . GLY A 1 358 ? 19.176 -10.860 2.720 1.00 94.88 358 GLY A C 1
ATOM 2749 O O . GLY A 1 358 ? 20.025 -11.289 1.945 1.00 94.88 358 GLY A O 1
ATOM 2750 N N . LYS A 1 359 ? 19.171 -9.566 3.067 1.00 94.19 359 LYS A N 1
ATOM 2751 C CA . LYS A 1 359 ? 20.091 -8.558 2.495 1.00 94.19 359 LYS A CA 1
ATOM 2752 C C . LYS A 1 359 ? 21.487 -8.498 3.139 1.00 94.19 359 LYS A C 1
ATOM 2754 O O . LYS A 1 359 ? 22.281 -7.645 2.731 1.00 94.19 359 LYS A O 1
ATOM 2759 N N . GLY A 1 360 ? 21.776 -9.379 4.100 1.00 91.19 360 GLY A N 1
ATOM 2760 C CA . GLY A 1 360 ? 23.002 -9.362 4.902 1.00 91.19 360 GLY A CA 1
ATOM 2761 C C . GLY A 1 360 ? 23.023 -8.203 5.901 1.00 91.19 360 GLY A C 1
ATOM 2762 O O . GLY A 1 360 ? 21.978 -7.825 6.432 1.00 91.19 360 GLY A O 1
ATOM 2763 N N . ASP A 1 361 ? 24.207 -7.639 6.131 1.00 89.06 361 ASP A N 1
ATOM 2764 C CA . ASP A 1 361 ? 24.393 -6.477 7.001 1.00 89.06 361 ASP A CA 1
ATOM 2765 C C . ASP A 1 361 ? 23.672 -5.233 6.445 1.00 89.06 361 ASP A C 1
ATOM 2767 O O . ASP A 1 361 ? 23.657 -4.957 5.236 1.00 89.06 361 ASP A O 1
ATOM 2771 N N . ALA A 1 362 ? 23.030 -4.483 7.342 1.00 89.12 362 ALA A N 1
ATOM 2772 C CA . ALA A 1 362 ? 22.233 -3.323 6.982 1.00 89.12 362 ALA A CA 1
ATOM 2773 C C . ALA A 1 362 ? 23.080 -2.056 6.821 1.00 89.12 362 ALA A C 1
ATOM 2775 O O . ALA A 1 362 ? 24.075 -1.844 7.506 1.00 89.12 362 ALA A O 1
ATOM 2776 N N . THR A 1 363 ? 22.610 -1.159 5.956 1.00 87.94 363 THR A N 1
ATOM 2777 C CA . THR A 1 363 ? 23.034 0.246 5.936 1.00 87.94 363 THR A CA 1
ATOM 2778 C C . THR A 1 363 ? 21.884 1.117 6.428 1.00 87.94 363 THR A C 1
ATOM 2780 O O . THR A 1 363 ? 20.718 0.772 6.203 1.00 87.94 363 THR A O 1
ATOM 2783 N N . LYS A 1 364 ? 22.191 2.272 7.031 1.00 88.56 364 LYS A N 1
ATOM 2784 C CA . LYS A 1 364 ? 21.184 3.204 7.565 1.00 88.56 364 LYS A CA 1
ATOM 2785 C C . LYS A 1 364 ? 20.094 3.516 6.529 1.00 88.56 364 LYS A C 1
ATOM 2787 O O . LYS A 1 364 ? 20.393 3.902 5.399 1.00 88.56 364 LYS A O 1
ATOM 2792 N N . GLY A 1 365 ? 18.831 3.308 6.906 1.00 86.00 365 GLY A N 1
ATOM 2793 C CA . GLY A 1 365 ? 17.651 3.574 6.069 1.00 86.00 365 GLY A CA 1
ATOM 2794 C C . GLY A 1 365 ? 17.343 2.528 4.987 1.00 86.00 365 GLY A C 1
ATOM 2795 O O . GLY A 1 365 ? 16.325 2.640 4.311 1.00 86.00 365 GLY A O 1
ATOM 2796 N N . ARG A 1 366 ? 18.167 1.486 4.813 1.00 91.31 366 ARG A N 1
ATOM 2797 C CA . ARG A 1 366 ? 17.869 0.397 3.868 1.00 91.31 366 ARG A CA 1
ATOM 2798 C C . ARG A 1 366 ? 16.721 -0.456 4.407 1.00 91.31 366 ARG A C 1
ATOM 2800 O O . ARG A 1 366 ? 16.769 -0.878 5.557 1.00 91.31 366 ARG A O 1
ATOM 2807 N N . LYS A 1 367 ? 15.725 -0.760 3.568 1.00 94.19 367 LYS A N 1
ATOM 2808 C CA . LYS A 1 367 ? 14.634 -1.697 3.894 1.00 94.19 367 LYS A CA 1
ATOM 2809 C C . LYS A 1 367 ? 15.191 -3.116 4.027 1.00 94.19 367 LYS A C 1
ATOM 2811 O O . LYS A 1 367 ? 15.558 -3.717 3.010 1.00 94.19 367 LYS A O 1
ATOM 2816 N N . MET A 1 368 ? 15.287 -3.621 5.253 1.00 96.88 368 MET A N 1
ATOM 2817 C CA . MET A 1 368 ? 15.832 -4.945 5.591 1.00 96.88 368 MET A CA 1
ATOM 2818 C C . MET A 1 368 ? 14.750 -6.017 5.711 1.00 96.88 368 MET A C 1
ATOM 2820 O O . MET A 1 368 ? 15.028 -7.195 5.487 1.00 96.88 368 MET A O 1
ATOM 2824 N N . GLY A 1 369 ? 13.528 -5.594 6.005 1.00 97.81 369 GLY A N 1
ATOM 2825 C CA . GLY A 1 369 ? 12.353 -6.439 6.116 1.00 97.81 369 GLY A CA 1
ATOM 2826 C C . GLY A 1 369 ? 11.101 -5.599 6.324 1.00 97.81 369 GLY A C 1
ATOM 2827 O O . GLY A 1 369 ? 11.158 -4.368 6.262 1.00 97.81 369 GLY A O 1
ATOM 2828 N N . HIS A 1 370 ? 9.998 -6.260 6.628 1.00 98.69 370 HIS A N 1
ATOM 2829 C CA . HIS A 1 370 ? 8.821 -5.644 7.228 1.00 98.69 370 HIS A CA 1
ATOM 2830 C C . HIS A 1 370 ? 8.229 -6.591 8.271 1.00 98.69 370 HIS A C 1
ATOM 2832 O O . HIS A 1 370 ? 8.585 -7.768 8.328 1.00 98.69 370 HIS A O 1
ATOM 2838 N N . LEU A 1 371 ? 7.341 -6.065 9.102 1.00 98.62 371 LEU A N 1
ATOM 2839 C CA . LEU A 1 371 ? 6.489 -6.857 9.975 1.00 98.62 371 LEU A CA 1
ATOM 2840 C C . LEU A 1 371 ? 5.034 -6.439 9.787 1.00 98.62 371 LEU A C 1
ATOM 2842 O O . LEU A 1 371 ? 4.771 -5.261 9.545 1.00 98.62 371 LEU A O 1
ATOM 2846 N N . THR A 1 372 ? 4.114 -7.385 9.927 1.00 98.75 372 THR A N 1
ATOM 2847 C CA . THR A 1 372 ? 2.668 -7.147 9.885 1.00 98.75 372 THR A CA 1
ATOM 2848 C C . THR A 1 372 ? 2.049 -7.587 11.210 1.00 98.75 372 THR A C 1
ATOM 2850 O O . THR A 1 372 ? 2.155 -8.753 11.595 1.00 98.75 372 THR A O 1
ATOM 2853 N N . VAL A 1 373 ? 1.396 -6.657 11.905 1.00 98.62 373 VAL A N 1
ATOM 2854 C CA . VAL A 1 373 ? 0.553 -6.926 13.079 1.00 98.62 373 VAL A CA 1
ATOM 2855 C C . VAL A 1 373 ? -0.895 -7.009 12.613 1.00 98.62 373 VAL A C 1
ATOM 2857 O O . VAL A 1 373 ? -1.344 -6.150 11.854 1.00 98.62 373 VAL A O 1
ATOM 2860 N N . LEU A 1 374 ? -1.612 -8.043 13.046 1.00 97.69 374 LEU A N 1
ATOM 2861 C CA . LEU A 1 374 ? -3.036 -8.228 12.772 1.00 97.69 374 LEU A CA 1
ATOM 2862 C C . LEU A 1 374 ? -3.836 -7.933 14.038 1.00 97.69 374 LEU A C 1
ATOM 2864 O O . LEU A 1 374 ? -3.375 -8.243 15.128 1.00 97.69 374 LEU A O 1
ATOM 2868 N N . GLY A 1 375 ? -5.042 -7.396 13.885 1.00 89.94 375 GLY A N 1
ATOM 2869 C CA . GLY A 1 375 ? -5.993 -7.223 14.983 1.00 89.94 375 GLY A CA 1
ATOM 2870 C C . GLY A 1 375 ? -7.424 -7.346 14.480 1.00 89.94 375 GLY A C 1
ATOM 2871 O O . GLY A 1 375 ? -7.709 -6.998 13.329 1.00 89.94 375 GLY A O 1
ATOM 2872 N N . ASN A 1 376 ? -8.338 -7.824 15.326 1.00 82.38 376 ASN A N 1
ATOM 2873 C CA . ASN A 1 376 ? -9.765 -7.914 14.989 1.00 82.38 376 ASN A CA 1
ATOM 2874 C C . ASN A 1 376 ? -10.365 -6.518 14.776 1.00 82.38 376 ASN A C 1
ATOM 2876 O O . ASN A 1 376 ? -11.328 -6.337 14.031 1.00 82.38 376 ASN A O 1
ATOM 2880 N N . THR A 1 377 ? -9.764 -5.517 15.421 1.00 84.50 377 THR A N 1
ATOM 2881 C CA . THR A 1 377 ? -10.019 -4.094 15.203 1.00 84.50 377 THR A CA 1
ATOM 2882 C C . THR A 1 377 ? -8.713 -3.368 14.893 1.00 84.50 3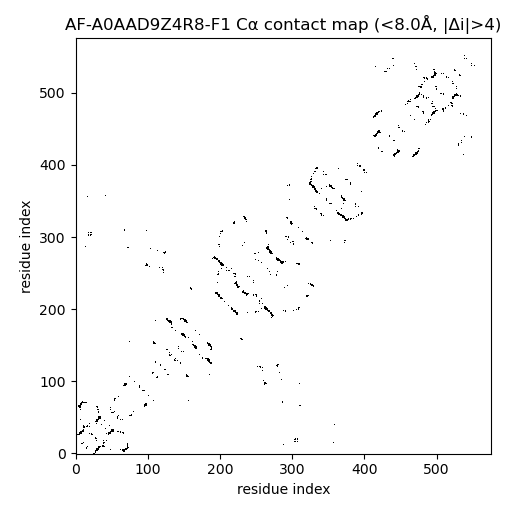77 THR A C 1
ATOM 2884 O O . THR A 1 377 ? -7.624 -3.870 15.172 1.00 84.50 377 THR A O 1
ATOM 2887 N N . MET A 1 378 ? -8.807 -2.178 14.293 1.00 90.69 378 MET A N 1
ATOM 2888 C CA . MET A 1 378 ? -7.616 -1.350 14.083 1.00 90.69 378 MET A CA 1
ATOM 2889 C C . MET A 1 378 ? -7.019 -0.907 15.423 1.00 90.69 378 MET A C 1
ATOM 2891 O O . MET A 1 378 ? -5.807 -0.871 15.574 1.00 90.69 378 MET A O 1
ATOM 2895 N N . GLU A 1 379 ? -7.867 -0.627 16.411 1.00 83.94 379 GLU A N 1
ATOM 2896 C CA . GLU A 1 379 ? -7.467 -0.268 17.770 1.00 83.94 379 GLU A CA 1
ATOM 2897 C C . GLU A 1 379 ? -6.595 -1.333 18.446 1.00 83.94 379 GLU A C 1
ATOM 2899 O O . GLU A 1 379 ? -5.601 -0.988 19.077 1.00 83.94 379 GLU A O 1
ATOM 2904 N N . GLU A 1 380 ? -6.959 -2.609 18.319 1.00 81.62 380 GLU A N 1
ATOM 2905 C CA . GLU A 1 380 ? -6.171 -3.733 18.842 1.00 81.62 380 GLU A CA 1
ATOM 2906 C C . GLU A 1 380 ? -4.796 -3.790 18.164 1.00 81.62 380 GLU A C 1
ATOM 2908 O O . GLU A 1 380 ? -3.769 -3.762 18.838 1.00 81.62 380 GLU A O 1
ATOM 2913 N N . ALA A 1 381 ? -4.765 -3.727 16.827 1.00 90.56 381 ALA A N 1
ATOM 2914 C CA . ALA A 1 381 ? -3.509 -3.718 16.080 1.00 90.56 381 ALA A CA 1
ATOM 2915 C C . ALA A 1 381 ? -2.615 -2.516 16.450 1.00 90.56 381 ALA A C 1
ATOM 2917 O O . ALA A 1 381 ? -1.393 -2.653 16.517 1.00 90.56 381 ALA A O 1
ATOM 2918 N N . GLU A 1 382 ? -3.203 -1.338 16.706 1.00 92.81 382 GLU A N 1
ATOM 2919 C CA . GLU A 1 382 ? -2.485 -0.142 17.167 1.00 92.81 382 GLU A CA 1
ATOM 2920 C C . GLU A 1 382 ? -1.843 -0.349 18.544 1.00 92.81 382 GLU A C 1
ATOM 2922 O O . GLU A 1 382 ? -0.704 0.069 18.755 1.00 92.81 382 GLU A O 1
ATOM 2927 N N . GLN A 1 383 ? -2.554 -0.993 19.475 1.00 87.31 383 GLN A N 1
ATOM 2928 C CA . GLN A 1 383 ? -2.029 -1.296 20.809 1.00 87.31 383 GLN A CA 1
ATOM 2929 C C . GLN A 1 383 ? -0.845 -2.263 20.735 1.00 87.31 383 GLN A C 1
ATOM 2931 O O . GLN A 1 383 ? 0.178 -2.022 21.380 1.00 87.31 383 GLN A O 1
ATOM 2936 N N . ASP A 1 384 ? -0.959 -3.297 19.905 1.00 88.81 384 ASP A N 1
ATOM 2937 C CA . ASP A 1 384 ? 0.058 -4.340 19.774 1.00 88.81 384 ASP A CA 1
ATOM 2938 C C . ASP A 1 384 ? 1.314 -3.856 19.038 1.00 88.81 384 ASP A C 1
ATOM 2940 O O . ASP A 1 384 ? 2.434 -4.250 19.376 1.00 88.81 384 ASP A O 1
ATOM 2944 N N . ILE A 1 385 ? 1.168 -2.968 18.045 1.00 97.00 385 ILE A N 1
ATOM 2945 C CA . ILE A 1 385 ? 2.312 -2.467 17.271 1.00 97.00 385 ILE A CA 1
ATOM 2946 C C . ILE A 1 385 ? 3.055 -1.310 17.954 1.00 97.00 385 ILE A C 1
ATOM 2948 O O . ILE A 1 385 ? 4.232 -1.086 17.664 1.00 97.00 385 ILE A O 1
ATOM 2952 N N . GLU A 1 386 ? 2.418 -0.567 18.863 1.00 95.81 386 GLU A N 1
ATOM 2953 C CA . GLU A 1 386 ? 2.999 0.621 19.507 1.00 95.81 386 GLU A CA 1
ATOM 2954 C C . GLU A 1 386 ? 4.374 0.356 20.170 1.00 95.81 386 GLU A C 1
ATOM 2956 O O . GLU A 1 386 ? 5.310 1.128 19.924 1.00 95.81 386 GLU A O 1
ATOM 2961 N N . PRO A 1 387 ? 4.587 -0.734 20.941 1.00 94.50 387 PRO A N 1
ATOM 2962 C CA . PRO A 1 387 ? 5.912 -1.065 21.471 1.00 94.50 387 PRO A CA 1
ATOM 2963 C C . PRO A 1 387 ? 6.968 -1.296 20.377 1.00 94.50 387 PRO A C 1
ATOM 2965 O O . PRO A 1 387 ? 8.128 -0.912 20.543 1.00 94.50 387 PRO A O 1
ATOM 2968 N N . LEU A 1 388 ? 6.575 -1.883 19.241 1.00 97.31 388 LEU A N 1
ATOM 2969 C CA . LEU A 1 388 ? 7.467 -2.153 18.108 1.00 97.31 388 LEU A CA 1
ATOM 2970 C C . LEU A 1 388 ? 7.837 -0.867 17.360 1.00 97.31 388 LEU A C 1
ATOM 2972 O O . LEU A 1 388 ? 8.985 -0.712 16.945 1.00 97.31 388 LEU A O 1
ATOM 2976 N N . ILE A 1 389 ? 6.902 0.082 17.236 1.00 96.38 389 ILE A N 1
ATOM 2977 C CA . ILE A 1 389 ? 7.171 1.411 16.666 1.00 96.38 389 ILE A CA 1
ATOM 2978 C C . ILE A 1 389 ? 8.219 2.143 17.505 1.00 96.38 389 ILE A C 1
ATOM 2980 O O . ILE A 1 389 ? 9.190 2.660 16.950 1.00 96.38 389 ILE A O 1
ATOM 2984 N N . ARG A 1 390 ? 8.075 2.140 18.838 1.00 94.62 390 ARG A N 1
ATOM 2985 C CA . ARG A 1 390 ? 9.057 2.769 19.738 1.00 94.62 390 ARG A CA 1
ATOM 2986 C C . ARG A 1 390 ? 10.444 2.163 19.573 1.00 94.62 390 ARG A C 1
ATOM 2988 O O . ARG A 1 390 ? 11.414 2.899 19.416 1.00 94.62 390 ARG A O 1
ATOM 2995 N N . LEU A 1 391 ? 10.530 0.835 19.526 1.00 94.38 391 LEU A N 1
ATOM 2996 C CA . LEU A 1 391 ? 11.797 0.142 19.309 1.00 94.38 391 LEU A CA 1
ATOM 2997 C C . LEU A 1 391 ? 12.411 0.470 17.936 1.00 94.38 391 LEU A C 1
ATOM 2999 O O . LEU A 1 391 ? 13.626 0.644 17.825 1.00 94.38 391 LEU A O 1
ATOM 3003 N N . ALA A 1 392 ? 11.594 0.582 16.885 1.00 94.06 392 ALA A N 1
ATOM 3004 C CA . ALA A 1 392 ? 12.057 0.991 15.561 1.00 94.06 392 ALA A CA 1
ATOM 3005 C C . ALA A 1 392 ? 12.638 2.418 15.568 1.00 94.06 392 ALA A C 1
ATOM 3007 O O . ALA A 1 392 ? 13.674 2.666 14.944 1.00 94.06 392 ALA A O 1
ATOM 3008 N N . ASP A 1 393 ? 12.008 3.338 16.300 1.00 91.75 393 ASP A N 1
ATOM 3009 C CA . ASP A 1 393 ? 12.466 4.723 16.439 1.00 91.75 393 ASP A CA 1
ATOM 3010 C C . ASP A 1 393 ? 13.781 4.816 17.224 1.00 91.75 393 ASP A C 1
ATOM 3012 O O . ASP A 1 393 ? 14.716 5.502 16.792 1.00 91.75 393 ASP A O 1
ATOM 3016 N N . GLU A 1 394 ? 13.903 4.044 18.307 1.00 90.44 394 GLU A N 1
ATOM 3017 C CA . GLU A 1 394 ? 15.140 3.905 19.082 1.00 90.44 394 GLU A CA 1
ATOM 3018 C C . GLU A 1 394 ? 16.302 3.386 18.222 1.00 90.44 394 GLU A C 1
ATOM 3020 O O . GLU A 1 394 ? 17.392 3.961 18.232 1.00 90.44 394 GLU A O 1
ATOM 3025 N N . ILE A 1 395 ? 16.075 2.333 17.425 1.00 87.94 395 ILE A N 1
ATOM 3026 C CA . ILE A 1 395 ? 17.091 1.744 16.531 1.00 87.94 395 ILE A CA 1
ATOM 3027 C C . ILE A 1 395 ? 17.611 2.760 15.508 1.00 87.94 395 ILE A C 1
ATOM 3029 O O . ILE A 1 395 ? 18.778 2.714 15.107 1.00 87.94 395 ILE A O 1
ATOM 3033 N N . ARG A 1 396 ? 16.767 3.702 15.083 1.00 85.25 396 ARG A N 1
ATOM 3034 C CA . ARG A 1 396 ? 17.146 4.746 14.125 1.00 85.25 396 ARG A CA 1
ATOM 3035 C C . ARG A 1 396 ? 17.845 5.943 14.771 1.00 85.25 396 ARG A C 1
ATOM 3037 O O . ARG A 1 396 ? 18.160 6.900 14.061 1.00 85.25 396 ARG A O 1
ATOM 3044 N N . GLY A 1 397 ? 18.121 5.881 16.076 1.00 76.81 397 GLY A N 1
ATOM 3045 C CA . GLY A 1 397 ? 18.794 6.941 16.824 1.00 76.81 397 GLY A CA 1
ATOM 3046 C C . GLY A 1 397 ? 17.934 8.194 16.964 1.00 76.81 397 GLY A C 1
ATOM 3047 O O . GLY A 1 397 ? 18.456 9.287 17.181 1.00 76.81 397 GLY A O 1
ATOM 3048 N N . LYS A 1 398 ? 16.615 8.063 16.802 1.00 67.75 398 LYS A N 1
ATOM 3049 C CA . LYS A 1 398 ? 15.694 9.166 17.030 1.00 67.75 398 LYS A CA 1
ATOM 3050 C C . LYS A 1 398 ? 15.314 9.139 18.505 1.00 67.75 398 LYS A C 1
ATOM 3052 O O . LYS A 1 398 ? 14.787 8.147 18.998 1.00 67.75 398 LYS A O 1
ATOM 3057 N N . GLN A 1 399 ? 15.549 10.245 19.222 1.00 48.91 399 GLN A N 1
ATOM 3058 C CA . GLN A 1 399 ? 14.746 10.511 20.420 1.00 48.91 399 GLN A CA 1
ATOM 3059 C C . GLN A 1 399 ? 13.291 10.386 19.978 1.00 48.91 399 GLN A C 1
ATOM 3061 O O . GLN A 1 399 ? 12.990 10.889 18.896 1.00 48.91 399 GLN A O 1
ATOM 3066 N N . SER A 1 400 ? 12.430 9.728 20.759 1.00 46.84 400 SER A N 1
ATOM 3067 C CA . SER A 1 400 ? 10.977 9.676 20.537 1.00 46.84 400 SER A CA 1
ATOM 3068 C C . SER A 1 400 ? 10.442 11.104 20.328 1.00 46.84 400 SER A C 1
ATOM 3070 O O . SER A 1 400 ? 10.024 11.791 21.258 1.00 46.84 400 SER A O 1
ATOM 3072 N N . THR A 1 401 ? 10.522 11.597 19.099 1.00 36.94 401 THR A N 1
ATOM 3073 C CA . THR A 1 401 ? 10.280 12.980 18.708 1.00 36.94 401 THR A CA 1
ATOM 3074 C C . THR A 1 401 ? 9.115 12.888 17.763 1.00 36.94 401 THR A C 1
ATOM 3076 O O . THR A 1 401 ? 9.251 12.535 16.599 1.00 36.94 401 THR A O 1
ATOM 3079 N N . ARG A 1 402 ? 7.944 13.149 18.350 1.00 40.78 402 ARG A N 1
ATOM 3080 C CA . ARG A 1 402 ? 6.633 12.709 17.876 1.00 40.78 402 ARG A CA 1
ATOM 3081 C C . ARG A 1 402 ? 6.491 11.197 17.996 1.00 40.78 402 ARG A C 1
ATOM 3083 O O . ARG A 1 402 ? 6.491 10.481 17.003 1.00 40.78 402 ARG A O 1
ATOM 3090 N N . GLY A 1 403 ? 6.185 10.748 19.219 1.00 35.22 403 GLY A N 1
ATOM 3091 C CA . GLY A 1 403 ? 5.163 9.710 19.320 1.00 35.22 403 GLY A CA 1
ATOM 3092 C C . GLY A 1 403 ? 4.059 10.124 18.360 1.00 35.22 403 GLY A C 1
ATOM 3093 O O . GLY A 1 403 ? 3.685 11.308 18.371 1.00 35.22 403 GLY A O 1
ATOM 3094 N N . ILE A 1 404 ? 3.674 9.220 17.455 1.00 39.91 404 ILE A N 1
ATOM 3095 C CA . ILE A 1 404 ? 2.500 9.392 16.604 1.00 39.91 404 ILE A CA 1
ATOM 3096 C C . ILE A 1 404 ? 1.488 10.011 17.537 1.00 39.91 404 ILE A C 1
ATOM 3098 O O . ILE A 1 404 ? 1.125 9.411 18.551 1.00 39.91 404 ILE A O 1
ATOM 3102 N N . ARG A 1 405 ? 1.190 11.295 17.322 1.00 34.03 405 ARG A N 1
ATOM 3103 C CA . ARG A 1 405 ? 0.241 11.981 18.171 1.00 34.03 405 ARG A CA 1
ATOM 3104 C C . ARG A 1 405 ? -1.044 11.349 17.695 1.00 34.03 405 ARG A C 1
ATOM 3106 O O . ARG A 1 405 ? -1.660 11.876 16.777 1.00 34.03 405 ARG A O 1
ATOM 3113 N N . ALA A 1 406 ? -1.381 10.188 18.270 1.00 32.47 406 ALA A N 1
ATOM 3114 C CA . ALA A 1 406 ? -2.731 9.696 18.324 1.00 32.47 406 ALA A CA 1
ATOM 3115 C C . ALA A 1 406 ? -3.504 10.972 18.626 1.00 32.47 406 ALA A C 1
ATOM 3117 O O . ALA A 1 406 ? -3.178 11.627 19.636 1.00 32.47 406 ALA A O 1
ATOM 3118 N N . PRO A 1 407 ? -4.341 11.461 17.689 1.00 28.44 407 PRO A N 1
ATOM 3119 C CA . PRO A 1 407 ? -5.100 12.675 17.936 1.00 28.44 407 PRO A CA 1
ATOM 3120 C C . PRO A 1 407 ? -5.664 12.474 19.326 1.00 28.44 407 PRO A C 1
ATOM 3122 O O . PRO A 1 407 ? -6.217 11.399 19.532 1.00 28.44 407 PRO A O 1
ATOM 3125 N N . LYS A 1 408 ? -5.373 13.380 20.284 1.00 32.56 408 LYS A N 1
ATOM 3126 C CA . LYS A 1 408 ? -5.728 13.211 21.705 1.00 32.56 408 LYS A CA 1
ATOM 3127 C C . LYS A 1 408 ? -7.163 12.699 21.724 1.00 32.56 408 LYS A C 1
ATOM 3129 O O . LYS A 1 408 ? -8.090 13.480 21.502 1.00 32.56 408 LYS A O 1
ATOM 3134 N N . ARG A 1 409 ? -7.329 11.378 21.844 1.00 40.22 409 ARG A N 1
ATOM 3135 C CA . ARG A 1 409 ? -8.600 10.743 21.526 1.00 40.22 409 ARG A CA 1
ATOM 3136 C C . ARG A 1 409 ? -9.407 11.080 22.757 1.00 40.22 409 ARG A C 1
ATOM 3138 O O . ARG A 1 409 ? -9.101 10.606 23.849 1.00 40.22 409 ARG A O 1
ATOM 3145 N N . LYS A 1 410 ? -10.413 11.944 22.606 1.00 40.59 410 LYS A N 1
ATOM 3146 C CA . LYS A 1 410 ? -11.600 11.765 23.435 1.00 40.59 410 LYS A CA 1
ATOM 3147 C C . LYS A 1 410 ? -11.985 10.317 23.168 1.00 40.59 410 LYS A C 1
ATOM 3149 O O . LYS A 1 410 ? -12.294 9.995 22.022 1.00 40.59 410 LYS A O 1
ATOM 3154 N N . THR A 1 411 ? -11.783 9.449 24.153 1.00 55.88 411 THR A N 1
ATOM 3155 C CA . THR A 1 411 ? -12.172 8.044 24.079 1.00 55.88 411 THR A CA 1
ATOM 3156 C C . THR A 1 411 ? -13.590 8.019 23.523 1.00 55.88 411 THR A C 1
ATOM 3158 O O . THR A 1 411 ? -14.488 8.636 24.099 1.00 55.88 411 THR A O 1
ATOM 3161 N N . GLN A 1 412 ? -13.769 7.460 22.320 1.00 72.88 412 GLN A N 1
ATOM 3162 C CA . GLN A 1 412 ? -15.095 7.437 21.715 1.00 72.88 412 GLN A CA 1
ATOM 3163 C C . GLN A 1 412 ? -15.991 6.593 22.629 1.00 72.88 412 GLN A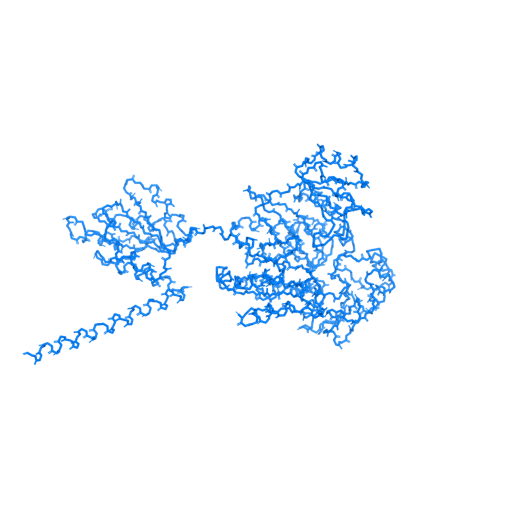 C 1
ATOM 3165 O O . GLN A 1 412 ? -15.590 5.493 23.012 1.00 72.88 412 GLN A O 1
ATOM 3170 N N . PRO A 1 413 ? -17.148 7.118 23.058 1.00 85.06 413 PRO A N 1
ATOM 3171 C CA . PRO A 1 413 ? -17.973 6.443 24.044 1.00 85.06 413 PRO A CA 1
ATOM 3172 C C . PRO A 1 413 ? -18.629 5.204 23.427 1.00 85.06 413 PRO A C 1
ATOM 3174 O O . PRO A 1 413 ? -19.263 5.289 22.378 1.00 85.06 413 PRO A O 1
ATOM 3177 N N . PHE A 1 414 ? -18.530 4.062 24.105 1.00 91.44 414 PHE A N 1
ATOM 3178 C CA . PHE A 1 414 ? -19.275 2.848 23.757 1.00 91.44 414 PHE A CA 1
ATOM 3179 C C . PHE A 1 414 ? -20.692 2.870 24.326 1.00 91.44 414 PHE A C 1
ATOM 3181 O O . PHE A 1 414 ? -21.595 2.268 23.742 1.00 91.44 414 PHE A O 1
ATOM 3188 N N . VAL A 1 415 ? -20.904 3.598 25.426 1.00 96.75 415 VAL A N 1
ATOM 3189 C CA . VAL A 1 415 ? -22.218 3.759 26.055 1.00 96.75 415 VAL A CA 1
ATOM 3190 C C . VAL A 1 415 ? -22.653 5.220 26.039 1.00 96.75 415 VAL A C 1
ATOM 3192 O O . VAL A 1 415 ? -21.935 6.103 26.508 1.00 96.75 415 VAL A O 1
ATOM 3195 N N . GLY A 1 416 ? -23.856 5.478 25.533 1.00 96.88 416 GLY A N 1
ATOM 3196 C CA . GLY A 1 416 ? -24.523 6.768 25.686 1.00 96.88 416 GLY A CA 1
ATOM 3197 C C . GLY A 1 416 ? -25.453 6.750 26.891 1.00 96.88 416 GLY A C 1
ATOM 3198 O O . GLY A 1 416 ? -26.344 5.913 26.936 1.00 96.88 416 GLY A O 1
ATOM 3199 N N . VAL A 1 417 ? -25.292 7.652 27.860 1.00 97.62 417 VAL A N 1
ATOM 3200 C CA . VAL A 1 417 ? -26.213 7.768 29.004 1.00 97.62 417 VAL A CA 1
ATOM 3201 C C . VAL A 1 417 ? -26.969 9.087 28.914 1.00 97.62 417 VAL A C 1
ATOM 3203 O O . VAL A 1 417 ? -26.380 10.161 29.058 1.00 97.62 417 VAL A O 1
ATOM 3206 N N . VAL A 1 418 ? -28.278 9.016 28.672 1.00 96.56 418 VAL A N 1
ATOM 3207 C CA . VAL A 1 418 ? -29.131 10.195 28.486 1.00 96.56 418 VAL A CA 1
ATOM 3208 C C . VAL A 1 418 ? -30.244 10.286 29.522 1.00 96.56 418 VAL A C 1
ATOM 3210 O O . VAL A 1 418 ? -30.900 9.296 29.837 1.00 96.56 418 VAL A O 1
ATOM 3213 N N . THR A 1 419 ? -30.484 11.501 30.019 1.00 94.50 419 THR A N 1
ATOM 3214 C CA . THR A 1 419 ? -31.592 11.818 30.932 1.00 94.50 419 THR A CA 1
ATOM 3215 C C . THR A 1 419 ? -32.524 12.875 30.360 1.00 94.50 419 THR A C 1
ATOM 3217 O O . THR A 1 419 ? -32.118 13.712 29.551 1.00 94.50 419 THR A O 1
ATOM 3220 N N . GLY A 1 420 ? -33.783 12.881 30.805 1.00 87.81 420 GLY A N 1
ATOM 3221 C CA . GLY A 1 420 ? -34.746 13.916 30.415 1.00 87.81 4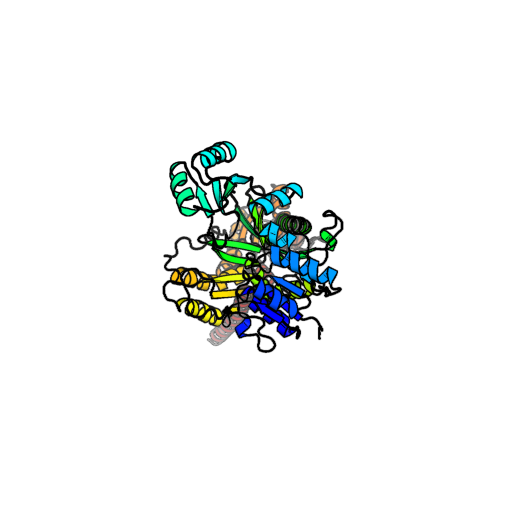20 GLY A CA 1
ATOM 3222 C C . GLY A 1 420 ? -34.515 15.251 31.133 1.00 87.81 420 GLY A C 1
ATOM 3223 O O . GLY A 1 420 ? -34.890 16.316 30.623 1.00 87.81 420 GLY A O 1
ATOM 3224 N N . SER A 1 421 ? -33.891 15.195 32.310 1.00 88.06 421 SER A N 1
ATOM 3225 C CA . SER A 1 421 ? -33.611 16.329 33.184 1.00 88.06 421 SER A CA 1
ATOM 3226 C C . SER A 1 421 ? -32.285 16.148 33.928 1.00 88.06 421 SER A C 1
ATOM 3228 O O . SER A 1 421 ? -31.792 15.032 34.097 1.00 88.06 421 SER A O 1
ATOM 3230 N N . ILE A 1 422 ? -31.711 17.254 34.410 1.00 87.44 422 ILE A N 1
ATOM 3231 C CA . ILE A 1 422 ? -30.538 17.215 35.293 1.00 87.44 422 ILE A CA 1
ATOM 3232 C C . ILE A 1 422 ? -30.868 16.577 36.650 1.00 87.44 422 ILE A C 1
ATOM 3234 O O . ILE A 1 422 ? -30.011 15.935 37.245 1.00 87.44 422 ILE A O 1
ATOM 3238 N N . SER A 1 423 ? -32.122 16.690 37.101 1.00 87.25 423 SER A N 1
ATOM 3239 C CA . SER A 1 423 ? -32.613 16.102 38.356 1.00 87.25 423 SER A CA 1
ATOM 3240 C C . SER A 1 423 ? -32.496 14.578 38.408 1.00 87.25 423 SER A C 1
ATOM 3242 O O . SER A 1 423 ? -32.472 14.013 39.495 1.00 87.25 423 SER A O 1
ATOM 3244 N N . ASP A 1 424 ? -32.404 13.914 37.254 1.00 87.56 424 ASP A N 1
ATOM 3245 C CA . ASP A 1 424 ? -32.324 12.454 37.174 1.00 87.56 424 ASP A CA 1
ATOM 3246 C C . ASP A 1 424 ? -30.878 11.942 37.302 1.00 87.56 424 ASP A C 1
ATOM 3248 O O . ASP A 1 424 ? -30.665 10.760 37.563 1.00 87.56 424 ASP A O 1
ATOM 3252 N N . GLN A 1 425 ? -29.879 12.820 37.144 1.00 87.00 425 GLN A N 1
ATOM 3253 C CA . GLN A 1 425 ? -28.454 12.465 37.130 1.00 87.00 425 GLN A CA 1
ATOM 3254 C C . GLN A 1 425 ? -27.940 11.788 38.414 1.00 87.00 425 GLN A C 1
ATOM 3256 O O . GLN A 1 425 ? -27.165 10.840 38.273 1.00 87.00 425 GLN A O 1
ATOM 3261 N N . PRO A 1 426 ? -28.356 12.182 39.638 1.00 90.00 426 PRO A N 1
ATOM 3262 C CA . PRO A 1 426 ? -27.920 11.501 40.861 1.00 90.00 426 PRO A CA 1
ATOM 3263 C C . PRO A 1 426 ? -28.270 10.006 40.879 1.00 90.00 426 PRO A C 1
ATOM 3265 O O . PRO A 1 426 ? -27.509 9.190 41.387 1.00 90.00 426 PRO A O 1
ATOM 3268 N N . ASN A 1 427 ? -29.376 9.607 40.238 1.00 89.56 427 ASN A N 1
ATOM 3269 C CA . ASN A 1 427 ? -29.779 8.199 40.169 1.00 89.56 427 ASN A CA 1
ATOM 3270 C C . ASN A 1 427 ? -28.871 7.349 39.259 1.00 89.56 427 ASN A C 1
ATOM 3272 O O . ASN A 1 427 ? -29.015 6.132 39.228 1.00 89.56 427 ASN A O 1
ATOM 3276 N N . LEU A 1 428 ? -27.948 7.961 38.508 1.00 94.19 428 LEU A N 1
ATOM 3277 C CA . LEU A 1 428 ? -27.031 7.279 37.590 1.00 94.19 428 LEU A CA 1
ATOM 3278 C C . LEU A 1 428 ? -25.607 7.131 38.145 1.00 94.19 428 LEU A C 1
ATOM 3280 O O . LEU A 1 428 ? -24.756 6.551 37.474 1.00 94.19 428 LEU A O 1
ATOM 3284 N N . GLU A 1 429 ? -25.318 7.602 39.361 1.00 94.56 429 GLU A N 1
ATOM 3285 C CA . GLU A 1 429 ? -23.966 7.534 39.938 1.00 94.56 429 GLU A CA 1
ATOM 3286 C C . GLU A 1 429 ? -23.427 6.102 40.019 1.00 94.56 429 GLU A C 1
ATOM 3288 O O . GLU A 1 429 ? -22.297 5.836 39.600 1.00 94.56 429 GLU A O 1
ATOM 3293 N N . ALA A 1 430 ? -24.264 5.156 40.453 1.00 93.12 430 ALA A N 1
ATOM 3294 C CA . ALA A 1 430 ? -23.907 3.740 40.492 1.00 93.12 430 ALA A CA 1
ATOM 3295 C C . ALA A 1 430 ? -23.632 3.165 39.090 1.00 93.12 430 ALA A C 1
ATOM 3297 O O . ALA A 1 430 ? -22.727 2.348 38.925 1.00 93.12 430 ALA A O 1
ATOM 3298 N N . CYS A 1 431 ? -24.351 3.636 38.064 1.00 94.69 431 CYS A N 1
ATOM 3299 C CA . CYS A 1 431 ? -24.108 3.248 36.673 1.00 94.69 431 CYS A CA 1
ATOM 3300 C C . CYS A 1 431 ? -22.727 3.725 36.201 1.00 94.69 431 CYS A C 1
ATOM 3302 O O . CYS A 1 431 ? -21.964 2.957 35.616 1.00 94.69 431 CYS A O 1
ATOM 3304 N N . TYR A 1 432 ? -22.379 4.980 36.493 1.00 96.25 432 TYR A N 1
ATOM 3305 C CA . TYR A 1 432 ? -21.080 5.548 36.129 1.00 96.25 432 TYR A CA 1
ATOM 3306 C C . TYR A 1 432 ? -19.921 4.859 36.845 1.00 96.25 432 TYR A C 1
ATOM 3308 O O . TYR A 1 432 ? -18.867 4.662 36.243 1.00 96.25 432 TYR A O 1
ATOM 3316 N N . LYS A 1 433 ? -20.114 4.467 38.110 1.00 95.88 433 LYS A N 1
ATOM 3317 C CA . LYS A 1 433 ? -19.111 3.712 38.864 1.00 95.88 433 LYS A CA 1
ATOM 3318 C C . LYS A 1 433 ? -18.782 2.385 38.176 1.00 95.88 433 LYS A C 1
ATOM 3320 O O . LYS A 1 433 ? -17.610 2.126 37.933 1.00 95.88 433 LYS A O 1
ATOM 3325 N N . ILE A 1 434 ? -19.796 1.606 37.787 1.00 96.75 434 ILE A N 1
ATOM 3326 C CA . ILE A 1 434 ? -19.592 0.335 37.073 1.00 96.75 434 ILE A CA 1
ATOM 3327 C C . ILE A 1 434 ? -18.820 0.547 35.769 1.00 96.75 434 ILE A C 1
ATOM 3329 O O . ILE A 1 434 ? -17.873 -0.186 35.500 1.00 96.75 434 ILE A O 1
ATOM 3333 N N . PHE A 1 435 ? -19.161 1.567 34.976 1.00 96.12 435 PHE A N 1
ATOM 3334 C CA . PHE A 1 435 ? -18.422 1.842 33.741 1.00 96.12 435 PHE A CA 1
ATOM 3335 C C . PHE A 1 435 ? -16.961 2.203 33.985 1.00 96.12 435 PHE A C 1
ATOM 3337 O O . PHE A 1 435 ? -16.095 1.704 33.271 1.00 96.12 435 PHE A O 1
ATOM 3344 N N . ASN A 1 436 ? -16.671 3.005 35.010 1.00 93.25 436 ASN A N 1
ATOM 3345 C CA . ASN A 1 436 ? -15.294 3.323 35.379 1.00 93.25 436 ASN A CA 1
ATOM 3346 C C . ASN A 1 436 ? -14.526 2.076 35.840 1.00 93.25 436 ASN A C 1
ATOM 3348 O O . ASN A 1 436 ? -13.428 1.831 35.346 1.00 93.25 436 ASN A O 1
ATOM 3352 N N . ASP A 1 437 ? -15.117 1.261 36.718 1.00 90.50 437 ASP A N 1
ATOM 3353 C CA . ASP A 1 437 ? -14.505 0.023 37.219 1.00 90.50 437 ASP A CA 1
ATOM 3354 C C . ASP A 1 437 ? -14.229 -0.957 36.061 1.00 90.50 437 ASP A C 1
ATOM 3356 O O . ASP A 1 437 ? -13.176 -1.600 35.979 1.00 90.50 437 ASP A O 1
ATOM 3360 N N . PHE A 1 438 ? -15.152 -1.028 35.098 1.00 91.62 438 PHE A N 1
ATOM 3361 C CA . PHE A 1 438 ? -15.031 -1.909 33.941 1.00 91.62 438 PHE A CA 1
ATOM 3362 C C . PHE A 1 438 ? -14.151 -1.308 32.837 1.00 91.62 438 PHE A C 1
ATOM 3364 O O . PHE A 1 438 ? -13.742 -2.021 31.924 1.00 91.62 438 PHE A O 1
ATOM 3371 N N . GLY A 1 439 ? -13.761 -0.036 32.940 1.00 89.12 439 GLY A N 1
ATOM 3372 C CA . GLY A 1 439 ? -13.015 0.670 31.897 1.00 89.12 439 GLY A CA 1
ATOM 3373 C C . GLY A 1 439 ? -13.825 0.881 30.615 1.00 89.12 439 GLY A C 1
ATOM 3374 O O . GLY A 1 439 ? -13.241 0.994 29.544 1.00 89.12 439 GLY A O 1
ATOM 3375 N N . ILE A 1 440 ? -15.156 0.916 30.714 1.00 94.19 440 ILE A N 1
ATOM 3376 C CA . ILE A 1 440 ? -16.069 1.132 29.590 1.00 94.19 440 ILE A CA 1
ATOM 3377 C C . ILE A 1 440 ? -16.147 2.640 29.305 1.00 94.19 440 ILE A C 1
ATOM 3379 O O . ILE A 1 440 ? -16.611 3.386 30.168 1.00 94.19 440 ILE A O 1
ATOM 3383 N N . PRO A 1 441 ? -15.753 3.127 28.114 1.00 92.62 441 PRO A N 1
ATOM 3384 C CA . PRO A 1 441 ? -15.917 4.531 27.750 1.00 92.62 441 PRO A CA 1
ATOM 3385 C C . PRO A 1 441 ? -17.397 4.891 27.598 1.00 92.62 441 PRO A C 1
ATOM 3387 O O . PRO A 1 441 ? -18.144 4.205 26.897 1.00 92.62 441 PRO A O 1
ATOM 3390 N N . PHE A 1 442 ? -17.827 5.998 28.198 1.00 95.25 442 PHE A N 1
ATOM 3391 C CA . PHE A 1 442 ? -19.218 6.437 28.127 1.00 95.25 442 PHE A CA 1
ATOM 3392 C C . PHE A 1 442 ? -19.347 7.960 28.056 1.00 95.25 442 PHE A C 1
ATOM 3394 O O . PHE A 1 442 ? -18.454 8.704 28.463 1.00 95.25 442 PHE A O 1
ATOM 3401 N N . GLU A 1 443 ? -20.484 8.427 27.547 1.00 94.19 443 GLU A N 1
ATOM 3402 C CA . GLU A 1 443 ? -20.863 9.840 27.541 1.00 94.19 443 GLU A CA 1
ATOM 3403 C C . GLU A 1 443 ? -22.134 10.082 28.360 1.00 94.19 443 GLU A C 1
ATOM 3405 O O . GLU A 1 443 ? -22.977 9.198 28.506 1.00 94.19 443 GLU A O 1
ATOM 3410 N N . LYS A 1 444 ? -22.276 11.306 28.880 1.00 94.62 444 LYS A N 1
ATOM 3411 C CA . LYS A 1 444 ? -23.452 11.765 29.629 1.00 94.62 444 LYS A CA 1
ATOM 3412 C C . LYS A 1 444 ? -24.147 12.872 28.846 1.00 94.62 444 LYS A C 1
ATOM 3414 O O . LYS A 1 444 ? -23.479 13.768 28.329 1.00 94.62 444 LYS A O 1
ATOM 3419 N N . GLY A 1 445 ? -25.474 12.864 28.799 1.00 91.12 445 GLY A N 1
ATOM 3420 C CA . GLY A 1 445 ? -26.238 13.911 28.129 1.00 91.12 445 GLY A CA 1
ATOM 3421 C C . GLY A 1 445 ? -27.614 14.145 28.735 1.00 91.12 445 GLY A C 1
ATOM 3422 O O . GLY A 1 445 ? -28.226 13.244 29.297 1.00 91.12 445 GLY A O 1
ATOM 3423 N N . ILE A 1 446 ? -28.122 15.367 28.580 1.00 93.19 446 ILE A N 1
ATOM 3424 C CA . ILE A 1 446 ? -29.523 15.693 28.858 1.00 93.19 446 ILE A CA 1
ATOM 3425 C C . ILE A 1 446 ? -30.222 15.843 27.509 1.00 93.19 446 ILE A C 1
ATOM 3427 O O . ILE A 1 446 ? -29.886 16.727 26.718 1.00 93.19 446 ILE A O 1
ATOM 3431 N N . LYS A 1 447 ? -31.169 14.952 27.230 1.00 93.31 447 LYS A N 1
ATOM 3432 C CA . LYS A 1 447 ? -31.945 14.891 25.990 1.00 93.31 447 LYS A CA 1
ATOM 3433 C C . LYS A 1 447 ? -33.408 14.752 26.379 1.00 93.31 447 LYS A C 1
ATOM 3435 O O . LYS A 1 447 ? -33.829 13.709 26.857 1.00 93.31 447 LYS A O 1
ATOM 3440 N N . SER A 1 448 ? -34.181 15.823 26.234 1.00 92.12 448 SER A N 1
ATOM 3441 C CA . SER A 1 448 ? -35.579 15.829 26.659 1.00 92.12 448 SER A CA 1
ATOM 3442 C C . SER A 1 448 ? -36.476 15.500 25.476 1.00 92.12 448 SER A C 1
ATOM 3444 O O . SER A 1 448 ? -36.504 16.246 24.503 1.00 92.12 448 SER A O 1
ATOM 3446 N N . ALA A 1 449 ? -37.256 14.423 25.583 1.00 93.00 449 ALA A N 1
ATOM 3447 C CA . ALA A 1 449 ? -38.243 14.065 24.564 1.00 93.00 449 ALA A CA 1
ATOM 3448 C C . ALA A 1 449 ? -39.342 15.128 24.387 1.00 93.00 449 ALA A C 1
ATOM 3450 O O . ALA A 1 449 ? -39.933 15.218 23.318 1.00 93.00 449 ALA A O 1
ATOM 3451 N N . HIS A 1 450 ? -39.597 15.939 25.416 1.00 93.00 450 HIS A N 1
ATOM 3452 C CA . HIS A 1 450 ? -40.659 16.950 25.419 1.00 93.00 450 HIS A CA 1
ATOM 3453 C C . HIS A 1 450 ? -40.142 18.351 25.115 1.00 93.00 450 HIS A C 1
ATOM 3455 O O . HIS A 1 450 ? -40.796 19.103 24.406 1.00 93.00 450 HIS A O 1
ATOM 3461 N N . ARG A 1 451 ? -38.982 18.718 25.676 1.00 92.62 451 ARG A N 1
ATOM 3462 C CA . ARG A 1 451 ? -38.448 20.088 25.586 1.00 92.62 451 ARG A CA 1
ATOM 3463 C C . ARG A 1 451 ? -37.486 20.280 24.420 1.00 92.62 451 ARG A C 1
ATOM 3465 O O . ARG A 1 451 ? -37.379 21.386 23.909 1.00 92.62 451 ARG A O 1
ATOM 3472 N N . THR A 1 452 ? -36.765 19.231 24.026 1.00 92.12 452 THR A N 1
ATOM 3473 C CA . THR A 1 452 ? -35.752 19.278 22.961 1.00 92.12 452 THR A CA 1
ATOM 3474 C C . THR A 1 452 ? -35.840 18.053 22.034 1.00 92.12 452 THR A C 1
ATOM 3476 O O . THR A 1 452 ? -34.844 17.343 21.855 1.00 92.12 452 THR A O 1
ATOM 3479 N N . PRO A 1 453 ? -37.020 17.781 21.435 1.00 95.50 453 PRO A N 1
ATOM 3480 C CA . PRO A 1 453 ? -37.271 16.556 20.672 1.00 95.50 453 PRO A CA 1
ATOM 3481 C C . PRO A 1 453 ? -36.319 16.377 19.482 1.00 95.50 453 PRO A C 1
ATOM 3483 O O . PRO A 1 453 ? -35.803 15.278 19.292 1.00 95.50 453 PRO A O 1
ATOM 3486 N N . ASP A 1 454 ? -36.009 17.443 18.738 1.00 93.94 454 ASP A N 1
ATOM 3487 C CA . ASP A 1 454 ? -35.120 17.360 17.571 1.00 93.94 454 ASP A CA 1
ATOM 3488 C C . ASP A 1 454 ? -33.683 17.010 17.964 1.00 93.94 454 ASP A C 1
ATOM 3490 O O . ASP A 1 454 ? -33.076 16.108 17.390 1.00 93.94 454 ASP A O 1
ATOM 3494 N N . ALA A 1 455 ? -33.160 17.645 19.016 1.00 91.00 455 ALA A N 1
ATOM 3495 C CA . ALA A 1 455 ? -31.814 17.375 19.520 1.00 91.00 455 ALA A CA 1
ATOM 3496 C C . ALA A 1 455 ? -31.679 15.968 20.135 1.00 91.00 455 ALA A C 1
ATOM 3498 O O . ALA A 1 455 ? -30.578 15.408 20.187 1.00 91.00 455 ALA A O 1
ATOM 3499 N N . MET A 1 456 ? -32.777 15.407 20.649 1.00 97.25 456 MET A N 1
ATOM 3500 C CA . MET A 1 456 ? -32.860 14.021 21.112 1.00 97.25 456 MET A CA 1
ATOM 3501 C C . MET A 1 456 ? -32.912 13.047 19.925 1.00 97.25 456 MET A C 1
ATOM 3503 O O . MET A 1 456 ? -32.167 12.066 19.911 1.00 97.25 456 MET A O 1
ATOM 3507 N N . ALA A 1 457 ? -33.704 13.352 18.895 1.00 96.50 457 ALA A N 1
ATOM 3508 C CA . ALA A 1 457 ? -33.787 12.545 17.683 1.00 96.50 457 ALA A CA 1
ATOM 3509 C C . ALA A 1 457 ? -32.454 12.514 16.919 1.00 96.50 457 ALA A C 1
ATOM 3511 O O . ALA A 1 457 ? -32.006 11.450 16.497 1.00 96.50 457 ALA A O 1
ATOM 3512 N N . GLU A 1 458 ? -31.788 13.660 16.765 1.00 93.19 458 GLU A N 1
ATOM 3513 C CA . GLU A 1 458 ? -30.466 13.765 16.140 1.00 93.19 458 GLU A CA 1
ATOM 3514 C C . GLU A 1 458 ? -29.413 12.957 16.908 1.00 93.19 458 GLU A C 1
ATOM 3516 O O . GLU A 1 458 ? -28.645 12.194 16.315 1.00 93.19 458 GLU A O 1
ATOM 3521 N N . TYR A 1 459 ? -29.424 13.053 18.240 1.00 95.31 459 TYR A N 1
ATOM 3522 C CA . TYR A 1 459 ? -28.556 12.259 19.105 1.00 95.31 459 TYR A CA 1
ATOM 3523 C C . TYR A 1 459 ? -28.727 10.752 18.863 1.00 95.31 459 TYR A C 1
ATOM 3525 O O . TYR A 1 459 ? -27.741 10.035 18.683 1.00 95.31 459 TYR A O 1
ATOM 3533 N N . ALA A 1 460 ? -29.975 10.281 18.831 1.00 96.19 460 ALA A N 1
ATOM 3534 C CA . ALA A 1 460 ? -30.296 8.873 18.639 1.00 96.19 460 ALA A CA 1
ATOM 3535 C C . ALA A 1 460 ? -29.927 8.387 17.226 1.00 96.19 460 ALA A C 1
ATOM 3537 O O . ALA A 1 460 ? -29.290 7.342 17.094 1.00 96.19 460 ALA A O 1
ATOM 3538 N N . LYS A 1 461 ? -30.226 9.170 16.178 1.00 94.38 461 LYS A N 1
ATOM 3539 C CA . LYS A 1 461 ? -29.901 8.837 14.775 1.00 94.38 461 LYS A CA 1
ATOM 3540 C C . LYS A 1 461 ? -28.398 8.714 14.529 1.00 94.38 461 LYS A C 1
ATOM 3542 O O . LYS A 1 461 ? -27.965 7.847 13.779 1.00 94.38 461 LYS A O 1
ATOM 3547 N N . THR A 1 462 ? -27.605 9.588 15.147 1.00 89.94 462 THR A N 1
ATOM 3548 C CA . THR A 1 462 ? -26.150 9.653 14.927 1.00 89.94 462 THR A CA 1
ATOM 3549 C C . THR A 1 462 ? -25.355 8.730 15.850 1.00 89.94 462 THR A C 1
ATOM 3551 O O . THR A 1 462 ? -24.182 8.482 15.587 1.00 89.94 462 THR A O 1
ATOM 3554 N N . SER A 1 463 ? -25.969 8.200 16.913 1.00 91.12 463 SER A N 1
ATOM 3555 C CA . SER A 1 463 ? -25.301 7.404 17.955 1.00 91.12 463 SER A CA 1
ATOM 3556 C C . SER A 1 463 ? -24.410 6.274 17.414 1.00 91.12 463 SER A C 1
ATOM 3558 O O . SER A 1 463 ? -23.234 6.215 17.770 1.00 91.12 463 SER A O 1
ATOM 3560 N N . GLY A 1 464 ? -24.916 5.444 16.496 1.00 85.44 464 GLY A N 1
ATOM 3561 C CA . GLY A 1 464 ? -24.152 4.331 15.919 1.00 85.44 464 GLY A CA 1
ATOM 3562 C C . GLY A 1 464 ? -22.933 4.780 15.106 1.00 85.44 464 GLY A C 1
ATOM 3563 O O . GLY A 1 464 ? -21.868 4.176 15.207 1.00 85.44 464 GLY A O 1
ATOM 3564 N N . HIS A 1 465 ? -23.046 5.890 14.368 1.00 80.75 465 HIS A N 1
ATOM 3565 C CA . HIS A 1 465 ? -21.922 6.482 13.628 1.00 80.75 465 HIS A CA 1
ATOM 3566 C C . HIS A 1 465 ? -20.850 7.068 14.556 1.00 80.75 465 HIS A C 1
ATOM 3568 O O . HIS A 1 465 ? -19.689 7.163 14.171 1.00 80.75 465 HIS A O 1
ATOM 3574 N N . ARG A 1 466 ? -21.224 7.439 15.787 1.00 84.62 466 ARG A N 1
ATOM 3575 C CA . ARG A 1 466 ? -20.308 7.951 16.819 1.00 84.62 466 ARG A CA 1
ATOM 3576 C C . ARG A 1 466 ? -19.628 6.845 17.637 1.00 84.62 466 ARG A C 1
ATOM 3578 O O . ARG A 1 466 ? -18.917 7.161 18.585 1.00 84.62 466 ARG A O 1
ATOM 3585 N N . GLY A 1 467 ? -19.850 5.576 17.288 1.00 85.81 467 GLY A N 1
ATOM 3586 C CA . GLY A 1 467 ? -19.255 4.422 17.966 1.00 85.81 467 GLY A CA 1
ATOM 3587 C C . GLY A 1 467 ? -20.053 3.900 19.165 1.00 85.81 467 GLY A C 1
ATOM 3588 O O . GLY A 1 467 ? -19.655 2.892 19.748 1.00 85.81 467 GLY A O 1
ATOM 3589 N N . ILE A 1 468 ? -21.194 4.517 19.498 1.00 94.00 468 ILE A N 1
ATOM 3590 C CA . ILE A 1 468 ? -22.052 4.066 20.600 1.00 94.00 468 ILE A CA 1
ATOM 3591 C C . ILE A 1 468 ? -22.686 2.733 20.229 1.00 94.00 468 ILE A C 1
ATOM 3593 O O . ILE A 1 468 ? -23.289 2.579 19.166 1.00 94.00 468 ILE A O 1
ATOM 3597 N N . LYS A 1 469 ? -22.566 1.774 21.141 1.00 95.12 469 LYS A N 1
ATOM 3598 C CA . LYS A 1 469 ? -23.061 0.411 20.974 1.00 95.12 469 LYS A CA 1
ATOM 3599 C C . LYS A 1 469 ? -24.319 0.122 21.780 1.00 95.12 469 LYS A C 1
ATOM 3601 O O . LYS A 1 469 ? -25.030 -0.822 21.465 1.00 95.12 469 LYS A O 1
ATOM 3606 N N . VAL A 1 470 ? -24.600 0.924 22.802 1.00 97.94 470 VAL A N 1
ATOM 3607 C CA . VAL A 1 470 ? -25.814 0.839 23.619 1.00 97.94 470 VAL A CA 1
ATOM 3608 C C . VAL A 1 470 ? -26.121 2.204 24.232 1.00 97.94 470 VAL A C 1
ATOM 3610 O O . VAL A 1 470 ? -25.209 2.938 24.620 1.00 97.94 470 VAL A O 1
ATOM 3613 N N . ILE A 1 471 ? -27.404 2.556 24.315 1.00 98.44 471 ILE A N 1
ATOM 3614 C CA . ILE A 1 471 ? -27.863 3.775 24.988 1.00 98.44 471 ILE A CA 1
ATOM 3615 C C . ILE A 1 471 ? -28.631 3.395 26.252 1.00 98.44 471 ILE A C 1
ATOM 3617 O O . ILE A 1 471 ? -29.568 2.607 26.190 1.00 98.44 471 ILE A O 1
ATOM 3621 N N . ILE A 1 472 ? -28.283 3.991 27.388 1.00 98.38 472 ILE A N 1
ATOM 3622 C CA . ILE A 1 472 ? -29.106 3.988 28.598 1.00 98.38 472 ILE A CA 1
ATOM 3623 C C . ILE A 1 472 ? -29.907 5.284 28.613 1.00 98.38 472 ILE A C 1
ATOM 3625 O O . ILE A 1 472 ? -29.341 6.374 28.700 1.00 98.38 472 ILE A O 1
ATOM 3629 N N . ALA A 1 473 ? -31.227 5.165 28.541 1.00 97.56 473 ALA A N 1
ATOM 3630 C CA . ALA A 1 473 ? -32.144 6.285 28.649 1.00 97.56 473 ALA A CA 1
ATOM 3631 C C . ALA A 1 473 ? -32.875 6.211 29.994 1.00 97.56 473 ALA A C 1
ATOM 3633 O O . ALA A 1 473 ? -33.656 5.292 30.239 1.00 97.56 473 ALA A O 1
ATOM 3634 N N . ALA A 1 474 ? -32.614 7.184 30.865 1.00 96.06 474 ALA A N 1
ATOM 3635 C CA . ALA A 1 474 ? -33.218 7.264 32.189 1.00 96.06 474 ALA A CA 1
ATOM 3636 C C . ALA A 1 474 ? -34.262 8.383 32.245 1.00 96.06 474 ALA A C 1
ATOM 3638 O O . ALA A 1 474 ? -34.000 9.519 31.836 1.00 96.06 474 ALA A O 1
ATOM 3639 N N . ALA A 1 475 ? -35.456 8.064 32.741 1.00 93.69 475 ALA A N 1
ATOM 3640 C CA . ALA A 1 475 ? -36.533 9.038 32.878 1.00 93.69 475 ALA A CA 1
ATOM 3641 C C . ALA A 1 475 ? -37.510 8.660 33.993 1.00 93.69 475 ALA A C 1
ATOM 3643 O O . ALA A 1 475 ? -37.812 7.482 34.187 1.00 93.69 475 ALA A O 1
ATOM 3644 N N . GLY A 1 476 ? -38.020 9.682 34.683 1.00 87.50 476 GLY A N 1
ATOM 3645 C CA . GLY A 1 476 ? -39.118 9.577 35.642 1.00 87.50 476 GLY A CA 1
ATOM 3646 C C . GLY A 1 476 ? -40.330 10.414 35.227 1.00 87.50 476 GLY A C 1
ATOM 3647 O O . GLY A 1 476 ? -40.201 11.384 34.475 1.00 87.50 476 GLY A O 1
ATOM 3648 N N . GLY A 1 477 ? -41.514 10.047 35.720 1.00 81.00 477 GLY A N 1
ATOM 3649 C CA . GLY A 1 477 ? -42.774 10.748 35.464 1.00 81.00 477 GLY A CA 1
ATOM 3650 C C . GLY A 1 477 ? -43.269 10.499 34.040 1.00 81.00 477 GLY A C 1
ATOM 3651 O O . GLY A 1 477 ? -43.590 9.373 33.673 1.00 81.00 477 GLY A O 1
ATOM 3652 N N . ALA A 1 478 ? -43.289 11.536 33.194 1.00 75.19 478 ALA A N 1
ATOM 3653 C CA . ALA A 1 478 ? -43.632 11.409 31.773 1.00 75.19 478 ALA A CA 1
ATOM 3654 C C . ALA A 1 478 ? -42.505 10.706 30.977 1.00 75.19 478 ALA A C 1
ATOM 3656 O O . ALA A 1 478 ? -41.854 11.320 30.131 1.00 75.19 478 ALA A O 1
ATOM 3657 N N . ALA A 1 479 ? -42.276 9.416 31.231 1.00 84.94 479 ALA A N 1
ATOM 3658 C CA . ALA A 1 479 ? -41.111 8.618 30.835 1.00 84.94 479 ALA A CA 1
ATOM 3659 C C . ALA A 1 479 ? -41.047 8.201 29.345 1.00 84.94 479 ALA A C 1
ATOM 3661 O O . ALA A 1 479 ? -40.741 7.061 29.001 1.00 84.94 479 ALA A O 1
ATOM 3662 N N . HIS A 1 480 ? -41.282 9.146 28.437 1.00 91.81 480 HIS A N 1
ATOM 3663 C CA . HIS A 1 480 ? -41.288 8.920 26.987 1.00 91.81 480 HIS A CA 1
ATOM 3664 C C . HIS A 1 480 ? -39.882 8.814 26.380 1.00 91.81 480 HIS A C 1
ATOM 3666 O O . HIS A 1 480 ? -39.729 8.358 25.249 1.00 91.81 480 HIS A O 1
ATOM 3672 N N . LEU A 1 481 ? -38.848 9.260 27.104 1.00 95.25 481 LEU A N 1
ATOM 3673 C CA . LEU A 1 481 ? -37.491 9.369 26.569 1.00 95.25 481 LEU A CA 1
ATOM 3674 C C . LEU A 1 481 ? -36.947 8.045 26.003 1.00 95.25 481 LEU A C 1
ATOM 3676 O O . LEU A 1 481 ? -36.503 8.071 24.857 1.00 95.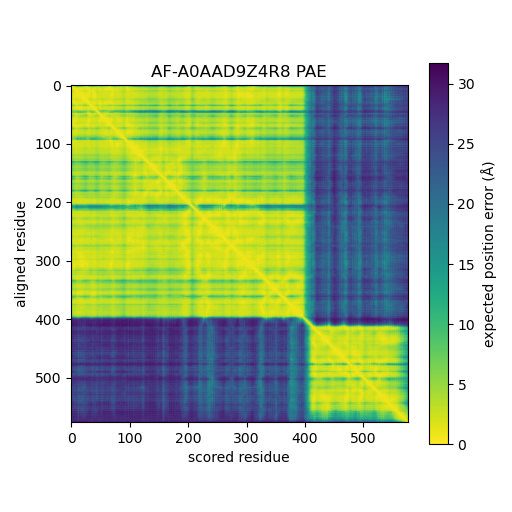25 481 LEU A O 1
ATOM 3680 N N . PRO A 1 482 ? -36.991 6.900 26.713 1.00 96.19 482 PRO A N 1
ATOM 3681 C CA . PRO A 1 482 ? -36.400 5.666 26.191 1.00 96.19 482 PRO A CA 1
ATOM 3682 C C . PRO A 1 482 ? -37.083 5.184 24.918 1.00 96.19 482 PRO A C 1
ATOM 3684 O O . PRO A 1 482 ? -36.406 4.822 23.959 1.00 96.19 482 PRO A O 1
ATOM 3687 N N . GLY A 1 483 ? -38.415 5.261 24.875 1.00 95.75 483 GLY A N 1
ATOM 3688 C CA . GLY A 1 483 ? -39.175 4.868 23.695 1.00 95.75 483 GLY A CA 1
ATOM 3689 C C . GLY A 1 483 ? -38.904 5.764 22.488 1.00 95.75 483 GLY A C 1
ATOM 3690 O O . GLY A 1 483 ? -38.737 5.272 21.373 1.00 95.75 483 GLY A O 1
ATOM 3691 N N . MET A 1 484 ? -38.786 7.074 22.712 1.00 96.31 484 MET A N 1
ATOM 3692 C CA . MET A 1 484 ? -38.453 8.025 21.653 1.00 96.31 484 MET A CA 1
ATOM 3693 C C . MET A 1 484 ? -37.020 7.852 21.142 1.00 96.31 484 MET A C 1
ATOM 3695 O O . MET A 1 484 ? -36.798 7.891 19.934 1.00 96.31 484 MET A O 1
ATOM 3699 N N . VAL A 1 485 ? -36.051 7.617 22.031 1.00 97.31 485 VAL A N 1
ATOM 3700 C CA . VAL A 1 485 ? -34.671 7.310 21.629 1.00 97.31 485 VAL A CA 1
ATOM 3701 C C . VAL A 1 485 ? -34.646 6.030 20.794 1.00 97.31 485 VAL A C 1
ATOM 3703 O O . VAL A 1 485 ? -34.082 6.055 19.703 1.00 97.31 485 VAL A O 1
ATOM 3706 N N . ALA A 1 486 ? -35.329 4.968 21.236 1.00 96.81 486 ALA A N 1
ATOM 3707 C CA . ALA A 1 486 ? -35.405 3.691 20.521 1.00 96.81 486 ALA A CA 1
ATOM 3708 C C . ALA A 1 486 ? -36.009 3.826 19.116 1.00 96.81 486 ALA A C 1
ATOM 3710 O O . ALA A 1 486 ? -35.525 3.207 18.172 1.00 96.81 486 ALA A O 1
ATOM 3711 N N . ALA A 1 487 ? -37.022 4.682 18.950 1.00 95.94 487 ALA A N 1
ATOM 3712 C CA . ALA A 1 487 ? -37.635 4.938 17.647 1.00 95.94 487 ALA A CA 1
ATOM 3713 C C . ALA A 1 487 ? -36.660 5.560 16.627 1.00 95.94 487 ALA A C 1
ATOM 3715 O O . ALA A 1 487 ? -36.813 5.371 15.418 1.00 95.94 487 ALA A O 1
ATOM 3716 N N . PHE A 1 488 ? -35.652 6.301 17.095 1.00 96.50 488 PHE A N 1
ATOM 3717 C CA . PHE A 1 488 ? -34.669 6.965 16.238 1.00 96.50 488 PHE A CA 1
ATOM 3718 C C . PHE A 1 488 ? -33.326 6.226 16.150 1.00 96.50 488 PHE A C 1
ATOM 3720 O O . PHE A 1 488 ? -32.621 6.372 15.148 1.00 96.50 488 PHE A O 1
ATOM 3727 N N . SER A 1 489 ? -32.975 5.410 17.144 1.00 92.75 489 SER A N 1
ATOM 3728 C CA . SER A 1 489 ? -31.742 4.620 17.179 1.00 92.75 489 SER A CA 1
ATOM 3729 C C . SER A 1 489 ? -31.920 3.272 16.470 1.00 92.75 489 SER A C 1
ATOM 3731 O O . SER A 1 489 ? -31.943 2.215 17.092 1.00 92.75 489 SER A O 1
ATOM 3733 N N . LYS A 1 490 ? -32.025 3.303 15.134 1.00 86.19 490 LYS A N 1
ATOM 3734 C CA . LYS A 1 490 ? -32.381 2.133 14.298 1.00 86.19 490 LYS A CA 1
ATOM 3735 C C . LYS A 1 490 ? -31.556 0.862 14.551 1.00 86.19 490 LYS A C 1
ATOM 3737 O O . LYS A 1 490 ? -32.083 -0.232 14.394 1.00 86.19 490 LYS A O 1
ATOM 3742 N N . SER A 1 491 ? -30.270 1.001 14.867 1.00 88.25 491 SER A N 1
ATOM 3743 C CA . SER A 1 491 ? -29.332 -0.121 15.031 1.00 88.25 491 SER A CA 1
ATOM 3744 C C . SER A 1 491 ? -28.690 -0.200 16.415 1.00 88.25 491 SER A C 1
ATOM 3746 O O . SER A 1 491 ? -27.961 -1.152 16.683 1.00 88.25 491 SER A O 1
ATOM 3748 N N . VAL A 1 492 ? -28.940 0.779 17.290 1.00 96.50 492 VAL A N 1
ATOM 3749 C CA . VAL A 1 492 ? -28.326 0.840 18.621 1.00 96.50 492 VAL A CA 1
ATOM 3750 C C . VAL A 1 492 ? -29.383 0.472 19.664 1.00 96.50 492 VAL A C 1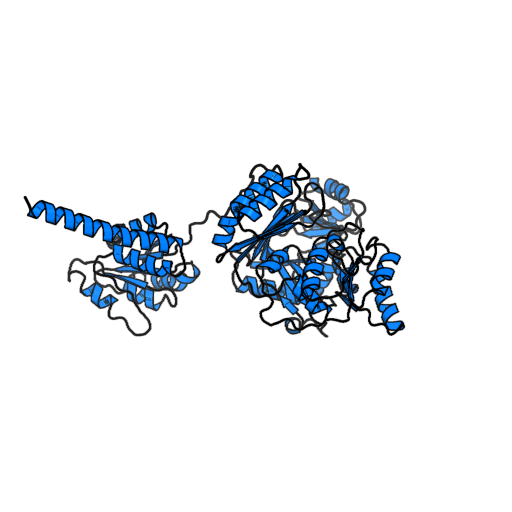
ATOM 3752 O O . VAL A 1 492 ? -30.398 1.168 19.749 1.00 96.50 492 VAL A O 1
ATOM 3755 N N . PRO A 1 493 ? -29.184 -0.602 20.451 1.00 97.50 493 PRO A N 1
ATOM 3756 C CA . PRO A 1 493 ? -30.130 -1.011 21.480 1.00 97.50 493 PRO A CA 1
ATOM 3757 C C . PRO A 1 493 ? -30.263 0.051 22.576 1.00 97.50 493 PRO A C 1
ATOM 3759 O O . PRO A 1 493 ? -29.286 0.702 22.963 1.00 97.50 493 PRO A O 1
ATOM 3762 N N . VAL A 1 494 ? -31.481 0.181 23.107 1.00 98.25 494 VAL A N 1
ATOM 3763 C CA . VAL A 1 494 ? -31.808 1.113 24.190 1.00 98.25 494 VAL A CA 1
ATOM 3764 C C . VAL A 1 494 ? -32.196 0.343 25.442 1.00 98.25 494 VAL A C 1
ATOM 3766 O O . VAL A 1 494 ? -33.111 -0.480 25.420 1.00 98.25 494 VAL A O 1
ATOM 3769 N N . ILE A 1 495 ? -31.517 0.651 26.541 1.00 98.50 495 ILE A N 1
ATOM 3770 C CA . ILE A 1 495 ? -31.870 0.223 27.889 1.00 98.50 495 ILE A CA 1
ATOM 3771 C C . ILE A 1 495 ? -32.688 1.336 28.541 1.00 98.50 495 ILE A C 1
ATOM 3773 O O . ILE A 1 495 ? -32.220 2.469 28.675 1.00 98.50 495 ILE A O 1
ATOM 3777 N N . GLY A 1 496 ? -33.914 1.014 28.944 1.00 97.50 496 GLY A N 1
ATOM 3778 C CA . GLY A 1 496 ? -34.774 1.916 29.703 1.00 97.50 496 GLY A CA 1
ATOM 3779 C C . GLY A 1 496 ? -34.492 1.783 31.194 1.00 97.50 496 GLY A C 1
ATOM 3780 O O . GLY A 1 496 ? -34.596 0.682 31.736 1.00 97.50 496 GLY A O 1
ATOM 3781 N N . LEU A 1 497 ? -34.151 2.891 31.853 1.00 97.12 497 LEU A N 1
ATOM 3782 C CA . LEU A 1 497 ? -34.007 2.969 33.307 1.00 97.12 497 LEU A CA 1
ATOM 3783 C C . LEU A 1 497 ? -35.156 3.808 33.892 1.00 97.12 497 LEU A C 1
ATOM 3785 O O . LEU A 1 497 ? -35.098 5.043 33.837 1.00 97.12 497 LEU A O 1
ATOM 3789 N N . PRO A 1 498 ? -36.199 3.170 34.455 1.00 95.38 498 PRO A N 1
ATOM 3790 C CA . PRO A 1 498 ? -37.275 3.885 35.121 1.00 95.38 498 PRO A CA 1
ATOM 3791 C C . PRO A 1 498 ? -36.733 4.579 36.369 1.00 95.38 498 PRO A C 1
ATOM 3793 O O . PRO A 1 498 ? -36.214 3.920 37.270 1.00 95.38 498 PRO A O 1
ATOM 3796 N N . ILE A 1 499 ? -36.859 5.902 36.432 1.00 92.50 499 ILE A N 1
ATOM 3797 C CA . ILE A 1 499 ? -36.528 6.682 37.626 1.00 92.50 499 ILE A CA 1
ATOM 3798 C C . ILE A 1 499 ? -37.808 6.923 38.413 1.00 92.50 499 ILE A C 1
ATOM 3800 O O . ILE A 1 499 ? -38.825 7.315 37.836 1.00 92.50 499 ILE A O 1
ATOM 3804 N N . LYS A 1 500 ? -37.756 6.687 39.725 1.00 90.88 500 LYS A N 1
ATOM 3805 C CA . LYS A 1 500 ? -38.870 6.914 40.647 1.00 90.88 500 LYS A CA 1
ATOM 3806 C C . LYS A 1 500 ? -39.179 8.417 40.738 1.00 90.88 500 LYS A C 1
ATOM 3808 O O . LYS A 1 500 ? -38.354 9.165 41.266 1.00 90.88 500 LYS A O 1
ATOM 3813 N N . PRO A 1 501 ? -40.344 8.877 40.248 1.00 82.50 501 PRO A N 1
ATOM 3814 C CA . PRO A 1 501 ? -40.772 10.259 40.397 1.00 82.50 501 PRO A CA 1
ATOM 3815 C C . PRO A 1 501 ? -41.492 10.457 41.742 1.00 82.50 501 PRO A C 1
ATOM 3817 O O . PRO A 1 501 ? -41.650 9.529 42.535 1.00 82.50 501 PRO A O 1
ATOM 3820 N N . THR A 1 502 ? -41.943 11.683 42.014 1.00 80.38 502 THR A N 1
ATOM 3821 C CA . THR A 1 502 ? -42.625 12.041 43.272 1.00 80.38 502 THR A CA 1
ATOM 3822 C C . THR A 1 502 ? -43.968 11.321 43.471 1.00 80.38 502 THR A C 1
ATOM 3824 O O . THR A 1 502 ? -44.403 11.149 44.604 1.00 80.38 502 THR A O 1
ATOM 3827 N N . ILE A 1 503 ? -44.634 10.902 42.390 1.00 79.00 503 ILE A N 1
ATOM 3828 C CA . ILE A 1 503 ? -45.966 10.271 42.395 1.00 79.00 503 ILE A CA 1
ATOM 3829 C C . ILE A 1 503 ? -45.884 8.948 41.628 1.00 79.00 503 ILE A C 1
ATOM 3831 O O . ILE A 1 503 ? -45.198 8.887 40.624 1.00 79.00 503 ILE A O 1
ATOM 3835 N N . GLY A 1 504 ? -46.588 7.895 42.052 1.00 80.69 504 GLY A N 1
ATOM 3836 C CA . GLY A 1 504 ? -46.696 6.650 41.269 1.00 80.69 504 GLY A CA 1
ATOM 3837 C C . GLY A 1 504 ? -45.534 5.662 41.429 1.00 80.69 504 GLY A C 1
ATOM 3838 O O . GLY A 1 504 ? -45.546 4.608 40.803 1.00 80.69 504 GLY A O 1
ATOM 3839 N N . ASP A 1 505 ? -44.557 5.969 42.288 1.00 85.44 505 ASP A N 1
ATOM 3840 C CA . ASP A 1 505 ? -43.485 5.055 42.724 1.00 85.44 505 ASP A CA 1
ATOM 3841 C C . ASP A 1 505 ? -42.628 4.453 41.585 1.00 85.44 505 ASP A C 1
ATOM 3843 O O . ASP A 1 505 ? -41.926 3.463 41.765 1.00 85.44 505 ASP A O 1
ATOM 3847 N N . GLY A 1 506 ? -42.665 5.063 40.395 1.00 87.44 506 GLY A N 1
ATOM 3848 C CA . GLY A 1 506 ? -41.957 4.603 39.199 1.00 87.44 506 GLY A CA 1
ATOM 3849 C C . GLY A 1 506 ? -42.689 3.526 38.396 1.00 87.44 506 GLY A C 1
ATOM 3850 O O . GLY A 1 506 ? -42.155 3.081 37.378 1.00 87.44 506 GLY A O 1
ATOM 3851 N N . TRP A 1 507 ? -43.897 3.121 38.801 1.00 89.38 507 TRP A N 1
ATOM 3852 C CA . TRP A 1 507 ? -44.737 2.190 38.036 1.00 89.38 507 TRP A CA 1
ATOM 3853 C C . TRP A 1 507 ? -45.179 2.770 36.699 1.00 89.38 507 TRP A C 1
ATOM 3855 O O . TRP A 1 507 ? -45.176 2.073 35.688 1.00 89.38 507 TRP A O 1
ATOM 3865 N N . ASP A 1 508 ? -45.515 4.054 36.690 1.00 88.56 508 ASP A N 1
ATOM 3866 C CA . ASP A 1 508 ? -45.800 4.833 35.491 1.00 88.56 508 ASP A CA 1
ATOM 3867 C C . ASP A 1 508 ? -44.631 4.771 34.497 1.00 88.56 508 ASP A C 1
ATOM 3869 O O . ASP A 1 508 ? -44.812 4.411 33.331 1.00 88.56 508 ASP A O 1
ATOM 3873 N N . SER A 1 509 ? -43.414 5.018 34.985 1.00 91.25 509 SER A N 1
ATOM 3874 C CA . SER A 1 509 ? -42.190 4.928 34.191 1.00 91.25 509 SER A CA 1
ATOM 3875 C C . SER A 1 509 ? -41.935 3.505 33.682 1.00 91.25 509 SER A C 1
ATOM 3877 O O . SER A 1 509 ? -41.624 3.316 32.507 1.00 91.25 509 SER A O 1
ATOM 3879 N N . LEU A 1 510 ? -42.088 2.494 34.543 1.00 93.31 510 LEU A N 1
ATOM 3880 C CA . LEU A 1 510 ? -41.845 1.090 34.204 1.00 93.31 510 LEU A CA 1
ATOM 3881 C C . LEU A 1 510 ? -42.819 0.586 33.130 1.00 93.31 510 LEU A C 1
ATOM 3883 O O . LEU A 1 510 ? -42.398 -0.015 32.141 1.00 93.31 510 LEU A O 1
ATOM 3887 N N . VAL A 1 511 ? -44.116 0.854 33.294 1.00 91.69 511 VAL A N 1
ATOM 3888 C CA . VAL A 1 511 ? -45.150 0.455 32.328 1.00 91.69 511 VAL A CA 1
ATOM 3889 C C . VAL A 1 511 ? -44.962 1.197 31.003 1.00 91.69 511 VAL A C 1
ATOM 3891 O O . VAL A 1 511 ? -45.045 0.579 29.944 1.00 91.69 511 VAL A O 1
ATOM 3894 N N . SER A 1 512 ? -44.619 2.490 31.043 1.00 90.19 512 SER A N 1
ATOM 3895 C CA . SER A 1 512 ? -44.300 3.280 29.844 1.00 90.19 512 SER A CA 1
ATOM 3896 C C . SER A 1 512 ? -43.141 2.679 29.039 1.00 90.19 512 SER A C 1
ATOM 3898 O O . SER A 1 512 ? -43.206 2.611 27.816 1.00 90.19 512 SER A O 1
ATOM 3900 N N . MET A 1 513 ? -42.076 2.227 29.709 1.00 93.31 513 MET A N 1
ATOM 3901 C CA . MET A 1 513 ? -40.885 1.688 29.039 1.00 93.31 513 MET A CA 1
ATOM 3902 C C . MET A 1 513 ? -41.053 0.237 28.567 1.00 93.31 513 MET A C 1
ATOM 3904 O O . MET A 1 513 ? -40.418 -0.169 27.596 1.00 93.31 513 MET A O 1
ATOM 3908 N N . THR A 1 514 ? -41.909 -0.547 29.224 1.00 93.25 514 THR A N 1
ATOM 3909 C CA . THR A 1 514 ? -42.158 -1.953 28.857 1.00 93.25 514 THR A CA 1
ATOM 3910 C C . THR A 1 514 ? -43.212 -2.110 27.760 1.00 93.25 514 THR A C 1
ATOM 3912 O O . THR A 1 514 ? -43.147 -3.067 26.990 1.00 93.25 514 THR A O 1
ATOM 3915 N N . ASN A 1 515 ? -44.153 -1.170 27.633 1.00 91.69 515 ASN A N 1
ATOM 3916 C CA . ASN A 1 515 ? -45.274 -1.265 26.696 1.00 91.69 515 ASN A CA 1
ATOM 3917 C C . ASN A 1 515 ? -44.997 -0.583 25.339 1.00 91.69 515 ASN A C 1
ATOM 3919 O O . ASN A 1 515 ? -45.726 0.313 24.908 1.00 91.69 515 ASN A O 1
ATOM 3923 N N . MET A 1 516 ? -43.916 -0.991 24.668 1.00 93.31 516 MET A N 1
ATOM 3924 C CA . MET A 1 516 ? -43.464 -0.384 23.410 1.00 93.31 516 MET A CA 1
ATOM 3925 C C . MET A 1 516 ? -44.122 -0.998 22.157 1.00 93.31 516 MET A C 1
ATOM 3927 O O . MET A 1 516 ? -44.300 -2.217 22.087 1.00 93.31 516 MET A O 1
ATOM 3931 N N . PRO A 1 517 ? -44.440 -0.196 21.117 1.00 91.31 517 PRO A N 1
ATOM 3932 C CA . PRO A 1 517 ? -44.951 -0.713 19.849 1.00 91.31 517 PRO A CA 1
ATOM 3933 C C . PRO A 1 517 ? -43.919 -1.569 19.096 1.00 91.31 517 PRO A C 1
ATOM 3935 O O . PRO A 1 517 ? -42.704 -1.455 19.287 1.00 91.31 517 PRO A O 1
ATOM 3938 N N . ARG A 1 518 ? -44.412 -2.402 18.165 1.00 92.50 518 ARG A N 1
ATOM 3939 C CA . ARG A 1 518 ? -43.565 -3.207 17.267 1.00 92.50 518 ARG A CA 1
ATOM 3940 C C . ARG A 1 518 ? -42.557 -2.312 16.534 1.00 92.50 518 ARG A C 1
ATOM 3942 O O . ARG A 1 518 ? -42.946 -1.316 15.934 1.00 92.50 518 ARG A O 1
ATOM 3949 N N . GLY A 1 519 ? -41.285 -2.710 16.548 1.00 89.81 519 GLY A N 1
ATOM 3950 C CA . GLY A 1 519 ? -40.191 -1.992 15.883 1.00 89.81 519 GLY A CA 1
ATOM 3951 C C . GLY A 1 519 ? -39.394 -1.031 16.773 1.00 89.81 519 GLY A C 1
ATOM 3952 O O . GLY A 1 519 ? -38.343 -0.579 16.335 1.00 89.81 519 GLY A O 1
ATOM 3953 N N . CYS A 1 520 ? -39.824 -0.776 18.016 1.00 93.00 520 CYS A N 1
ATOM 3954 C CA . CYS A 1 520 ? -39.130 0.123 18.952 1.00 93.00 520 CYS A CA 1
ATOM 3955 C C . CYS A 1 520 ? -38.818 -0.563 20.300 1.00 93.00 520 CYS A C 1
ATOM 3957 O O . CYS A 1 520 ? -39.317 -0.117 21.334 1.00 93.00 520 CYS A O 1
ATOM 3959 N N . PRO A 1 521 ? -38.053 -1.671 20.329 1.00 95.12 521 PRO A N 1
ATOM 3960 C CA . PRO A 1 521 ? -37.798 -2.401 21.568 1.00 95.12 521 PRO A CA 1
ATOM 3961 C C . PRO A 1 521 ? -36.988 -1.562 22.568 1.00 95.12 521 PRO A C 1
ATOM 3963 O O . PRO A 1 521 ? -35.984 -0.949 22.209 1.00 95.12 521 PRO A O 1
ATOM 3966 N N . VAL A 1 522 ? -37.399 -1.594 23.838 1.00 96.88 522 VAL A N 1
ATOM 3967 C CA . VAL A 1 522 ? -36.662 -1.008 24.968 1.00 96.88 522 VAL A CA 1
ATOM 3968 C C . VAL A 1 522 ? -36.391 -2.105 25.995 1.00 96.88 522 VAL A C 1
ATOM 3970 O O . VAL A 1 522 ? -37.312 -2.747 26.502 1.00 96.88 522 VAL A O 1
ATOM 3973 N N . LEU A 1 523 ? -35.115 -2.323 26.309 1.00 97.19 523 LEU A N 1
ATOM 3974 C CA . LEU A 1 523 ? -34.666 -3.282 27.316 1.00 97.19 523 LEU A CA 1
ATOM 3975 C C . LEU A 1 523 ? -34.816 -2.644 28.700 1.00 97.19 523 LEU A C 1
ATOM 3977 O O . LEU A 1 523 ? -33.943 -1.909 29.155 1.00 97.19 523 LEU A O 1
ATOM 3981 N N . THR A 1 524 ? -35.958 -2.855 29.344 1.00 96.75 524 THR A N 1
ATOM 3982 C CA . THR A 1 524 ? -36.296 -2.132 30.576 1.00 96.75 524 THR A CA 1
ATOM 3983 C C . THR A 1 524 ? -35.769 -2.859 31.812 1.00 96.75 524 THR A C 1
ATOM 3985 O O . THR A 1 524 ? -36.067 -4.036 32.008 1.00 96.75 524 THR A O 1
ATOM 3988 N N . VAL A 1 525 ? -35.006 -2.159 32.657 1.00 96.81 525 VAL A N 1
ATOM 3989 C CA . VAL A 1 525 ? -34.566 -2.668 33.969 1.00 96.81 525 VAL A CA 1
ATOM 3990 C C . VAL A 1 525 ? -35.529 -2.252 35.088 1.00 96.81 525 VAL A C 1
ATOM 3992 O O . VAL A 1 525 ? -36.465 -1.487 34.870 1.00 96.81 525 VAL A O 1
ATOM 3995 N N . GLY A 1 526 ? -35.306 -2.752 36.307 1.00 94.81 526 GLY A N 1
ATOM 3996 C CA . GLY A 1 526 ? -36.103 -2.365 37.475 1.00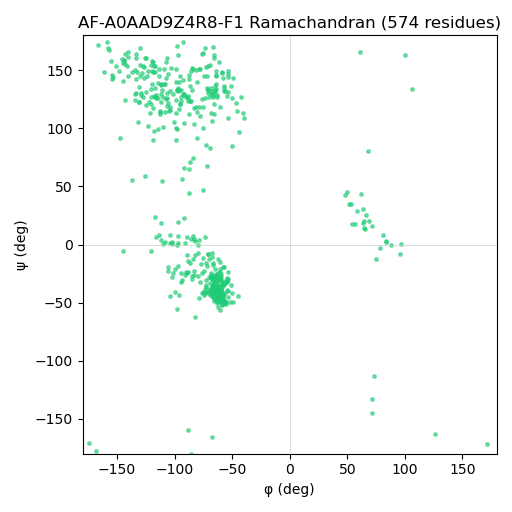 94.81 526 GLY A CA 1
ATOM 3997 C C . GLY A 1 526 ? -36.019 -0.868 37.808 1.00 94.81 526 GLY A C 1
ATOM 3998 O O . GLY A 1 526 ? -35.046 -0.191 37.465 1.00 94.81 526 GLY A O 1
ATOM 3999 N N . VAL A 1 527 ? -37.032 -0.363 38.517 1.00 94.56 527 VAL A N 1
ATOM 4000 C CA . VAL A 1 527 ? -37.100 1.036 38.973 1.00 94.56 527 VAL A CA 1
ATOM 4001 C C . VAL A 1 527 ? -35.868 1.387 39.815 1.00 94.56 527 VAL A C 1
ATOM 4003 O O . VAL A 1 527 ? -35.486 0.628 40.703 1.00 94.56 527 VAL A O 1
ATOM 4006 N N . ASN A 1 528 ? -35.238 2.529 39.521 1.00 94.25 528 ASN A N 1
ATOM 4007 C CA . ASN A 1 528 ? -33.998 3.021 40.137 1.00 94.25 528 ASN A CA 1
ATOM 4008 C C . ASN A 1 528 ? -32.813 2.035 40.087 1.00 94.25 528 ASN A C 1
ATOM 4010 O O . ASN A 1 528 ? -31.830 2.202 40.808 1.00 94.25 528 ASN A O 1
ATOM 4014 N N . ASN A 1 529 ? -32.852 1.021 39.221 1.00 95.81 529 ASN A N 1
ATOM 4015 C CA . ASN A 1 529 ? -31.821 -0.009 39.171 1.00 95.81 529 ASN A CA 1
ATOM 4016 C C . ASN A 1 529 ? -30.698 0.337 38.180 1.00 95.81 529 ASN A C 1
ATOM 4018 O O . ASN A 1 529 ? -30.497 -0.317 37.154 1.00 95.81 529 ASN A O 1
ATOM 4022 N N . ALA A 1 530 ? -29.956 1.398 38.496 1.00 96.31 530 ALA A N 1
ATOM 4023 C CA . ALA A 1 530 ? -28.873 1.900 37.653 1.00 96.31 530 ALA A CA 1
ATOM 4024 C C . ALA A 1 530 ? -27.703 0.908 37.515 1.00 96.31 530 ALA A C 1
ATOM 4026 O O . ALA A 1 530 ? -27.041 0.881 36.479 1.00 96.31 530 ALA A O 1
ATOM 4027 N N . VAL A 1 531 ? -27.482 0.058 38.526 1.00 96.69 531 VAL A N 1
ATOM 4028 C CA . VAL A 1 531 ? -26.484 -1.024 38.479 1.00 96.69 531 VAL A CA 1
ATOM 4029 C C . VAL A 1 531 ? -26.844 -2.028 37.388 1.00 96.69 531 VAL A C 1
ATOM 4031 O O . VAL A 1 531 ? -26.022 -2.294 36.516 1.00 96.69 531 VAL A O 1
ATOM 4034 N N . ASN A 1 532 ? -28.085 -2.526 37.356 1.00 96.81 532 ASN A N 1
ATOM 4035 C CA . ASN A 1 532 ? -28.498 -3.462 36.310 1.00 96.81 532 ASN A CA 1
ATOM 4036 C C . ASN A 1 532 ? -28.575 -2.811 34.928 1.00 96.81 532 ASN A C 1
ATOM 4038 O O . ASN A 1 532 ? -28.332 -3.499 33.939 1.00 96.81 532 ASN A O 1
ATOM 4042 N N . ALA A 1 533 ? -28.851 -1.506 34.831 1.00 97.94 533 ALA A N 1
ATOM 4043 C CA . ALA A 1 533 ? -28.727 -0.799 33.556 1.00 97.94 533 ALA A CA 1
ATOM 4044 C C . ALA A 1 533 ? -27.277 -0.848 33.035 1.00 97.94 533 ALA A C 1
ATOM 4046 O O . ALA A 1 533 ? -27.049 -1.185 31.872 1.00 97.94 533 ALA A O 1
ATOM 4047 N N . ALA A 1 534 ? -26.296 -0.586 33.906 1.00 97.94 534 ALA A N 1
ATOM 4048 C CA . ALA A 1 534 ? -24.877 -0.648 33.561 1.00 97.94 534 ALA A CA 1
ATOM 4049 C C . ALA A 1 534 ? -24.402 -2.071 33.238 1.00 97.94 534 ALA A C 1
ATOM 4051 O O . ALA A 1 534 ? -23.724 -2.275 32.234 1.00 97.94 534 ALA A O 1
ATOM 4052 N N . LEU A 1 535 ? -24.787 -3.067 34.042 1.00 97.50 535 LEU A N 1
ATOM 4053 C CA . LEU A 1 535 ? -24.447 -4.473 33.799 1.00 97.50 535 LEU A CA 1
ATOM 4054 C C . LEU A 1 535 ? -25.128 -5.017 32.536 1.00 97.50 535 LEU A C 1
ATOM 4056 O O . LEU A 1 535 ? -24.533 -5.809 31.811 1.00 97.50 535 LEU A O 1
ATOM 4060 N N . GLY A 1 536 ? -26.351 -4.573 32.235 1.00 97.50 536 GLY A N 1
ATOM 4061 C CA . GLY A 1 536 ? -27.038 -4.876 30.980 1.00 97.50 536 GLY A CA 1
ATOM 4062 C C . GLY A 1 536 ? -26.293 -4.308 29.773 1.00 97.50 536 GLY A C 1
ATOM 4063 O O . GLY A 1 536 ? -26.081 -5.020 28.792 1.00 97.50 536 GLY A O 1
ATOM 4064 N N . ALA A 1 537 ? -25.818 -3.062 29.868 1.00 97.88 537 ALA A N 1
ATOM 4065 C CA . ALA A 1 537 ? -24.947 -2.477 28.853 1.00 97.88 537 ALA A CA 1
ATOM 4066 C C . ALA A 1 537 ? -23.638 -3.272 28.721 1.00 97.88 537 ALA A C 1
ATOM 4068 O O . ALA A 1 537 ? -23.269 -3.640 27.610 1.00 97.88 537 ALA A O 1
ATOM 4069 N N . ALA A 1 538 ? -22.983 -3.620 29.833 1.00 97.06 538 ALA A N 1
ATOM 4070 C CA . ALA A 1 538 ? -21.766 -4.431 29.830 1.00 97.06 538 ALA A CA 1
ATOM 4071 C C . ALA A 1 538 ? -21.981 -5.816 29.193 1.00 97.06 538 ALA A C 1
ATOM 4073 O O . ALA A 1 538 ? -21.134 -6.259 28.429 1.00 97.06 538 ALA A O 1
ATOM 4074 N N . ARG A 1 539 ? -23.128 -6.470 29.424 1.00 96.75 539 ARG A N 1
ATOM 4075 C CA . ARG A 1 539 ? -23.500 -7.741 28.770 1.00 96.75 539 ARG A CA 1
ATOM 4076 C C . ARG A 1 539 ? -23.626 -7.616 27.256 1.00 96.75 539 ARG A C 1
ATOM 4078 O O . ARG A 1 539 ? -23.216 -8.523 26.544 1.00 96.75 539 ARG A O 1
ATOM 4085 N N . ILE A 1 540 ? -24.185 -6.508 26.771 1.00 96.25 540 ILE A N 1
ATOM 4086 C CA . ILE A 1 540 ? -24.256 -6.231 25.331 1.00 96.25 540 ILE A CA 1
ATOM 4087 C C . ILE A 1 540 ? -22.840 -6.064 24.766 1.00 96.25 540 ILE A C 1
ATOM 4089 O O . ILE A 1 540 ? -22.516 -6.682 23.757 1.00 96.25 540 ILE A O 1
ATOM 4093 N N . LEU A 1 541 ? -21.985 -5.286 25.441 1.00 95.06 541 LEU A N 1
ATOM 4094 C CA . LEU A 1 541 ? -20.595 -5.068 25.020 1.00 95.06 541 LEU A CA 1
ATOM 4095 C C . LEU A 1 541 ? -19.749 -6.354 25.066 1.00 95.06 541 LEU A C 1
ATOM 4097 O O . LEU A 1 541 ? -18.936 -6.581 24.176 1.00 95.06 541 LEU A O 1
ATOM 4101 N N . ALA A 1 542 ? -19.974 -7.222 26.055 1.00 93.56 542 ALA A N 1
ATOM 4102 C CA . ALA A 1 542 ? -19.268 -8.494 26.225 1.00 93.56 542 ALA A CA 1
ATOM 4103 C C . ALA A 1 542 ? -19.446 -9.463 25.041 1.00 93.56 542 ALA A C 1
ATOM 4105 O O . ALA A 1 542 ? -18.686 -10.418 24.916 1.00 93.56 542 ALA A O 1
ATOM 4106 N N . GLY A 1 543 ? -20.420 -9.219 24.154 1.00 87.62 543 GLY A N 1
ATOM 4107 C CA . GLY A 1 543 ? -20.576 -9.976 22.912 1.00 87.62 543 GLY A CA 1
ATOM 4108 C C . GLY A 1 543 ? -19.439 -9.776 21.901 1.00 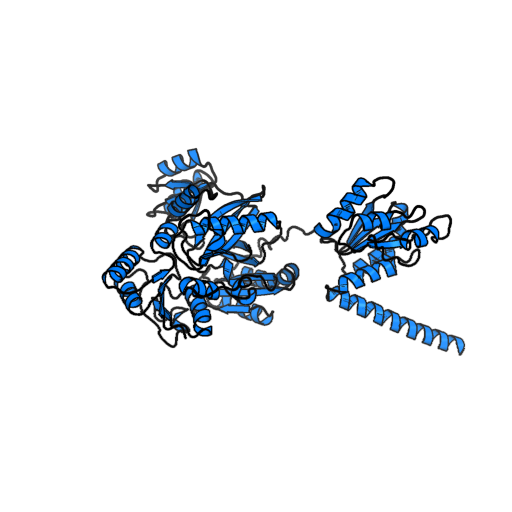87.62 543 GLY A C 1
ATOM 4109 O O . GLY A 1 543 ? -19.328 -10.567 20.969 1.00 87.62 543 GLY A O 1
ATOM 4110 N N . TRP A 1 544 ? -18.612 -8.737 22.059 1.00 81.00 544 TRP A N 1
ATOM 4111 C CA . TRP A 1 544 ? -17.464 -8.467 21.180 1.00 81.00 544 TRP A CA 1
ATOM 4112 C C . TRP A 1 544 ? -16.239 -7.871 21.893 1.00 81.00 544 TRP A C 1
ATOM 4114 O O . TRP A 1 544 ? -15.212 -7.675 21.251 1.00 81.00 544 TRP A O 1
ATOM 4124 N N . ASP A 1 545 ? -16.332 -7.545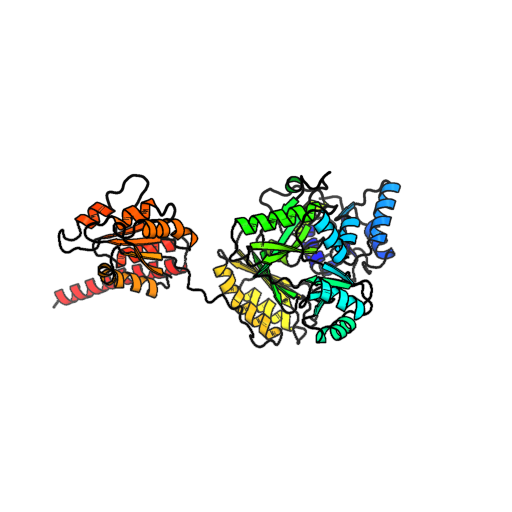 23.184 1.00 83.25 545 ASP A N 1
ATOM 4125 C CA . ASP A 1 545 ? -15.224 -7.029 23.994 1.00 83.25 545 ASP A CA 1
ATOM 4126 C C . ASP A 1 545 ? -14.869 -8.042 25.095 1.00 83.25 545 ASP A C 1
ATOM 4128 O O . ASP A 1 545 ? -15.537 -8.126 26.131 1.00 83.25 545 ASP A O 1
ATOM 4132 N N . GLU A 1 546 ? -13.812 -8.829 24.860 1.00 80.00 546 GLU A N 1
ATOM 4133 C CA . GLU A 1 546 ? -13.338 -9.856 25.802 1.00 80.00 546 GLU A CA 1
ATOM 4134 C C . GLU A 1 546 ? -12.842 -9.255 27.130 1.00 80.00 546 GLU A C 1
ATOM 4136 O O . GLU A 1 546 ? -12.961 -9.887 28.180 1.00 80.00 546 GLU A O 1
ATOM 4141 N N . GLY A 1 547 ? -12.356 -8.008 27.130 1.00 82.12 547 GLY A N 1
ATOM 4142 C CA . GLY A 1 547 ? -11.938 -7.321 28.352 1.00 82.12 547 GLY A CA 1
ATOM 4143 C C . GLY A 1 547 ? -13.126 -6.982 29.252 1.00 82.12 547 GLY A C 1
ATOM 4144 O O . GLY A 1 547 ? -13.087 -7.212 30.464 1.00 82.12 547 GLY A O 1
ATOM 4145 N N . VAL A 1 548 ? -14.214 -6.480 28.664 1.00 89.25 548 VAL A N 1
ATOM 4146 C CA . VAL A 1 548 ? -15.477 -6.246 29.381 1.00 89.25 548 VAL A CA 1
ATOM 4147 C C . VAL A 1 548 ? -16.097 -7.564 29.835 1.00 89.25 548 VAL A C 1
ATOM 4149 O O . VAL A 1 548 ? -16.580 -7.642 30.965 1.00 89.25 548 VAL A O 1
ATOM 4152 N N . LYS A 1 549 ? -16.050 -8.605 28.996 1.00 90.38 549 LYS A N 1
ATOM 4153 C CA . LYS A 1 549 ? -16.554 -9.943 29.325 1.00 90.38 549 LYS A CA 1
ATOM 4154 C C . LYS A 1 549 ? -15.864 -10.532 30.555 1.00 90.38 549 LYS A C 1
ATOM 4156 O O . LYS A 1 549 ? -16.556 -10.880 31.507 1.00 90.38 549 LYS A O 1
ATOM 4161 N N . ALA A 1 550 ? -14.532 -10.534 30.598 1.00 85.31 550 ALA A N 1
ATOM 4162 C CA . ALA A 1 550 ? -13.778 -11.050 31.741 1.00 85.31 550 ALA A CA 1
ATOM 4163 C C . ALA A 1 550 ? -14.094 -10.295 33.047 1.00 85.31 550 ALA A C 1
ATOM 4165 O O . ALA A 1 550 ? -14.269 -10.901 34.104 1.00 85.31 550 ALA A O 1
ATOM 4166 N N . LYS A 1 551 ? -14.217 -8.961 32.990 1.00 91.94 551 LYS A N 1
ATOM 4167 C CA . LYS A 1 551 ? -14.589 -8.154 34.167 1.00 91.94 551 LYS A CA 1
ATOM 4168 C C . LYS A 1 551 ? -16.022 -8.407 34.623 1.00 91.94 551 LYS A C 1
ATOM 4170 O O . LYS A 1 551 ? -16.289 -8.415 35.823 1.00 91.94 551 LYS A O 1
ATOM 4175 N N . LEU A 1 552 ? -16.938 -8.606 33.679 1.00 92.94 552 LEU A N 1
ATOM 4176 C CA . LEU A 1 552 ? -18.326 -8.933 33.967 1.00 92.94 552 LEU A CA 1
ATOM 4177 C C . LEU A 1 552 ? -18.452 -10.311 34.628 1.00 92.94 552 LEU A C 1
ATOM 4179 O O . LEU A 1 552 ? -19.165 -10.425 35.621 1.00 92.94 552 LEU A O 1
ATOM 4183 N N . GLU A 1 553 ? -17.765 -11.328 34.106 1.00 90.69 553 GLU A N 1
ATOM 4184 C CA . GLU A 1 553 ? -17.712 -12.670 34.701 1.00 90.69 553 GLU A CA 1
ATOM 4185 C C . GLU A 1 553 ? -17.152 -12.598 36.128 1.00 90.69 553 GLU A C 1
ATOM 4187 O O . GLU A 1 553 ? -17.826 -13.007 37.071 1.00 90.69 553 GLU A O 1
ATOM 4192 N N . GLY A 1 554 ? -16.015 -11.917 36.317 1.00 90.00 554 GLY A N 1
ATOM 4193 C CA . GLY A 1 554 ? -15.437 -11.707 37.646 1.00 90.00 554 GLY A CA 1
ATOM 4194 C C . GLY A 1 554 ? -16.358 -10.954 38.615 1.00 90.00 554 GLY A C 1
ATOM 4195 O O . GLY A 1 554 ? -16.395 -11.267 39.803 1.00 90.00 554 GLY A O 1
ATOM 4196 N N . TYR A 1 555 ? -17.142 -9.980 38.140 1.00 91.75 555 TYR A N 1
ATOM 4197 C CA . TYR A 1 555 ? -18.136 -9.293 38.972 1.00 91.75 555 TYR A CA 1
ATOM 4198 C C . TYR A 1 555 ? -19.251 -10.240 39.440 1.00 91.75 555 TYR A C 1
ATOM 4200 O O . TYR A 1 555 ? -19.641 -10.197 40.607 1.00 91.75 555 TYR A O 1
ATOM 4208 N N . VAL A 1 556 ? -19.758 -11.095 38.545 1.00 86.75 556 VAL A N 1
ATOM 4209 C CA . VAL A 1 556 ? -20.815 -12.069 38.864 1.00 86.75 556 VAL A CA 1
ATOM 4210 C C . VAL A 1 556 ? -20.308 -13.120 39.853 1.00 86.75 556 VAL A C 1
ATOM 4212 O O . VAL A 1 556 ? -20.996 -13.407 40.834 1.00 86.75 556 VAL A O 1
ATOM 4215 N N . ASP A 1 557 ? -19.098 -13.635 39.644 1.00 86.31 557 ASP A N 1
ATOM 4216 C CA . ASP A 1 557 ? -18.485 -14.635 40.522 1.00 86.31 557 ASP A CA 1
ATOM 4217 C C . ASP A 1 557 ? -18.241 -14.080 41.934 1.00 86.31 557 ASP A C 1
ATOM 4219 O O . ASP A 1 557 ? -18.556 -14.734 42.932 1.00 86.31 557 ASP A O 1
ATOM 4223 N N . ASN A 1 558 ? -17.758 -12.837 42.035 1.00 87.25 558 ASN A N 1
ATOM 4224 C CA . ASN A 1 558 ? -17.554 -12.167 43.321 1.00 87.25 558 ASN A CA 1
ATOM 4225 C C . ASN A 1 558 ? -18.871 -11.950 44.079 1.00 87.25 558 ASN A C 1
ATOM 4227 O O . ASN A 1 558 ? -18.922 -12.179 45.286 1.00 87.25 558 ASN A O 1
ATOM 4231 N N . ALA A 1 559 ? -19.944 -11.554 43.388 1.00 83.38 559 ALA A N 1
ATOM 4232 C CA . ALA A 1 559 ? -21.257 -11.382 44.010 1.00 83.38 559 ALA A CA 1
ATOM 4233 C C . ALA A 1 559 ? -21.819 -12.713 44.548 1.00 83.38 559 ALA A C 1
ATOM 4235 O O . ALA A 1 559 ? -22.418 -12.750 45.625 1.00 83.38 559 ALA A O 1
ATOM 4236 N N . ALA A 1 560 ? -21.594 -13.820 43.830 1.00 78.06 560 ALA A N 1
ATOM 4237 C CA . ALA A 1 560 ? -21.966 -15.152 44.301 1.00 78.06 560 ALA A CA 1
ATOM 4238 C C . ALA A 1 560 ? -21.177 -15.551 45.561 1.00 78.06 560 ALA A C 1
ATOM 4240 O O . ALA A 1 560 ? -21.763 -16.044 46.528 1.00 78.06 560 ALA A O 1
ATOM 4241 N N . ALA A 1 561 ? -19.867 -15.289 45.580 1.00 78.75 561 ALA A N 1
ATOM 4242 C CA . ALA A 1 561 ? -19.018 -15.550 46.740 1.00 78.75 561 ALA A CA 1
ATOM 4243 C C . ALA A 1 561 ? -19.424 -14.710 47.965 1.00 78.75 561 ALA A C 1
ATOM 4245 O O . ALA A 1 561 ? -19.522 -15.246 49.069 1.00 78.75 561 ALA A O 1
ATOM 4246 N N . GLU A 1 562 ? -19.719 -13.420 47.777 1.00 84.25 562 GLU A N 1
ATOM 4247 C CA . GLU A 1 562 ? -20.173 -12.522 48.846 1.00 84.25 562 GLU A CA 1
ATOM 4248 C C . GLU A 1 562 ? -21.509 -12.979 49.450 1.00 84.25 562 GLU A C 1
ATOM 4250 O O . GLU A 1 562 ? -21.663 -13.002 50.671 1.00 84.25 562 GLU A O 1
ATOM 4255 N N . SER A 1 563 ? -22.463 -13.413 48.619 1.00 78.88 563 SER A N 1
ATOM 4256 C CA . SER A 1 563 ? -23.748 -13.933 49.102 1.00 78.88 563 SER A CA 1
ATOM 4257 C C . SER A 1 563 ? -23.583 -15.191 49.959 1.00 78.88 563 SER A C 1
ATOM 4259 O O . SER A 1 563 ? -24.252 -15.316 50.984 1.00 78.88 563 SER A O 1
ATOM 4261 N N . LEU A 1 564 ? -22.706 -16.117 49.558 1.00 81.06 564 LEU A N 1
ATOM 4262 C CA . LEU A 1 564 ? -22.421 -17.336 50.322 1.00 81.06 564 LEU A CA 1
ATOM 4263 C C . LEU A 1 564 ? -21.723 -17.026 51.650 1.00 81.06 564 LEU A C 1
ATOM 4265 O O . LEU A 1 564 ? -21.989 -17.672 52.660 1.00 81.06 564 LEU A O 1
ATOM 4269 N N . GLU A 1 565 ? -20.838 -16.032 51.662 1.00 82.12 565 GLU A N 1
ATOM 4270 C CA . GLU A 1 565 ? -20.153 -15.600 52.877 1.00 82.12 565 GLU A CA 1
ATOM 4271 C C . GLU A 1 565 ? -21.102 -14.890 53.854 1.00 82.12 565 GLU A C 1
ATOM 4273 O O . GLU A 1 565 ? -21.046 -15.132 55.059 1.00 82.12 565 GLU A O 1
ATOM 4278 N N . ASN A 1 566 ? -22.022 -14.064 53.351 1.00 82.31 566 ASN A N 1
ATOM 4279 C CA . ASN A 1 566 ? -23.051 -13.433 54.178 1.00 82.31 566 ASN A CA 1
ATOM 4280 C C . ASN A 1 566 ? -24.023 -14.465 54.773 1.00 82.31 566 ASN A C 1
ATOM 4282 O O . ASN A 1 566 ? -24.375 -14.351 55.945 1.00 82.31 566 ASN A O 1
ATOM 4286 N N . ASP A 1 567 ? -24.405 -15.498 54.013 1.00 83.75 567 ASP A N 1
ATOM 4287 C CA . ASP A 1 567 ? -25.218 -16.612 54.524 1.00 83.75 567 ASP A CA 1
ATOM 4288 C C . ASP A 1 567 ? -24.491 -17.378 55.643 1.00 83.75 567 ASP A C 1
ATOM 4290 O O . ASP A 1 567 ? -25.066 -17.634 56.700 1.00 83.75 567 ASP A O 1
ATOM 4294 N N . ARG A 1 568 ? -23.187 -17.647 55.484 1.00 85.62 568 ARG A N 1
ATOM 4295 C CA . ARG A 1 568 ? -22.366 -18.254 56.548 1.00 85.62 568 ARG A CA 1
ATOM 4296 C C . ARG A 1 568 ? -22.317 -17.399 57.811 1.00 85.62 568 ARG A C 1
ATOM 4298 O O . ARG A 1 568 ? -22.443 -17.945 58.904 1.00 85.62 568 ARG A O 1
ATOM 4305 N N . LYS A 1 569 ? -22.147 -16.079 57.681 1.00 85.06 569 LYS A N 1
ATOM 4306 C CA . LYS A 1 569 ? -22.144 -15.153 58.827 1.00 85.06 569 LYS A CA 1
ATOM 4307 C C . LYS A 1 569 ? -23.491 -15.137 59.546 1.00 85.06 569 LYS A C 1
ATOM 4309 O O . LYS A 1 569 ? -23.521 -15.268 60.763 1.00 85.06 569 LYS A O 1
ATOM 4314 N N . LEU A 1 570 ? -24.597 -15.083 58.803 1.00 81.06 570 LEU A N 1
ATOM 4315 C CA . LEU A 1 570 ? -25.948 -15.156 59.370 1.00 81.06 570 LEU A CA 1
ATOM 4316 C C . LEU A 1 570 ? -26.209 -16.492 60.082 1.00 81.06 570 LEU A C 1
ATOM 4318 O O . LEU A 1 570 ? -26.838 -16.525 61.137 1.00 81.06 570 LEU A O 1
ATOM 4322 N N . GLN A 1 571 ? -25.715 -17.607 59.538 1.00 80.81 571 GLN A N 1
ATOM 4323 C CA . GLN A 1 571 ? -25.815 -18.916 60.192 1.00 80.81 571 GLN A CA 1
ATOM 4324 C C . GLN A 1 571 ? -24.997 -18.989 61.487 1.00 80.81 571 GLN A C 1
ATOM 4326 O O . GLN A 1 571 ? -25.434 -19.643 62.431 1.00 80.81 571 GLN A O 1
ATOM 4331 N N . GLN A 1 572 ? -23.845 -18.315 61.551 1.00 79.25 572 GLN A N 1
ATOM 4332 C CA . GLN A 1 572 ? -23.035 -18.210 62.768 1.00 79.25 572 GLN A CA 1
ATOM 4333 C C . GLN A 1 572 ? -23.704 -17.322 63.823 1.00 79.25 572 GLN A C 1
ATOM 4335 O O . GLN A 1 572 ? -23.742 -17.704 64.987 1.00 79.25 572 GLN A O 1
ATOM 4340 N N . GLU A 1 573 ? -24.293 -16.191 63.425 1.00 76.00 573 GLU A N 1
ATOM 4341 C CA . GLU A 1 573 ? -25.032 -15.303 64.333 1.00 76.00 573 GLU A CA 1
ATOM 4342 C C . GLU A 1 573 ? -26.255 -16.001 64.945 1.00 76.00 573 GLU A C 1
ATOM 4344 O O . GLU A 1 573 ? -26.467 -15.894 66.147 1.00 76.00 573 GLU A O 1
ATOM 4349 N N . ASN A 1 574 ? -26.995 -16.801 64.166 1.00 69.25 574 ASN A N 1
ATOM 4350 C CA . ASN A 1 574 ? -28.156 -17.566 64.646 1.00 69.25 574 ASN A CA 1
ATOM 4351 C C . ASN A 1 574 ? -27.809 -18.756 65.572 1.00 69.25 574 ASN A C 1
ATOM 4353 O O . ASN A 1 574 ? -28.719 -19.400 66.097 1.00 69.25 574 ASN A O 1
ATOM 4357 N N . GLN A 1 575 ? -26.525 -19.094 65.736 1.00 60.25 575 GLN A N 1
ATOM 4358 C CA . GLN A 1 575 ? -26.043 -20.133 66.663 1.00 60.25 575 GLN A CA 1
ATOM 4359 C C . GLN A 1 575 ? -25.534 -19.562 68.001 1.00 60.25 575 GLN A C 1
ATOM 4361 O O . GLN A 1 575 ? -25.123 -20.336 68.870 1.00 60.25 575 GLN A O 1
ATOM 4366 N N . THR A 1 576 ? -25.581 -18.238 68.167 1.00 49.31 576 THR A N 1
ATOM 4367 C CA . THR A 1 576 ? -25.245 -17.493 69.395 1.00 49.31 576 THR A CA 1
ATOM 4368 C C . THR A 1 576 ? -26.512 -16.951 70.029 1.00 49.31 576 THR A C 1
ATOM 4370 O O . THR A 1 576 ? -26.562 -16.921 71.280 1.00 49.31 576 THR A O 1
#

Radius of gyration: 30.34 Å; Cα contacts (8 Å, |Δi|>4): 1206; chains: 1; bounding box: 71×60×105 Å